Protein AF-0000000076593935 (afdb_homodimer)

Foldseek 3Di:
DFPPPFAWKKWWDKKKWFKDAAPPACLLQQAAGRVQKMWTKIKDQTQWMDGHPRTQHGWMKMKTWMWGHGLSVLPIDQIAMEIETELVDDPVNRVNVCCVQCQVFAWLSVVLCVSRVHHYLYYYYFHKDKDADPLRQWIKIDGPPFWIWIKGFDDDDPDDPSDFDWDDQRNNHSQDGPWGIKTKIWIQWTFGDDSPDGDTDGGHIMIMTIHMIIPPDDD/DFPPPFAWKKWWDKKKKFKDAAPPACLLQQAAGRVQKMWTKIKDQTQWMDGHPRTQHGWMKMKTWIWGHGLSVLPIDQIAMEIETELVDDPVSRVNVCCVQCQVFAWLSVVLCVSRVHHYLYYYYFHKDKDADPLRQWIKIDGPPFWIWIKGFDDDDPDDPSDFDWDDQRNNHSQDGPWGIKTKIWIQWTFGDDSPDGDTDGGHIMIMTIHMIIPPDDD

Radius of gyration: 24.13 Å; Cα contacts (8 Å, |Δi|>4): 1222; chains: 2; bounding box: 41×74×55 Å

Structure (mmCIF, N/CA/C/O backbone):
data_AF-0000000076593935-model_v1
#
loop_
_entity.id
_entity.type
_entity.pdbx_description
1 polymer 'DUF1326 domain-containing protein'
#
loop_
_atom_site.group_PDB
_atom_site.id
_atom_site.type_symbol
_atom_site.label_atom_id
_atom_site.label_alt_id
_atom_site.label_comp_id
_atom_site.label_asym_id
_atom_site.label_entity_id
_atom_site.label_seq_id
_atom_site.pdbx_PDB_ins_code
_atom_site.Cartn_x
_atom_site.Cartn_y
_atom_site.Cartn_z
_atom_site.occupancy
_atom_site.B_iso_or_equiv
_atom_site.auth_seq_id
_atom_site.auth_comp_id
_atom_site.auth_asym_id
_atom_site.auth_atom_id
_atom_site.pdbx_PDB_model_num
ATOM 1 N N . MET A 1 1 ? -21.703 19.891 18.438 1 38.75 1 MET A N 1
ATOM 2 C CA . MET A 1 1 ? -21.844 21.125 19.234 1 38.75 1 MET A CA 1
ATOM 3 C C . MET A 1 1 ? -20.594 21.984 19.109 1 38.75 1 MET A C 1
ATOM 5 O O . MET A 1 1 ? -19.484 21.469 18.969 1 38.75 1 MET A O 1
ATOM 9 N N . GLY A 1 2 ? -20.766 23.234 18.594 1 47.69 2 GLY A N 1
ATOM 10 C CA . GLY A 1 2 ? -19.703 24.219 18.422 1 47.69 2 GLY A CA 1
ATOM 11 C C . GLY A 1 2 ? -18.844 24.391 19.672 1 47.69 2 GLY A C 1
ATOM 12 O O . GLY A 1 2 ? -19.281 24.062 20.766 1 47.69 2 GLY A O 1
ATOM 13 N N . VAL A 1 3 ? -17.516 24.172 19.609 1 58.09 3 VAL A N 1
ATOM 14 C CA . VAL A 1 3 ? -16.594 24.547 20.672 1 58.09 3 VAL A CA 1
ATOM 15 C C . VAL A 1 3 ? -16.75 26.031 21.016 1 58.09 3 VAL A C 1
ATOM 17 O O . VAL A 1 3 ? -16.656 26.875 20.125 1 58.09 3 VAL A O 1
ATOM 20 N N . PRO A 1 4 ? -17.312 26.391 22.203 1 65.69 4 PRO A N 1
ATOM 21 C CA . PRO A 1 4 ? -17.5 27.812 22.484 1 65.69 4 PRO A CA 1
ATOM 22 C C . PRO A 1 4 ? -16.297 28.656 22.078 1 65.69 4 PRO A C 1
ATOM 24 O O . PRO A 1 4 ? -15.148 28.25 22.281 1 65.69 4 PRO A O 1
ATOM 27 N N . GLY A 1 5 ? -16.453 29.703 21.219 1 81.88 5 GLY A N 1
ATOM 28 C CA . GLY A 1 5 ? -15.438 30.656 20.797 1 81.88 5 GLY A CA 1
ATOM 29 C C . GLY A 1 5 ? -14.758 30.266 19.5 1 81.88 5 GLY A C 1
ATOM 30 O O . GLY A 1 5 ? -13.891 30.984 19.016 1 81.88 5 GLY A O 1
ATOM 31 N N . VAL A 1 6 ? -15.156 29.125 19.031 1 87.88 6 VAL A N 1
ATOM 32 C CA . VAL A 1 6 ? -14.578 28.703 17.75 1 87.88 6 VAL A CA 1
ATOM 33 C C . VAL A 1 6 ? -15.586 28.938 16.625 1 87.88 6 VAL A C 1
ATOM 35 O O . VAL A 1 6 ? -16.734 28.516 16.734 1 87.88 6 VAL A O 1
ATO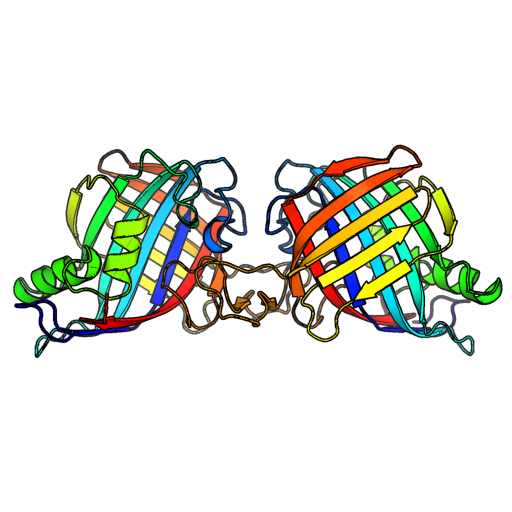M 38 N N . ALA A 1 7 ? -15.156 29.625 15.617 1 93.5 7 ALA A N 1
ATOM 39 C CA . ALA A 1 7 ? -16.016 29.859 14.453 1 93.5 7 ALA A CA 1
ATOM 40 C C . ALA A 1 7 ? -16.156 28.578 13.625 1 93.5 7 ALA A C 1
ATOM 42 O O . ALA A 1 7 ? -15.312 27.688 13.695 1 93.5 7 ALA A O 1
ATOM 43 N N . LYS A 1 8 ? -17.297 28.562 12.93 1 96.44 8 LYS A N 1
ATOM 44 C CA . LYS A 1 8 ? -17.391 27.516 11.914 1 96.44 8 LYS A CA 1
ATOM 45 C C . LYS A 1 8 ? -16.266 27.625 10.891 1 96.44 8 LYS A C 1
ATOM 47 O O . LYS A 1 8 ? -15.906 28.734 10.477 1 96.44 8 LYS A O 1
ATOM 52 N N . TRP A 1 9 ? -15.711 26.531 10.492 1 97.94 9 TRP A N 1
ATOM 53 C CA . TRP A 1 9 ? -14.602 26.594 9.547 1 97.94 9 TRP A CA 1
ATOM 54 C C . TRP A 1 9 ? -14.633 25.422 8.586 1 97.94 9 TRP A C 1
ATOM 56 O O . TRP A 1 9 ? -15.266 24.406 8.859 1 97.94 9 TRP A O 1
ATOM 66 N N . HIS A 1 10 ? -14.094 25.594 7.457 1 98.25 10 HIS A N 1
ATOM 67 C CA . HIS A 1 10 ? -13.938 24.609 6.391 1 98.25 10 HIS A CA 1
ATOM 68 C C . HIS A 1 10 ? -12.617 24.812 5.652 1 98.25 10 HIS A C 1
ATOM 70 O O . HIS A 1 10 ? -12.281 25.922 5.262 1 98.25 10 HIS A O 1
ATOM 76 N N . VAL A 1 11 ? -11.82 23.766 5.598 1 98.44 11 VAL A N 1
ATOM 77 C CA . VAL A 1 11 ? -10.602 23.812 4.797 1 98.44 11 VAL A CA 1
ATOM 78 C C . VAL A 1 11 ? -10.516 22.562 3.922 1 98.44 11 VAL A C 1
ATOM 80 O O . VAL A 1 11 ? -10.758 21.438 4.391 1 98.44 11 VAL A O 1
ATOM 83 N N . ALA A 1 12 ? -10.242 22.75 2.643 1 98.62 12 ALA A N 1
ATOM 84 C CA . ALA A 1 12 ? -10.102 21.656 1.682 1 98.62 12 ALA A CA 1
ATOM 85 C C . ALA A 1 12 ? -8.922 21.891 0.744 1 98.62 12 ALA A C 1
ATOM 87 O O . ALA A 1 12 ? -8.625 23.047 0.385 1 98.62 12 ALA A O 1
ATOM 88 N N . GLY A 1 13 ? -8.273 20.844 0.388 1 98.69 13 GLY A N 1
ATOM 89 C CA . GLY A 1 13 ? -7.137 20.906 -0.51 1 98.69 13 GLY A CA 1
ATOM 90 C C . GLY A 1 13 ? -6.383 19.594 -0.627 1 98.69 13 GLY A C 1
ATOM 91 O O . GLY A 1 13 ? -6.996 18.547 -0.801 1 98.69 13 GLY A O 1
ATOM 92 N N . TYR A 1 14 ? -5.055 19.703 -0.61 1 98.75 14 TYR A N 1
ATOM 93 C CA . TYR A 1 14 ? -4.227 18.531 -0.816 1 98.75 14 TYR A CA 1
ATOM 94 C C . TYR A 1 14 ? -3.234 18.344 0.329 1 98.75 14 TYR A C 1
ATOM 96 O O . TYR A 1 14 ? -2.623 19.312 0.786 1 98.75 14 TYR A O 1
ATOM 104 N N . TRP A 1 15 ? -3.242 17.172 0.79 1 98.88 15 TRP A N 1
ATOM 105 C CA . TRP A 1 15 ? -2.234 16.75 1.755 1 98.88 15 TRP A CA 1
ATOM 106 C C . TRP A 1 15 ? -1.189 15.852 1.093 1 98.88 15 TRP A C 1
ATOM 108 O O . TRP A 1 15 ? -1.521 15.023 0.239 1 98.88 15 TRP A O 1
ATOM 118 N N . PHE A 1 16 ? 0.078 15.961 1.397 1 98.94 16 PHE A N 1
ATOM 119 C CA . PHE A 1 16 ? 1.034 14.906 1.084 1 98.94 16 PHE A CA 1
ATOM 120 C C . PHE A 1 16 ? 2.123 14.828 2.146 1 98.94 16 PHE A C 1
ATOM 122 O O . PHE A 1 16 ? 2.291 15.758 2.939 1 98.94 16 PHE A O 1
ATOM 129 N N . ASP A 1 17 ? 2.775 13.75 2.189 1 98.88 17 ASP A N 1
ATOM 130 C CA . ASP A 1 17 ? 3.842 13.531 3.16 1 98.88 17 ASP A CA 1
ATOM 131 C C . ASP A 1 17 ? 5.102 13 2.48 1 98.88 17 ASP A C 1
ATOM 133 O O . ASP A 1 17 ? 5.066 12.617 1.309 1 98.88 17 ASP A O 1
ATOM 137 N N . THR A 1 18 ? 6.191 13.102 3.1 1 98.88 18 THR A N 1
ATOM 138 C CA . THR A 1 18 ? 7.391 12.289 2.922 1 98.88 18 THR A CA 1
ATOM 139 C C . THR A 1 18 ? 7.836 11.688 4.25 1 98.88 18 THR A C 1
ATOM 141 O O . THR A 1 18 ? 7.719 12.32 5.301 1 98.88 18 THR A O 1
ATOM 144 N N . CYS A 1 19 ? 8.344 10.5 4.164 1 98.44 19 CYS A N 1
ATOM 145 C CA . CYS A 1 19 ? 8.688 9.883 5.438 1 98.44 19 CYS A CA 1
ATOM 146 C C . CYS A 1 19 ? 9.875 8.938 5.277 1 98.44 19 CYS A C 1
ATOM 148 O O . CYS A 1 19 ? 10.359 8.727 4.16 1 98.44 19 CYS A O 1
ATOM 150 N N . LYS A 1 20 ? 10.242 8.406 6.426 1 97.5 20 LYS A N 1
ATOM 151 C CA . LYS A 1 20 ? 11.398 7.523 6.566 1 97.5 20 LYS A CA 1
ATOM 152 C C . LYS A 1 20 ? 11.07 6.109 6.094 1 97.5 20 LYS A C 1
ATOM 154 O O . LYS A 1 20 ? 11.969 5.34 5.75 1 97.5 20 LYS A O 1
ATOM 159 N N . CYS A 1 21 ? 9.938 5.715 6.016 1 98.12 21 CYS A N 1
ATOM 160 C CA . CYS A 1 21 ? 9.531 4.336 5.773 1 98.12 21 CYS A CA 1
ATOM 161 C C . CYS A 1 21 ? 9.789 3.938 4.324 1 98.12 21 CYS A C 1
ATOM 163 O O . CYS A 1 21 ? 9.836 4.793 3.439 1 98.12 21 CYS A O 1
ATOM 165 N N . GLU A 1 22 ? 9.891 2.658 4.113 1 97.31 22 GLU A N 1
ATOM 166 C CA . GLU A 1 22 ? 9.953 2.092 2.768 1 97.31 22 GLU A CA 1
ATOM 167 C C . GLU A 1 22 ? 8.609 2.213 2.055 1 97.31 22 GLU A C 1
ATOM 169 O O . GLU A 1 22 ? 7.586 2.469 2.689 1 97.31 22 GLU A O 1
ATOM 174 N N . ILE A 1 23 ? 8.672 2.109 0.747 1 98.56 23 ILE A N 1
ATOM 175 C CA . ILE A 1 23 ? 7.461 2.152 -0.066 1 98.56 23 ILE A CA 1
ATOM 176 C C . ILE A 1 23 ? 6.746 0.806 0.002 1 98.56 23 ILE A C 1
ATOM 178 O O . ILE A 1 23 ? 7.344 -0.236 -0.283 1 98.56 23 ILE A O 1
ATOM 182 N N . PRO A 1 24 ? 5.535 0.778 0.324 1 98.38 24 PRO A N 1
ATOM 183 C CA . PRO A 1 24 ? 4.762 1.924 0.808 1 98.38 24 PRO A CA 1
ATOM 184 C C . PRO A 1 24 ? 4.824 2.08 2.326 1 98.38 24 PRO A C 1
ATOM 186 O O . PRO A 1 24 ? 5.082 1.107 3.039 1 98.38 24 PRO A O 1
ATOM 189 N N . CYS A 1 25 ? 4.633 3.221 2.826 1 98.44 25 CYS A N 1
ATOM 190 C CA . CYS A 1 25 ? 4.652 3.461 4.266 1 98.44 25 CYS A CA 1
ATOM 191 C C . CYS A 1 25 ? 3.578 2.639 4.969 1 98.44 25 CYS A C 1
ATOM 193 O O . CYS A 1 25 ? 2.385 2.84 4.738 1 98.44 25 CYS A O 1
ATOM 195 N N . PRO A 1 26 ? 3.951 1.762 5.863 1 98.44 26 PRO A N 1
ATOM 196 C CA . PRO A 1 26 ? 2.953 0.962 6.574 1 98.44 26 PRO A CA 1
ATOM 197 C C . PRO A 1 26 ? 2.035 1.81 7.453 1 98.44 26 PRO A C 1
ATOM 199 O O . PRO A 1 26 ? 0.897 1.417 7.727 1 98.44 26 PRO A O 1
ATOM 202 N N . CYS A 1 27 ? 2.436 2.943 7.891 1 98.38 27 CYS A N 1
ATOM 203 C CA . CYS A 1 27 ? 1.649 3.807 8.766 1 98.38 27 CYS A CA 1
ATOM 204 C C . CYS A 1 27 ? 0.317 4.168 8.117 1 98.38 27 CYS A C 1
ATOM 206 O O . CYS A 1 27 ? -0.714 4.207 8.797 1 98.38 27 CYS A O 1
ATOM 208 N N . SER A 1 28 ? 0.391 4.402 6.836 1 98.12 28 SER A N 1
ATOM 209 C CA . SER A 1 28 ? -0.825 4.742 6.105 1 98.12 28 SER A CA 1
ATOM 210 C C . SER A 1 28 ? -1.788 3.559 6.055 1 98.12 28 SER A C 1
ATOM 212 O O . SER A 1 28 ? -2.963 3.723 5.723 1 98.12 28 SER A O 1
ATOM 214 N N . PHE A 1 29 ? -1.307 2.406 6.352 1 98.5 29 PHE A N 1
ATOM 215 C CA . PHE A 1 29 ? -2.135 1.206 6.398 1 98.5 29 PHE A CA 1
ATOM 216 C C . PHE A 1 29 ? -2.451 0.824 7.84 1 98.5 29 PHE A C 1
ATOM 218 O O . PHE A 1 29 ? -2.777 -0.33 8.125 1 98.5 29 PHE A O 1
ATOM 225 N N . ALA A 1 30 ? -2.195 1.749 8.711 1 98.06 30 ALA A N 1
ATOM 226 C CA . ALA A 1 30 ? -2.488 1.604 10.133 1 98.06 30 ALA A CA 1
ATOM 227 C C . ALA A 1 30 ? -1.598 0.541 10.766 1 98.06 30 ALA A C 1
ATOM 229 O O . ALA A 1 30 ? -2.014 -0.146 11.703 1 98.06 30 ALA A O 1
ATOM 230 N N . GLN A 1 31 ? -0.465 0.301 10.18 1 98.12 31 GLN A N 1
ATOM 231 C CA . GLN A 1 31 ? 0.545 -0.612 10.703 1 98.12 31 GLN A CA 1
ATOM 232 C C . GLN A 1 31 ? 1.72 0.155 11.305 1 98.12 31 GLN A C 1
ATOM 234 O O . GLN A 1 31 ? 1.848 1.364 11.102 1 98.12 31 GLN A O 1
ATOM 239 N N . PRO A 1 32 ? 2.592 -0.516 12.117 1 97.25 32 PRO A N 1
ATOM 240 C CA . PRO A 1 32 ? 3.803 0.151 12.602 1 97.25 32 PRO A CA 1
ATOM 241 C C . PRO A 1 32 ? 4.754 0.538 11.477 1 97.25 32 PRO A C 1
ATOM 243 O O . PRO A 1 32 ? 4.742 -0.087 10.414 1 97.25 32 PRO A O 1
ATOM 246 N N . PRO A 1 33 ? 5.609 1.551 11.742 1 98 33 PRO A N 1
ATOM 247 C CA . PRO A 1 33 ? 6.578 1.976 10.727 1 98 33 PRO A CA 1
ATOM 248 C C . PRO A 1 33 ? 7.555 0.867 10.344 1 98 33 PRO A C 1
ATOM 250 O O . PRO A 1 33 ? 7.816 -0.034 11.148 1 98 33 PRO A O 1
ATOM 253 N N . THR A 1 34 ? 8.109 0.995 9.133 1 96.94 34 THR A N 1
ATOM 254 C CA . THR A 1 34 ? 9 -0 8.555 1 96.94 34 THR A CA 1
ATOM 255 C C . THR A 1 34 ? 10.102 -0.38 9.547 1 96.94 34 THR A C 1
ATOM 257 O O . THR A 1 34 ? 10.398 -1.562 9.727 1 96.94 34 THR A O 1
ATOM 260 N N . TYR A 1 35 ? 10.664 0.598 10.195 1 96.5 35 TYR A N 1
ATOM 261 C CA . TYR A 1 35 ? 11.844 0.372 11.031 1 96.5 35 TYR A CA 1
ATOM 262 C C . TYR A 1 35 ? 11.508 0.566 12.508 1 96.5 35 TYR A C 1
ATOM 264 O O . TYR A 1 35 ? 12.406 0.749 13.336 1 96.5 35 TYR A O 1
ATOM 272 N N . GLY A 1 36 ? 10.211 0.668 12.734 1 97.56 36 GLY A N 1
ATOM 273 C CA . GLY A 1 36 ? 9.781 0.861 14.109 1 97.56 36 GLY A CA 1
ATOM 274 C C . GLY A 1 36 ? 9.547 2.318 14.461 1 97.56 36 GLY A C 1
ATOM 275 O O . GLY A 1 36 ? 8.898 2.621 15.461 1 97.56 36 GLY A O 1
ATOM 276 N N . ASP A 1 37 ? 10.094 3.193 13.734 1 98.38 37 ASP A N 1
ATOM 277 C CA . ASP A 1 37 ? 9.891 4.633 13.891 1 98.38 37 ASP A CA 1
ATOM 278 C C . ASP A 1 37 ? 9.695 5.301 12.531 1 98.38 37 ASP A C 1
ATOM 280 O O . ASP A 1 37 ? 10.125 4.773 11.5 1 98.38 37 ASP A O 1
ATOM 284 N N . CYS A 1 38 ? 9.039 6.441 12.57 1 98.19 38 CYS A N 1
ATOM 285 C CA . CYS A 1 38 ? 8.789 7.234 11.375 1 98.19 38 CYS A CA 1
ATOM 286 C C . CYS A 1 38 ? 9.031 8.711 11.633 1 98.19 38 CYS A C 1
ATOM 288 O O . CYS A 1 38 ? 8.773 9.203 12.734 1 98.19 38 CYS A O 1
ATOM 290 N N . ASP A 1 39 ? 9.578 9.391 10.625 1 98.75 39 ASP A N 1
ATOM 291 C CA . ASP A 1 39 ? 9.688 10.844 10.625 1 98.75 39 ASP A CA 1
ATOM 292 C C . ASP A 1 39 ? 9.57 11.406 9.211 1 98.75 39 ASP A C 1
ATOM 294 O O . ASP A 1 39 ? 9.664 10.656 8.234 1 98.75 39 ASP A O 1
ATOM 298 N N . GLY A 1 40 ? 9.172 12.586 9.18 1 98.75 40 GLY A N 1
ATOM 299 C CA . GLY A 1 40 ? 9.07 13.164 7.848 1 98.75 40 GLY A CA 1
ATOM 300 C C . GLY A 1 40 ? 8.336 14.492 7.828 1 98.75 40 GLY A C 1
ATOM 301 O O . GLY A 1 40 ? 8.219 15.156 8.859 1 98.75 40 GLY A O 1
ATOM 302 N N . ILE A 1 41 ? 8.039 14.93 6.617 1 98.94 41 ILE A N 1
ATOM 303 C CA . ILE A 1 41 ? 7.348 16.188 6.355 1 98.94 41 ILE A CA 1
ATOM 304 C C . ILE A 1 41 ? 5.883 15.906 6.023 1 98.94 41 ILE A C 1
ATOM 306 O O . ILE A 1 41 ? 5.574 14.969 5.289 1 98.94 41 ILE A O 1
ATOM 310 N N . ARG A 1 42 ? 4.98 16.672 6.648 1 98.75 42 ARG A N 1
ATOM 311 C CA . ARG A 1 42 ? 3.586 16.734 6.223 1 98.75 42 ARG A CA 1
ATOM 312 C C . ARG A 1 42 ? 3.252 18.125 5.664 1 98.75 42 ARG A C 1
ATOM 314 O O . ARG A 1 42 ? 3.699 19.141 6.199 1 98.75 42 ARG A O 1
ATOM 321 N N . LEU A 1 43 ? 2.484 18.125 4.586 1 98.94 43 LEU A N 1
ATOM 322 C CA . LEU A 1 43 ? 2.061 19.391 3.988 1 98.94 43 LEU A CA 1
ATOM 323 C C . LEU A 1 43 ? 0.556 19.391 3.738 1 98.94 43 LEU A C 1
ATOM 325 O O . LEU A 1 43 ? -0.005 18.391 3.283 1 98.94 43 LEU A O 1
ATOM 329 N N . TRP A 1 44 ? -0.078 20.469 4.145 1 98.88 44 TRP A N 1
ATOM 330 C CA . TRP A 1 44 ? -1.452 20.766 3.756 1 98.88 44 TRP A CA 1
ATOM 331 C C . TRP A 1 44 ? -1.508 22 2.863 1 98.88 44 TRP A C 1
ATOM 333 O O . TRP A 1 44 ? -1.256 23.125 3.324 1 98.88 44 TRP A O 1
ATOM 343 N N . HIS A 1 45 ? -1.8 21.828 1.623 1 98.88 45 HIS A N 1
ATOM 344 C CA . HIS A 1 45 ? -2.084 22.922 0.703 1 98.88 45 HIS A CA 1
ATOM 345 C C . HIS A 1 45 ? -3.576 23.234 0.653 1 98.88 45 HIS A C 1
ATOM 347 O O . HIS A 1 45 ? -4.348 22.484 0.046 1 98.88 45 HIS A O 1
ATOM 353 N N . ILE A 1 46 ? -3.955 24.359 1.234 1 98.88 46 ILE A N 1
ATOM 354 C CA . ILE A 1 46 ? -5.367 24.719 1.314 1 98.88 46 ILE A CA 1
ATOM 355 C C . ILE A 1 46 ? -5.801 25.391 0.013 1 98.88 46 ILE A C 1
ATOM 357 O O . ILE A 1 46 ? -5.398 26.516 -0.277 1 98.88 46 ILE A O 1
ATOM 361 N N . ARG A 1 47 ? -6.59 24.703 -0.728 1 98.75 47 ARG A N 1
ATOM 362 C CA . ARG A 1 47 ? -7.109 25.281 -1.96 1 98.75 47 ARG A CA 1
ATOM 363 C C . ARG A 1 47 ? -8.281 26.219 -1.672 1 98.75 47 ARG A C 1
ATOM 365 O O . ARG A 1 47 ? -8.367 27.312 -2.227 1 98.75 47 ARG A O 1
ATOM 372 N N . THR A 1 48 ? -9.211 25.734 -0.822 1 98.69 48 THR A N 1
ATOM 373 C CA . THR A 1 48 ? -10.344 26.516 -0.362 1 98.69 48 THR A CA 1
ATOM 374 C C . THR A 1 48 ? -10.484 26.438 1.154 1 98.69 48 THR A C 1
ATOM 376 O O . THR A 1 48 ? -10.344 25.359 1.735 1 98.69 48 THR A O 1
ATOM 379 N N . GLY A 1 49 ? -10.688 27.594 1.802 1 98.5 49 GLY A N 1
ATOM 380 C CA . GLY A 1 49 ? -10.836 27.531 3.248 1 98.5 49 GLY A CA 1
ATOM 381 C C . GLY A 1 49 ? -11.398 28.812 3.834 1 98.5 49 GLY A C 1
ATOM 382 O O . GLY A 1 49 ? -11.188 29.906 3.285 1 98.5 49 GLY A O 1
ATOM 383 N N . ASP A 1 50 ? -12.078 28.625 4.965 1 98.25 50 ASP A N 1
ATOM 384 C CA . ASP A 1 50 ? -12.609 29.75 5.723 1 98.25 50 ASP A CA 1
ATOM 385 C C . ASP A 1 50 ? -12.656 29.438 7.219 1 98.25 50 ASP A C 1
ATOM 387 O O . ASP A 1 50 ? -12.797 28.266 7.605 1 98.25 50 ASP A O 1
ATOM 391 N N . TYR A 1 51 ? -12.531 30.422 7.918 1 98.06 51 TYR A N 1
ATOM 392 C CA . TYR A 1 51 ? -12.773 30.469 9.359 1 98.06 51 TYR A CA 1
ATOM 393 C C . TYR A 1 51 ? -13.727 31.594 9.711 1 98.06 51 TYR A C 1
ATOM 395 O O . TYR A 1 51 ? -13.312 32.75 9.828 1 98.06 51 TYR A O 1
ATOM 403 N N . GLY A 1 52 ? -14.977 31.219 9.938 1 96.62 52 GLY A N 1
ATOM 404 C CA . GLY A 1 52 ? -15.977 32.281 9.922 1 96.62 52 GLY A CA 1
ATOM 405 C C . GLY A 1 52 ? -16 33.062 8.625 1 96.62 52 GLY A C 1
ATOM 406 O O . GLY A 1 52 ? -16.141 32.469 7.547 1 96.62 52 GLY A O 1
ATOM 407 N N . ASP A 1 53 ? -15.758 34.312 8.773 1 96.94 53 ASP A N 1
ATOM 408 C CA . ASP A 1 53 ? -15.766 35.156 7.602 1 96.94 53 ASP A CA 1
ATOM 409 C C . ASP A 1 53 ? -14.352 35.375 7.07 1 96.94 53 ASP A C 1
ATOM 411 O O . ASP A 1 53 ? -14.156 36.062 6.062 1 96.94 53 ASP A O 1
ATOM 415 N N . LEU A 1 54 ? -13.422 34.812 7.727 1 98 54 LEU A N 1
ATOM 416 C CA . LEU A 1 54 ? -12.016 34.969 7.359 1 98 54 LEU A CA 1
ATOM 417 C C . LEU A 1 54 ? -11.609 33.938 6.309 1 98 54 LEU A C 1
ATOM 419 O O . LEU A 1 54 ? -11.734 32.75 6.527 1 98 54 LEU A O 1
ATOM 423 N N . GLY A 1 55 ? -11.133 34.438 5.105 1 98.62 55 GLY A N 1
ATOM 424 C CA . GLY A 1 55 ? -10.664 33.531 4.062 1 98.62 55 GLY A CA 1
ATOM 425 C C . GLY A 1 55 ? -9.297 32.969 4.344 1 98.62 55 GLY A C 1
ATOM 426 O O . GLY A 1 55 ? -8.383 33.656 4.773 1 98.62 55 GLY A O 1
ATOM 427 N N . LEU A 1 56 ? -9.133 31.672 4.082 1 98.75 56 LEU A N 1
ATOM 428 C CA . LEU A 1 56 ? -7.867 30.984 4.332 1 98.75 56 LEU A CA 1
ATOM 429 C C . LEU A 1 56 ? -7.336 30.344 3.051 1 98.75 56 LEU A C 1
ATOM 431 O O . LEU A 1 56 ? -6.316 29.656 3.074 1 98.75 56 LEU A O 1
ATOM 435 N N . SER A 1 57 ? -8.047 30.562 1.864 1 98.75 57 SER A N 1
ATOM 436 C CA . SER A 1 57 ? -7.723 29.906 0.601 1 98.75 57 SER A CA 1
ATOM 437 C C . SER A 1 57 ? -6.316 30.266 0.135 1 98.75 57 SER A C 1
ATOM 439 O O . SER A 1 57 ? -5.898 31.422 0.241 1 98.75 57 SER A O 1
ATOM 441 N N . GLY A 1 58 ? -5.641 29.234 -0.317 1 98.62 58 GLY A N 1
ATOM 442 C CA . GLY A 1 58 ? -4.336 29.453 -0.924 1 98.62 58 GLY A CA 1
ATOM 443 C C . GLY A 1 58 ? -3.191 29.344 0.066 1 98.62 58 GLY A C 1
ATOM 444 O O . GLY A 1 58 ? -2.025 29.281 -0.328 1 98.62 58 GLY A O 1
ATOM 445 N N . LEU A 1 59 ? -3.461 29.281 1.37 1 98.88 59 LEU A N 1
ATOM 446 C CA . L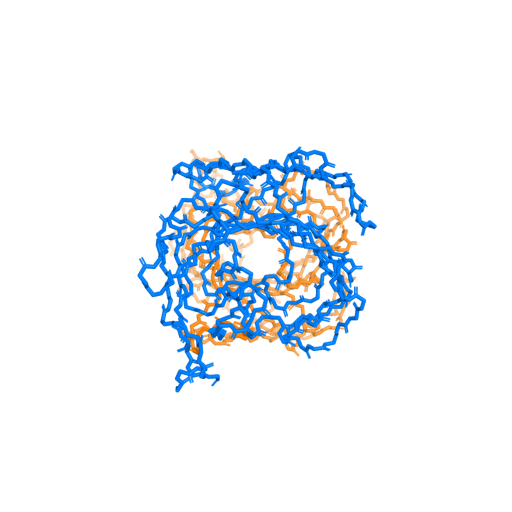EU A 1 59 ? -2.422 29.203 2.393 1 98.88 59 LEU A CA 1
ATOM 447 C C . LEU A 1 59 ? -1.984 27.766 2.625 1 98.88 59 LEU A C 1
ATOM 449 O O . LEU A 1 59 ? -2.711 26.828 2.287 1 98.88 59 LEU A O 1
ATOM 453 N N . ASN A 1 60 ? -0.768 27.609 3.127 1 98.88 60 ASN A N 1
ATOM 454 C CA . ASN A 1 60 ? -0.171 26.297 3.387 1 98.88 60 ASN A CA 1
ATOM 455 C C . ASN A 1 60 ? 0.156 26.125 4.867 1 98.88 60 ASN A C 1
ATOM 457 O O . ASN A 1 60 ? 0.423 27.094 5.574 1 98.88 60 ASN A O 1
ATOM 461 N N . VAL A 1 61 ? 0.071 24.938 5.32 1 98.88 61 VAL A N 1
ATOM 462 C CA . VAL A 1 61 ? 0.583 24.531 6.621 1 98.88 61 VAL A CA 1
ATOM 463 C C . VAL A 1 61 ? 1.512 23.328 6.449 1 98.88 61 VAL A C 1
ATOM 465 O O . VAL A 1 61 ? 1.222 22.422 5.668 1 98.88 61 VAL A O 1
ATOM 468 N N . ALA A 1 62 ? 2.662 23.297 7.082 1 98.88 62 ALA A N 1
ATOM 469 C CA . ALA A 1 62 ? 3.598 22.188 7.055 1 98.88 62 ALA A CA 1
ATOM 470 C C . ALA A 1 62 ? 3.953 21.734 8.469 1 98.88 62 ALA A C 1
ATOM 472 O O . ALA A 1 62 ? 3.756 22.469 9.43 1 98.88 62 ALA A O 1
ATOM 473 N N . MET A 1 63 ? 4.434 20.562 8.547 1 98.62 63 MET A N 1
ATOM 474 C CA . MET A 1 63 ? 4.785 19.953 9.828 1 98.62 63 MET A CA 1
ATOM 475 C C . MET A 1 63 ? 5.965 19.016 9.68 1 98.62 63 MET A C 1
ATOM 477 O O . MET A 1 63 ? 6.023 18.234 8.727 1 98.62 63 MET A O 1
ATOM 481 N N . LEU A 1 64 ? 6.988 19.203 10.477 1 98.81 64 LEU A N 1
ATOM 482 C CA . LEU A 1 64 ? 7.934 18.125 10.734 1 98.81 64 LEU A CA 1
ATOM 483 C C . LEU A 1 64 ? 7.457 17.25 11.891 1 98.81 64 LEU A C 1
ATOM 485 O O . LEU A 1 64 ? 7.027 17.75 12.922 1 98.81 64 LEU A O 1
ATOM 489 N N . VAL A 1 65 ? 7.504 15.969 11.719 1 98.75 65 VAL A N 1
ATOM 490 C CA . VAL A 1 65 ? 6.973 15.086 12.75 1 98.75 65 VAL A CA 1
ATOM 491 C C . VAL A 1 65 ? 7.84 13.836 12.867 1 98.75 65 VAL A C 1
ATOM 493 O O . VAL A 1 65 ? 8.461 13.414 11.891 1 98.75 65 VAL A O 1
ATOM 496 N N . SER A 1 66 ? 7.941 13.312 14.078 1 98.69 66 SER A N 1
ATOM 497 C CA . SER A 1 66 ? 8.602 12.039 14.352 1 98.69 66 SER A CA 1
ATOM 498 C C . SER A 1 66 ? 7.895 11.273 15.469 1 98.69 66 SER A C 1
ATOM 500 O O . SER A 1 66 ? 7.285 11.883 16.344 1 98.69 66 SER A O 1
ATOM 502 N N . TYR A 1 67 ? 7.926 10.016 15.453 1 98.69 67 TYR A N 1
ATOM 503 C CA . TYR A 1 67 ? 7.402 9.141 16.5 1 98.69 67 TYR A CA 1
ATOM 504 C C . TYR A 1 67 ? 7.953 7.73 16.359 1 98.69 67 TYR A C 1
ATOM 506 O O . TYR A 1 67 ? 8.469 7.359 15.297 1 98.69 67 TYR A O 1
ATOM 514 N N . ALA A 1 68 ? 7.867 6.977 17.406 1 98.69 68 ALA A N 1
ATOM 515 C CA . ALA A 1 68 ? 8.18 5.547 17.391 1 98.69 68 ALA A CA 1
ATOM 516 C C . ALA A 1 68 ? 6.961 4.719 17.781 1 98.69 68 ALA A C 1
ATOM 518 O O . ALA A 1 68 ? 6.211 5.094 18.688 1 98.69 68 ALA A O 1
ATOM 519 N N . GLY A 1 69 ? 6.789 3.592 17.031 1 98.38 69 GLY A N 1
ATOM 520 C CA . GLY A 1 69 ? 5.652 2.734 17.312 1 98.38 69 GLY A CA 1
ATOM 521 C C . GLY A 1 69 ? 4.445 3.035 16.438 1 98.38 69 GLY A C 1
ATOM 522 O O . GLY A 1 69 ? 4.559 3.732 15.438 1 98.38 69 GLY A O 1
ATOM 523 N N . ASN A 1 70 ? 3.271 2.461 16.797 1 98.25 70 ASN A N 1
ATOM 524 C CA . ASN A 1 70 ? 2.049 2.572 16 1 98.25 70 ASN A CA 1
ATOM 525 C C . ASN A 1 70 ? 1.095 3.605 16.594 1 98.25 70 ASN A C 1
ATOM 527 O O . ASN A 1 70 ? 0.476 3.367 17.641 1 98.25 70 ASN A O 1
ATOM 531 N N . VAL A 1 71 ? 0.899 4.664 15.945 1 97.5 71 VAL A N 1
ATOM 532 C CA . VAL A 1 71 ? 0.087 5.77 16.438 1 97.5 71 VAL A CA 1
ATOM 533 C C . VAL A 1 71 ? -1.389 5.379 16.422 1 97.5 71 VAL A C 1
ATOM 535 O O . VAL A 1 71 ? -2.174 5.852 17.25 1 97.5 71 VAL A O 1
ATOM 538 N N . TRP A 1 72 ? -1.8 4.531 15.523 1 97.31 72 TRP A N 1
ATOM 539 C CA . TRP A 1 72 ? -3.209 4.199 15.336 1 97.31 72 TRP A CA 1
ATOM 540 C C . TRP A 1 72 ? -3.713 3.309 16.469 1 97.31 72 TRP A C 1
ATOM 542 O O . TRP A 1 72 ? -4.91 3.283 16.766 1 97.31 72 TRP A O 1
ATOM 552 N N . THR A 1 73 ? -2.834 2.582 17.062 1 96.25 73 THR A N 1
ATOM 553 C CA . THR A 1 73 ? -3.225 1.692 18.156 1 96.25 73 THR A CA 1
ATOM 554 C C . THR A 1 73 ? -2.93 2.334 19.5 1 96.25 73 THR A C 1
ATOM 556 O O . THR A 1 73 ? -3.238 1.761 20.547 1 96.25 73 THR A O 1
ATOM 559 N N . GLY A 1 74 ? -2.273 3.439 19.484 1 96.44 74 GLY A N 1
ATOM 560 C CA . GLY A 1 74 ? -1.891 4.105 20.719 1 96.44 74 GLY A CA 1
ATOM 561 C C . GLY A 1 74 ? -0.592 3.584 21.312 1 96.44 74 GLY A C 1
ATOM 562 O O . GLY A 1 74 ? -0.135 4.062 22.344 1 96.44 74 GLY A O 1
ATOM 563 N N . GLU A 1 75 ? -0.027 2.609 20.656 1 97.06 75 GLU A N 1
ATOM 564 C CA . GLU A 1 75 ? 1.232 2.018 21.109 1 97.06 75 GLU A CA 1
ATOM 565 C C . GLU A 1 75 ? 2.428 2.756 20.5 1 97.06 75 GLU A C 1
ATOM 567 O O . GLU A 1 75 ? 3.232 2.162 19.781 1 97.06 75 GLU A O 1
ATOM 572 N N . HIS A 1 76 ? 2.504 4.055 20.734 1 98.38 76 HIS A N 1
ATOM 573 C CA . HIS A 1 76 ? 3.604 4.871 20.234 1 98.38 76 HIS A CA 1
ATOM 574 C C . HIS A 1 76 ? 4.234 5.691 21.344 1 98.38 76 HIS A C 1
ATOM 576 O O . HIS A 1 76 ? 3.682 5.789 22.438 1 98.38 76 HIS A O 1
ATOM 582 N N . HIS A 1 77 ? 5.418 6.188 21.078 1 98.44 77 HIS A N 1
ATOM 583 C CA . HIS A 1 77 ? 6.137 7.027 22.031 1 98.44 77 HIS A CA 1
ATOM 584 C C . HIS A 1 77 ? 7.086 7.984 21.312 1 98.44 77 HIS A C 1
ATOM 586 O O . HIS A 1 77 ? 7.262 7.891 20.094 1 98.44 77 HIS A O 1
ATOM 592 N N . ASP A 1 78 ? 7.566 8.961 22.016 1 98.5 78 ASP A N 1
ATOM 593 C CA . ASP A 1 78 ? 8.562 9.93 21.578 1 98.5 78 ASP A CA 1
ATOM 594 C C . ASP A 1 78 ? 8.055 10.734 20.375 1 98.5 78 ASP A C 1
ATOM 596 O O . ASP A 1 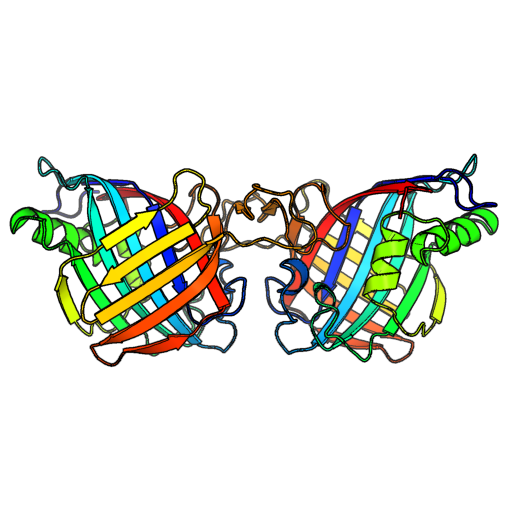78 ? 8.805 11.008 19.438 1 98.5 78 ASP A O 1
ATOM 600 N N . ALA A 1 79 ? 6.781 11.016 20.422 1 98.69 79 ALA A N 1
ATOM 601 C CA . ALA A 1 79 ? 6.207 11.812 19.344 1 98.69 79 ALA A CA 1
ATOM 602 C C . ALA A 1 79 ? 6.59 13.281 19.484 1 98.69 79 ALA A C 1
ATOM 604 O O . ALA A 1 79 ? 6.477 13.867 20.562 1 98.69 79 ALA A O 1
ATOM 605 N N . ARG A 1 80 ? 7.082 13.898 18.422 1 98.69 80 ARG A N 1
ATOM 606 C CA . ARG A 1 80 ? 7.457 15.305 18.344 1 98.69 80 ARG A CA 1
ATOM 607 C C . ARG A 1 80 ? 6.918 15.953 17.078 1 98.69 80 ARG A C 1
ATOM 609 O O . ARG A 1 80 ? 6.734 15.281 16.062 1 98.69 80 ARG A O 1
ATOM 616 N N . ALA A 1 81 ? 6.715 17.266 17.156 1 98.5 81 ALA A N 1
ATOM 617 C CA . ALA A 1 81 ? 6.242 17.984 15.984 1 98.5 81 ALA A CA 1
ATOM 618 C C . ALA A 1 81 ? 6.734 19.422 15.984 1 98.5 81 ALA A C 1
ATOM 620 O O . ALA A 1 81 ? 6.926 20.016 17.047 1 98.5 81 ALA A O 1
ATOM 621 N N . ALA A 1 82 ? 7.035 19.938 14.859 1 98.56 82 ALA A N 1
ATOM 622 C CA . ALA A 1 82 ? 7.223 21.375 14.602 1 98.56 82 ALA A CA 1
ATOM 623 C C . ALA A 1 82 ? 6.285 21.859 13.5 1 98.56 82 ALA A C 1
ATOM 625 O O . ALA A 1 82 ? 6.258 21.281 12.406 1 98.56 82 ALA A O 1
ATOM 626 N N . PHE A 1 83 ? 5.598 22.953 13.758 1 98.31 83 PHE A N 1
ATOM 627 C CA . PHE A 1 83 ? 4.617 23.453 12.805 1 98.31 83 PHE A CA 1
ATOM 628 C C . PHE A 1 83 ? 5.145 24.703 12.094 1 98.31 83 PHE A C 1
ATOM 630 O O . PHE A 1 83 ? 5.809 25.531 12.711 1 98.31 83 PHE A O 1
ATOM 637 N N . PHE A 1 84 ? 4.777 24.781 10.812 1 98.69 84 PHE A N 1
ATOM 638 C CA . PHE A 1 84 ? 5.059 25.953 9.992 1 98.69 84 PHE A CA 1
ATOM 639 C C . PHE A 1 84 ? 3.783 26.484 9.359 1 98.69 84 PHE A C 1
ATOM 641 O O . PHE A 1 84 ? 3.074 25.75 8.664 1 98.69 84 PHE A O 1
ATOM 648 N N . PHE A 1 85 ? 3.514 27.719 9.562 1 98.62 85 PHE A N 1
ATOM 649 C CA . PHE A 1 85 ? 2.346 28.359 8.984 1 98.62 85 PHE A CA 1
ATOM 650 C C . PHE A 1 85 ? 2.762 29.375 7.926 1 98.62 85 PHE A C 1
ATOM 652 O O . PHE A 1 85 ? 3.729 30.125 8.117 1 98.62 85 PHE A O 1
ATOM 659 N N . ASP A 1 86 ? 2.031 29.391 6.863 1 98.5 86 ASP A N 1
ATOM 660 C CA . ASP A 1 86 ? 2.326 30.203 5.684 1 98.5 86 ASP A CA 1
ATOM 661 C C . ASP A 1 86 ? 2.424 31.672 6.035 1 98.5 86 ASP A C 1
ATOM 663 O O . ASP A 1 86 ? 1.423 32.312 6.391 1 98.5 86 ASP A O 1
ATOM 667 N N . GLU A 1 87 ? 3.535 32.281 5.883 1 97.69 87 GLU A N 1
ATOM 668 C CA . GLU A 1 87 ? 3.779 33.656 6.289 1 97.69 87 GLU A CA 1
ATOM 669 C C . GLU A 1 87 ? 2.979 34.625 5.434 1 97.69 87 GLU A C 1
ATOM 671 O O . GLU A 1 87 ? 2.857 35.812 5.777 1 97.69 87 GLU A O 1
ATOM 676 N N . ARG A 1 88 ? 2.447 34.281 4.336 1 98.31 88 ARG A N 1
ATOM 677 C CA . ARG A 1 88 ? 1.646 35.125 3.477 1 98.31 88 ARG A CA 1
ATOM 678 C C . ARG A 1 88 ? 0.323 35.5 4.145 1 98.31 88 ARG A C 1
ATOM 680 O O . ARG A 1 88 ? -0.333 36.469 3.754 1 98.31 88 ARG A O 1
ATOM 687 N N . GLY A 1 89 ? -0.048 34.594 5.137 1 97.75 89 GLY A N 1
ATOM 688 C CA . GLY A 1 89 ? -1.263 34.906 5.875 1 97.75 89 GLY A CA 1
ATOM 689 C C . GLY A 1 89 ? -1.106 36.062 6.832 1 97.75 89 GLY A C 1
ATOM 690 O O . GLY A 1 89 ? -0.056 36.219 7.457 1 97.75 89 GLY A O 1
ATOM 691 N N . GLY A 1 90 ? -2.109 36.844 6.98 1 97.25 90 GLY A N 1
ATOM 692 C CA . GLY A 1 90 ? -2.135 37.875 8.016 1 97.25 90 GLY A CA 1
ATOM 693 C C . GLY A 1 90 ? -2.248 37.312 9.414 1 97.25 90 GLY A C 1
ATOM 694 O O . GLY A 1 90 ? -2.439 36.094 9.586 1 97.25 90 GLY A O 1
ATOM 695 N N . GLU A 1 91 ? -2.137 38.219 10.352 1 97.06 91 GLU A N 1
ATOM 696 C CA . GLU A 1 91 ? -2.131 37.812 11.758 1 97.06 91 GLU A CA 1
ATOM 697 C C . GLU A 1 91 ? -3.377 37 12.102 1 97.06 91 GLU A C 1
ATOM 699 O O . GLU A 1 91 ? -3.285 35.969 12.734 1 97.06 91 GLU A O 1
ATOM 704 N N . ALA A 1 92 ? -4.508 37.5 11.703 1 97.44 92 ALA A N 1
ATOM 705 C CA . ALA A 1 92 ? -5.762 36.812 11.992 1 97.44 92 ALA A CA 1
ATOM 706 C C . ALA A 1 92 ? -5.816 35.438 11.305 1 97.44 92 ALA A C 1
ATOM 708 O O . ALA A 1 92 ? -6.332 34.469 11.875 1 97.44 92 ALA A O 1
ATOM 709 N N . GLN A 1 93 ? -5.375 35.375 10.078 1 98.31 93 GLN A N 1
ATOM 710 C CA . GLN A 1 93 ? -5.348 34.125 9.344 1 98.31 93 GLN A CA 1
ATOM 711 C C . GLN A 1 93 ? -4.434 33.094 10.016 1 98.31 93 GLN A C 1
ATOM 713 O O . GLN A 1 93 ? -4.797 31.922 10.164 1 98.31 93 GLN A O 1
ATOM 718 N N . LEU A 1 94 ? -3.275 33.562 10.445 1 97.88 94 LEU A N 1
ATOM 719 C CA . LEU A 1 94 ? -2.318 32.688 11.109 1 97.88 94 LEU A CA 1
ATOM 720 C C . LEU A 1 94 ? -2.883 32.156 12.43 1 97.88 94 LEU A C 1
ATOM 722 O O . LEU A 1 94 ? -2.695 30.984 12.773 1 97.88 94 LEU A O 1
ATOM 726 N N . ALA A 1 95 ? -3.494 33.031 13.148 1 96.62 95 ALA A N 1
ATOM 727 C CA . ALA A 1 95 ? -4.129 32.625 14.398 1 96.62 95 ALA A CA 1
ATOM 728 C C . ALA A 1 95 ? -5.188 31.547 14.141 1 96.62 95 ALA A C 1
ATOM 730 O O . ALA A 1 95 ? -5.277 30.562 14.883 1 96.62 95 ALA A O 1
ATOM 731 N N . ALA A 1 96 ? -5.992 31.734 13.109 1 97.5 96 ALA A N 1
ATOM 732 C CA . ALA A 1 96 ? -7.035 30.781 12.75 1 97.5 96 ALA A CA 1
ATOM 733 C C . ALA A 1 96 ? -6.43 29.438 12.367 1 97.5 96 ALA A C 1
ATOM 735 O O . ALA A 1 96 ? -6.91 28.391 12.805 1 97.5 96 ALA A O 1
ATOM 736 N N . LEU A 1 97 ? -5.406 29.453 11.555 1 98.12 97 LEU A N 1
ATOM 737 C CA . LEU A 1 97 ? -4.734 28.219 11.141 1 98.12 97 LEU A CA 1
ATOM 738 C C . LEU A 1 97 ? -4.168 27.484 12.352 1 98.12 97 LEU A C 1
ATOM 740 O O . LEU A 1 97 ? -4.266 26.25 12.43 1 98.12 97 LEU A O 1
ATOM 744 N N . ARG A 1 98 ? -3.592 28.219 13.25 1 96.62 98 ARG A N 1
ATOM 745 C CA . ARG A 1 98 ? -3.035 27.609 14.453 1 96.62 98 ARG A CA 1
ATOM 746 C C . ARG A 1 98 ? -4.125 26.906 15.258 1 96.62 98 ARG A C 1
ATOM 748 O O . ARG A 1 98 ? -3.936 25.781 15.727 1 96.62 98 ARG A O 1
ATOM 755 N N . VAL A 1 99 ? -5.211 27.547 15.406 1 95.31 99 VAL A N 1
ATOM 756 C CA . VAL A 1 99 ? -6.316 26.984 16.172 1 95.31 99 VAL A CA 1
ATOM 757 C C . VAL A 1 99 ? -6.82 25.719 15.508 1 95.31 99 VAL A C 1
ATOM 759 O O . VAL A 1 99 ? -7.082 24.719 16.172 1 95.31 99 VAL A O 1
ATOM 762 N N . ILE A 1 100 ? -6.98 25.688 14.219 1 96.75 100 ILE A N 1
ATOM 763 C CA . ILE A 1 100 ? -7.473 24.531 13.469 1 96.75 100 ILE A CA 1
ATOM 764 C C . ILE A 1 100 ? -6.465 23.391 13.562 1 96.75 100 ILE A C 1
ATOM 766 O O . ILE A 1 100 ? -6.812 22.281 13.984 1 96.75 100 ILE A O 1
ATOM 770 N N . PHE A 1 101 ? -5.199 23.578 13.305 1 96.12 101 PHE A N 1
ATOM 771 C CA . PHE A 1 101 ? -4.23 22.5 13.062 1 96.12 101 PHE A CA 1
ATOM 772 C C . PHE A 1 101 ? -3.637 22 14.375 1 96.12 101 PHE A C 1
ATOM 774 O O . PHE A 1 101 ? -3.006 20.953 14.414 1 96.12 101 PHE A O 1
ATOM 781 N N . THR A 1 102 ? -3.838 22.703 15.438 1 91.88 102 THR A N 1
ATOM 782 C CA . THR A 1 102 ? -3.439 22.188 16.734 1 91.88 102 THR A CA 1
ATOM 783 C C . THR A 1 102 ? -4.605 21.484 17.422 1 91.88 102 THR A C 1
ATOM 785 O O . THR A 1 102 ? -4.488 21.047 18.562 1 91.88 102 THR A O 1
ATOM 788 N N . GLY A 1 103 ? -5.746 21.469 16.703 1 92.81 103 GLY A N 1
ATOM 789 C CA . GLY A 1 103 ? -6.855 20.625 17.141 1 92.81 103 GLY A CA 1
ATOM 790 C C . GLY A 1 103 ? -7.871 21.375 17.984 1 92.81 103 GLY A C 1
ATOM 791 O O . GLY A 1 103 ? -8.922 20.828 18.328 1 92.81 103 GLY A O 1
ATOM 792 N N . ARG A 1 104 ? -7.641 22.672 18.281 1 92.94 104 ARG A N 1
ATOM 793 C CA . ARG A 1 104 ? -8.484 23.438 19.203 1 92.94 104 ARG A CA 1
ATOM 794 C C . ARG A 1 104 ? -9.812 23.797 18.547 1 92.94 104 ARG A C 1
ATOM 796 O O . ARG A 1 104 ? -10.758 24.188 19.234 1 92.94 104 ARG A O 1
ATOM 803 N N . ALA A 1 105 ? -9.875 23.703 17.234 1 95.19 105 ALA A N 1
ATOM 804 C CA . ALA A 1 105 ? -11.094 24.094 16.547 1 95.19 105 ALA A CA 1
ATOM 805 C C . ALA A 1 105 ? -11.961 22.859 16.25 1 95.19 105 ALA A C 1
ATOM 807 O O . ALA A 1 105 ? -12.969 22.969 15.555 1 95.19 105 ALA A O 1
ATOM 808 N N . GLY A 1 106 ? -11.57 21.672 16.766 1 94.62 106 GLY A N 1
ATOM 809 C CA . GLY A 1 106 ? -12.336 20.453 16.531 1 94.62 106 GLY A CA 1
ATOM 810 C C . GLY A 1 106 ? -12.031 19.812 15.195 1 94.62 106 GLY A C 1
ATOM 811 O O . GLY A 1 106 ? -10.992 20.094 14.586 1 94.62 106 GLY A O 1
ATOM 812 N N . GLY A 1 107 ? -12.906 18.828 14.844 1 94.88 107 GLY A N 1
ATOM 813 C CA . GLY A 1 107 ? -12.727 18.156 13.57 1 94.88 107 GLY A CA 1
ATOM 814 C C . GLY A 1 107 ? -11.609 17.125 13.594 1 94.88 107 GLY A C 1
ATOM 815 O O . GLY A 1 107 ? -11.18 16.703 14.664 1 94.88 107 GLY A O 1
ATOM 816 N N . TRP A 1 108 ? -11.18 16.75 12.445 1 95.75 108 TRP A N 1
ATOM 817 C CA . TRP A 1 108 ? -10.164 15.703 12.312 1 95.75 108 TRP A CA 1
ATOM 818 C C . TRP A 1 108 ? -8.852 16.141 12.945 1 95.75 108 TRP A C 1
ATOM 820 O O . TRP A 1 108 ? -8.18 15.359 13.625 1 95.75 108 TRP A O 1
ATOM 830 N N . PRO A 1 109 ? -8.461 17.422 12.758 1 95.94 109 PRO A N 1
ATOM 831 C CA . PRO A 1 109 ? -7.199 17.828 13.383 1 95.94 109 PRO A CA 1
ATOM 832 C C . PRO A 1 109 ? -7.176 17.562 14.883 1 95.94 109 PRO A C 1
ATOM 834 O O . PRO A 1 109 ? -6.141 17.188 15.43 1 95.94 109 PRO A O 1
ATOM 837 N N . GLN A 1 110 ? -8.266 17.797 15.555 1 95.25 110 GLN A N 1
ATOM 838 C CA . GLN A 1 110 ? -8.328 17.484 16.984 1 95.25 110 GLN A CA 1
ATOM 839 C C . GLN A 1 110 ? -8.055 15.992 17.219 1 95.25 110 GLN A C 1
ATOM 841 O O . GLN A 1 110 ? -7.238 15.641 18.078 1 95.25 110 GLN A O 1
ATOM 846 N N . ARG A 1 111 ? -8.734 15.156 16.516 1 94.44 111 ARG A N 1
ATOM 847 C CA . ARG A 1 111 ? -8.562 13.711 16.656 1 94.44 111 ARG A CA 1
ATOM 848 C C . ARG A 1 111 ? -7.117 13.305 16.391 1 94.44 111 ARG A C 1
ATOM 850 O O . ARG A 1 111 ? -6.555 12.469 17.094 1 94.44 111 ARG A O 1
ATOM 857 N N . PHE A 1 112 ? -6.621 13.891 15.406 1 94.31 112 PHE A N 1
ATOM 858 C CA . PHE A 1 112 ? -5.262 13.547 15 1 94.31 112 PHE A CA 1
ATOM 859 C C . PHE A 1 112 ? -4.266 13.93 16.094 1 94.31 112 PHE A C 1
ATOM 861 O O . PHE A 1 112 ? -3.387 13.141 16.438 1 94.31 112 PHE A O 1
ATOM 868 N N . VAL A 1 113 ? -4.383 15.109 16.562 1 94.25 113 VAL A N 1
ATOM 869 C CA . VAL A 1 113 ? -3.475 15.586 17.594 1 94.25 113 VAL A CA 1
ATOM 870 C C . VAL A 1 113 ? -3.646 14.742 18.859 1 94.25 113 VAL A C 1
ATOM 872 O O . VAL A 1 113 ? -2.666 14.414 19.531 1 94.25 113 VAL A O 1
ATOM 875 N N . GLU A 1 114 ? -4.863 14.383 19.156 1 95 114 GLU A N 1
ATOM 876 C CA . GLU A 1 114 ? -5.125 13.555 20.328 1 95 114 GLU A CA 1
ATOM 877 C C . GLU A 1 114 ? -4.516 12.164 20.172 1 95 114 GLU A C 1
ATOM 879 O O . GLU A 1 114 ? -4.07 11.562 21.141 1 95 114 GLU A O 1
ATOM 884 N N . MET A 1 115 ? -4.488 11.68 19.016 1 95.94 115 MET A N 1
ATOM 885 C CA . MET A 1 115 ? -3.906 10.375 18.719 1 95.94 115 MET A CA 1
ATOM 886 C C . MET A 1 115 ? -2.385 10.43 18.797 1 95.94 115 MET A C 1
ATOM 888 O O . MET A 1 115 ? -1.759 9.562 19.406 1 95.94 115 MET A O 1
ATOM 892 N N . LEU A 1 116 ? -1.798 11.461 18.219 1 97.12 116 LEU A N 1
ATOM 893 C CA . LEU A 1 116 ? -0.349 11.57 18.109 1 97.12 116 LEU A CA 1
ATOM 894 C C . LEU A 1 116 ? 0.266 12.078 19.406 1 97.12 116 LEU A C 1
ATOM 896 O O . LEU A 1 116 ? 1.334 11.609 19.812 1 97.12 116 LEU A O 1
ATOM 900 N N . ARG A 1 117 ? -0.359 13.086 20.078 1 97.06 117 ARG A N 1
ATOM 901 C CA . ARG A 1 117 ? 0.078 13.711 21.328 1 97.06 117 ARG A CA 1
ATOM 902 C C . ARG A 1 117 ? 1.547 14.109 21.25 1 97.06 117 ARG A C 1
ATOM 904 O O . ARG A 1 117 ? 2.338 13.758 22.125 1 97.06 117 ARG A O 1
ATOM 911 N N . PRO A 1 118 ? 1.869 14.875 20.312 1 97.56 118 PRO A N 1
ATOM 912 C CA . PRO A 1 118 ? 3.283 15.211 20.125 1 97.56 118 PRO A CA 1
ATOM 913 C C . PRO A 1 118 ? 3.77 16.281 21.094 1 97.56 118 PRO A C 1
ATOM 915 O O . PRO A 1 118 ? 2.996 17.172 21.469 1 97.56 118 PRO A O 1
ATOM 918 N N . GLU A 1 119 ? 5.035 16.141 21.484 1 98 119 GLU A N 1
ATOM 919 C CA . GLU A 1 119 ? 5.73 17.312 22.016 1 98 119 GLU A CA 1
ATOM 920 C C . GLU A 1 119 ? 5.949 18.359 20.922 1 98 119 GLU A C 1
ATOM 922 O O . GLU A 1 119 ? 6.547 18.062 19.875 1 98 119 GLU A O 1
ATOM 927 N N . ILE A 1 120 ? 5.566 19.562 21.172 1 97.62 120 ILE A N 1
ATOM 928 C CA . ILE A 1 120 ? 5.691 20.609 20.172 1 97.62 120 ILE A CA 1
ATOM 929 C C . ILE A 1 120 ? 7.055 21.297 20.312 1 97.62 120 ILE A C 1
ATOM 931 O O . ILE A 1 120 ? 7.297 22.031 21.266 1 97.62 120 ILE A O 1
ATOM 935 N N . ALA A 1 121 ? 7.84 21.125 19.312 1 98.12 121 ALA A N 1
ATOM 936 C CA . ALA A 1 121 ? 9.195 21.656 19.344 1 98.12 121 ALA A CA 1
ATOM 937 C C . ALA A 1 121 ? 9.227 23.125 18.906 1 98.12 121 ALA A C 1
ATOM 939 O O . ALA A 1 121 ? 10.062 23.891 19.359 1 98.12 121 ALA A O 1
ATOM 940 N N . ALA A 1 122 ? 8.328 23.453 18 1 97.62 122 ALA A N 1
ATOM 941 C CA . ALA A 1 122 ? 8.312 24.828 17.484 1 97.62 122 ALA A CA 1
ATOM 942 C C . ALA A 1 122 ? 7.016 25.109 16.734 1 97.62 122 ALA A C 1
ATOM 944 O O . ALA A 1 122 ? 6.359 24.203 16.234 1 97.62 122 ALA A O 1
ATOM 945 N N . VAL A 1 123 ? 6.621 26.344 16.75 1 97 123 VAL A N 1
ATOM 946 C CA . VAL A 1 123 ? 5.578 26.906 15.891 1 97 123 VAL A CA 1
ATOM 947 C C . VAL A 1 123 ? 6.102 28.156 15.188 1 97 123 VAL A C 1
ATOM 949 O O . VAL A 1 123 ? 6.363 29.172 15.836 1 97 123 VAL A O 1
ATOM 952 N N . GLU A 1 124 ? 6.227 28.047 13.875 1 96.56 124 GLU A N 1
ATOM 953 C CA . GLU A 1 124 ? 6.895 29.094 13.125 1 96.56 124 GLU A CA 1
ATOM 954 C C . GLU A 1 124 ? 6.004 29.641 12.008 1 96.56 124 GLU A C 1
ATOM 956 O O . GLU A 1 124 ? 5.164 28.906 11.477 1 96.56 124 GLU A O 1
ATOM 961 N N . SER A 1 125 ? 6.141 30.922 11.742 1 96.94 125 SER A N 1
ATOM 962 C CA . SER A 1 125 ? 5.699 31.469 10.469 1 96.94 125 SER A CA 1
ATOM 963 C C . SER A 1 125 ? 6.824 31.453 9.438 1 96.94 125 SER A C 1
ATOM 965 O O . SER A 1 125 ? 7.949 31.859 9.734 1 96.94 125 SER A O 1
ATOM 967 N N . SER A 1 126 ? 6.566 30.891 8.312 1 97.31 126 SER A N 1
ATOM 968 C CA . SER A 1 126 ? 7.621 30.703 7.32 1 97.31 126 SER A CA 1
ATOM 969 C C . SER A 1 126 ? 7.051 30.703 5.906 1 97.31 126 SER A C 1
ATOM 971 O O . SER A 1 126 ? 5.875 30.406 5.699 1 97.31 126 SER A O 1
ATOM 973 N N . PRO A 1 127 ? 7.988 31.219 4.934 1 98.19 127 PRO A N 1
ATOM 974 C CA . PRO A 1 127 ? 7.578 30.891 3.564 1 98.19 127 PRO A CA 1
ATOM 975 C C . PRO A 1 127 ? 7.418 29.391 3.342 1 98.19 127 PRO A C 1
ATOM 977 O O . PRO A 1 127 ? 8.195 28.594 3.871 1 98.19 127 PRO A O 1
ATOM 980 N N . ILE A 1 128 ? 6.371 28.953 2.705 1 98.88 128 ILE A N 1
ATOM 981 C CA . ILE A 1 128 ? 6.125 27.578 2.314 1 98.88 128 ILE A CA 1
ATOM 982 C C . ILE A 1 128 ? 5.871 27.5 0.81 1 98.88 128 ILE A C 1
ATOM 984 O O . ILE A 1 128 ? 4.836 27.969 0.326 1 98.88 128 ILE A O 1
ATOM 988 N N . GLU A 1 129 ? 6.824 26.953 0.091 1 98.81 129 GLU A N 1
ATOM 989 C CA . GLU A 1 129 ? 6.715 26.812 -1.358 1 98.81 129 GLU A CA 1
ATOM 990 C C . GLU A 1 129 ? 6.242 25.422 -1.749 1 98.81 129 GLU A C 1
ATOM 992 O O . GLU A 1 129 ? 6.871 24.422 -1.383 1 98.81 129 GLU A O 1
ATOM 997 N N . VAL A 1 130 ? 5.148 25.438 -2.486 1 98.88 130 VAL A N 1
ATOM 998 C CA . VAL A 1 130 ? 4.527 24.156 -2.805 1 98.88 130 VAL A CA 1
ATOM 999 C C . VAL A 1 130 ? 4.309 24.047 -4.312 1 98.88 130 VAL A C 1
ATOM 1001 O O . VAL A 1 130 ? 3.906 25.016 -4.957 1 98.88 130 VAL A O 1
ATOM 1004 N N . ARG A 1 131 ? 4.633 22.922 -4.824 1 98.81 131 ARG A N 1
ATOM 1005 C CA . ARG A 1 131 ? 4.277 22.578 -6.195 1 98.81 131 ARG A CA 1
ATOM 1006 C C . ARG A 1 131 ? 3.611 21.203 -6.262 1 98.81 131 ARG A C 1
ATOM 1008 O O . ARG A 1 131 ? 4.113 20.234 -5.684 1 98.81 131 ARG A O 1
ATOM 1015 N N . ILE A 1 132 ? 2.484 21.109 -6.922 1 98.81 132 ILE A N 1
ATOM 1016 C CA . ILE A 1 132 ? 1.768 19.875 -7.188 1 98.81 132 ILE A CA 1
ATOM 1017 C C . ILE A 1 132 ? 1.33 19.828 -8.648 1 98.81 132 ILE A C 1
ATOM 1019 O O . ILE A 1 132 ? 0.58 20.688 -9.102 1 98.81 132 ILE A O 1
ATOM 1023 N N . ALA A 1 133 ? 1.805 18.844 -9.352 1 98.69 133 ALA A N 1
ATOM 1024 C CA . ALA A 1 133 ? 1.408 18.703 -10.75 1 98.69 133 ALA A CA 1
ATOM 1025 C C . ALA A 1 133 ? -0.074 18.359 -10.867 1 98.69 133 ALA A C 1
ATOM 1027 O O . ALA A 1 133 ? -0.6 17.562 -10.078 1 98.69 133 ALA A O 1
ATOM 1028 N N . ASP A 1 134 ? -0.726 18.828 -11.891 1 97.38 134 ASP A N 1
ATOM 1029 C CA . ASP A 1 134 ? -2.154 18.609 -12.094 1 97.38 134 ASP A CA 1
ATOM 1030 C C . ASP A 1 134 ? -2.459 17.125 -12.273 1 97.38 134 ASP A C 1
ATOM 1032 O O . ASP A 1 134 ? -3.498 16.641 -11.812 1 97.38 134 ASP A O 1
ATOM 1036 N N . ASP A 1 135 ? -1.582 16.438 -12.883 1 97.44 135 ASP A N 1
ATOM 1037 C CA . ASP A 1 135 ? -1.81 15.016 -13.148 1 97.44 135 ASP A CA 1
ATOM 1038 C C . ASP A 1 135 ? -1.152 14.141 -12.078 1 97.44 135 ASP A C 1
ATOM 1040 O O . ASP A 1 135 ? -1.023 12.93 -12.258 1 97.44 135 ASP A O 1
ATOM 1044 N N . LEU A 1 136 ? -0.563 14.758 -11.07 1 98.38 136 LEU A N 1
ATOM 1045 C CA . LEU A 1 136 ? 0.057 14.109 -9.914 1 98.38 136 LEU A CA 1
ATOM 1046 C C . LEU A 1 136 ? 1.31 13.352 -10.328 1 98.38 136 LEU A C 1
ATOM 1048 O O . LEU A 1 136 ? 1.647 12.328 -9.727 1 98.38 136 LEU A O 1
ATOM 1052 N N . ALA A 1 137 ? 1.951 13.836 -11.375 1 98.25 137 ALA A N 1
ATOM 1053 C CA . ALA A 1 137 ? 3.225 13.234 -11.758 1 98.25 137 ALA A CA 1
ATOM 1054 C C . ALA A 1 137 ? 4.305 13.523 -10.719 1 98.25 137 ALA A C 1
ATOM 1056 O O . ALA A 1 137 ? 5.312 12.82 -10.648 1 98.25 137 ALA A O 1
ATOM 1057 N N . GLY A 1 138 ? 4.086 14.531 -9.914 1 98.69 138 GLY A N 1
ATOM 1058 C CA . GLY A 1 138 ? 5.031 14.898 -8.867 1 98.69 138 GLY A CA 1
ATOM 1059 C C . GLY A 1 138 ? 4.52 16 -7.965 1 98.69 138 GLY A C 1
ATOM 1060 O O . GLY A 1 138 ? 3.574 16.719 -8.312 1 98.69 138 GLY A O 1
ATOM 1061 N N . TRP A 1 139 ? 5.102 16.156 -6.797 1 98.94 139 TRP A N 1
ATOM 1062 C CA . TRP A 1 139 ? 4.789 17.219 -5.836 1 98.94 139 TRP A CA 1
ATOM 1063 C C . TRP A 1 139 ? 6 17.531 -4.961 1 98.94 139 TRP A C 1
ATOM 1065 O O . TRP A 1 139 ? 6.902 16.703 -4.82 1 98.94 139 TRP A O 1
ATOM 1075 N N . SER A 1 140 ? 6.062 18.703 -4.457 1 98.94 140 SER A N 1
ATOM 1076 C CA . SER A 1 140 ? 7.227 19.125 -3.688 1 98.94 140 SER A CA 1
ATOM 1077 C C . SER A 1 140 ? 6.855 20.234 -2.697 1 98.94 140 SER A C 1
ATOM 1079 O O . SER A 1 140 ? 5.84 20.906 -2.863 1 98.94 140 SER A O 1
ATOM 1081 N N . VAL A 1 141 ? 7.703 20.359 -1.717 1 98.94 141 VAL A N 1
ATOM 1082 C CA . VAL A 1 141 ? 7.598 21.422 -0.726 1 98.94 141 VAL A CA 1
ATOM 1083 C C . VAL A 1 141 ? 8.992 21.922 -0.349 1 98.94 141 VAL A C 1
ATOM 1085 O O . VAL A 1 141 ? 9.945 21.125 -0.293 1 98.94 141 VAL A O 1
ATOM 1088 N N . ARG A 1 142 ? 9.109 23.156 -0.153 1 98.88 142 ARG A N 1
ATOM 1089 C CA . ARG A 1 142 ? 10.336 23.766 0.353 1 98.88 142 ARG A CA 1
ATOM 1090 C C . ARG A 1 142 ? 10.039 24.719 1.495 1 98.88 142 ARG A C 1
ATOM 1092 O O . ARG A 1 142 ? 9.172 25.594 1.372 1 98.88 142 ARG A O 1
ATOM 1099 N N . LEU A 1 143 ? 10.586 24.484 2.635 1 98.75 143 LEU A N 1
ATOM 1100 C CA . LEU A 1 143 ? 10.672 25.375 3.793 1 98.75 143 LEU A CA 1
ATOM 1101 C C . LEU A 1 143 ? 12.078 25.953 3.932 1 98.75 143 LEU A C 1
ATOM 1103 O O . LEU A 1 143 ? 12.922 25.375 4.621 1 98.75 143 LEU A O 1
ATOM 1107 N N . PRO A 1 144 ? 12.273 27.141 3.277 1 98.25 144 PRO A N 1
ATOM 1108 C CA . PRO A 1 144 ? 13.633 27.672 3.24 1 98.25 144 PRO A CA 1
ATOM 1109 C C . PRO A 1 144 ? 14.297 27.703 4.617 1 98.25 144 PRO A C 1
ATOM 1111 O O . PRO A 1 144 ? 13.727 28.266 5.562 1 98.25 144 PRO A O 1
ATOM 1114 N N . GLY A 1 145 ? 15.461 27.062 4.723 1 97.81 145 GLY A N 1
ATOM 1115 C CA . GLY A 1 145 ? 16.234 27.078 5.949 1 97.81 145 GLY A CA 1
ATOM 1116 C C . GLY A 1 145 ? 15.867 25.953 6.902 1 97.81 145 GLY A C 1
ATOM 1117 O O . GLY A 1 145 ? 16.5 25.781 7.941 1 97.81 145 GLY A O 1
ATOM 1118 N N . TYR A 1 146 ? 14.852 25.188 6.539 1 98.62 146 TYR A N 1
ATOM 1119 C CA . TYR A 1 146 ? 14.375 24.172 7.48 1 98.62 146 TYR A CA 1
ATOM 1120 C C . TYR A 1 146 ? 14.336 22.797 6.836 1 98.62 146 TYR A C 1
ATOM 1122 O O . TYR A 1 146 ? 14.922 21.844 7.352 1 98.62 146 TYR A O 1
ATOM 1130 N N . ALA A 1 147 ? 13.617 22.672 5.68 1 98.88 147 ALA A N 1
ATOM 1131 C CA . ALA A 1 147 ? 13.352 21.359 5.09 1 98.88 147 ALA A CA 1
ATOM 1132 C C . ALA A 1 147 ? 12.93 21.484 3.629 1 98.88 147 ALA A C 1
ATOM 1134 O O . ALA A 1 147 ? 12.516 22.562 3.191 1 98.88 147 ALA A O 1
ATOM 1135 N N . GLU A 1 148 ? 13.047 20.484 2.877 1 98.88 148 GLU A N 1
ATOM 1136 C CA . GLU A 1 148 ? 12.547 20.406 1.509 1 98.88 148 GLU A CA 1
ATOM 1137 C C . GLU A 1 148 ? 12.344 18.953 1.077 1 98.88 148 GLU A C 1
ATOM 1139 O O . GLU A 1 148 ? 13.016 18.062 1.583 1 98.88 148 GLU A O 1
ATOM 1144 N N . ALA A 1 149 ? 11.438 18.766 0.197 1 98.94 149 ALA A N 1
ATOM 1145 C CA . ALA A 1 149 ? 11.18 17.438 -0.354 1 98.94 149 ALA A CA 1
ATOM 1146 C C . ALA A 1 149 ? 10.641 17.531 -1.777 1 98.94 149 ALA A C 1
ATOM 1148 O O . ALA A 1 149 ? 9.883 18.453 -2.1 1 98.94 149 ALA A O 1
ATOM 1149 N N . THR A 1 150 ? 11.055 16.656 -2.617 1 98.94 150 THR A N 1
ATOM 1150 C CA . THR A 1 150 ? 10.57 16.469 -3.979 1 98.94 150 THR A CA 1
ATOM 1151 C C . THR A 1 150 ? 10.195 15 -4.219 1 98.94 150 THR A C 1
ATOM 1153 O O . THR A 1 150 ? 10.93 14.094 -3.824 1 98.94 150 THR A O 1
ATOM 1156 N N . VAL A 1 151 ? 9.062 14.844 -4.84 1 98.94 151 VAL A N 1
ATOM 1157 C CA . VAL A 1 151 ? 8.492 13.516 -4.992 1 98.94 151 VAL A CA 1
ATOM 1158 C C . VAL A 1 151 ? 8.094 13.281 -6.453 1 98.94 151 VAL A C 1
ATOM 1160 O O . VAL A 1 151 ? 7.605 14.195 -7.121 1 98.94 151 VAL A O 1
ATOM 1163 N N . GLU A 1 152 ? 8.297 12.109 -6.914 1 98.81 152 GLU A N 1
ATOM 1164 C CA . GLU A 1 152 ? 7.746 11.641 -8.18 1 98.81 152 GLU A CA 1
ATOM 1165 C C . GLU A 1 152 ? 6.715 10.539 -7.961 1 98.81 152 GLU A C 1
ATOM 1167 O O . GLU A 1 152 ? 6.867 9.711 -7.059 1 98.81 152 GLU A O 1
ATOM 1172 N N . ALA A 1 153 ? 5.715 10.562 -8.82 1 98.69 153 ALA A N 1
ATOM 1173 C CA . ALA A 1 153 ? 4.699 9.516 -8.719 1 98.69 153 ALA A CA 1
ATOM 1174 C C . ALA A 1 153 ? 5.328 8.125 -8.828 1 98.69 153 ALA A C 1
ATOM 1176 O O . ALA A 1 153 ? 6.227 7.91 -9.648 1 98.69 153 ALA A O 1
ATOM 1177 N N . LEU A 1 154 ? 4.84 7.242 -7.984 1 98.62 154 LEU A N 1
ATOM 1178 C CA . LEU A 1 154 ? 5.332 5.867 -8.016 1 98.62 154 LEU A CA 1
ATOM 1179 C C . LEU A 1 154 ? 4.895 5.168 -9.297 1 98.62 154 LEU A C 1
ATOM 1181 O O . LEU A 1 154 ? 3.756 5.332 -9.742 1 98.62 154 LEU A O 1
ATOM 1185 N N . THR A 1 155 ? 5.734 4.426 -9.859 1 97.44 155 THR A N 1
ATOM 1186 C CA . THR A 1 155 ? 5.453 3.541 -10.984 1 97.44 155 THR A CA 1
ATOM 1187 C C . THR A 1 155 ? 6.23 2.236 -10.852 1 97.44 155 THR A C 1
ATOM 1189 O O . THR A 1 155 ? 6.926 2.02 -9.859 1 97.44 155 THR A O 1
ATOM 1192 N N . GLY A 1 156 ? 6.023 1.359 -11.781 1 96.88 156 GLY A N 1
ATOM 1193 C CA . GLY A 1 156 ? 6.68 0.062 -11.758 1 96.88 156 GLY A CA 1
ATOM 1194 C C . GLY A 1 156 ? 6.359 -0.789 -12.977 1 96.88 156 GLY A C 1
ATOM 1195 O O . GLY A 1 156 ? 5.609 -0.365 -13.859 1 96.88 156 GLY A O 1
ATOM 1196 N N . PRO A 1 157 ? 6.902 -1.955 -13.008 1 96.62 157 PRO A N 1
ATOM 1197 C CA . PRO A 1 157 ? 6.875 -2.799 -14.203 1 96.62 157 PRO A CA 1
ATOM 1198 C C . PRO A 1 157 ? 5.453 -3.158 -14.633 1 96.62 157 PRO A C 1
ATOM 1200 O O . PRO A 1 157 ? 5.219 -3.445 -15.812 1 96.62 157 PRO A O 1
ATOM 1203 N N . THR A 1 158 ? 4.535 -3.145 -13.727 1 97.31 158 THR A N 1
ATOM 1204 C CA . THR A 1 158 ? 3.209 -3.617 -14.109 1 97.31 158 THR A CA 1
ATOM 1205 C C . THR A 1 158 ? 2.199 -2.473 -14.086 1 97.31 158 THR A C 1
ATOM 1207 O O . THR A 1 158 ? 0.997 -2.695 -14.25 1 97.31 158 THR A O 1
ATOM 1210 N N . SER A 1 159 ? 2.641 -1.332 -13.812 1 96.12 159 SER A N 1
ATOM 1211 C CA . SER A 1 159 ? 1.777 -0.159 -13.922 1 96.12 159 SER A CA 1
ATOM 1212 C C . SER A 1 159 ? 1.708 0.352 -15.352 1 96.12 159 SER A C 1
ATOM 1214 O O . SER A 1 159 ? 2.719 0.37 -16.062 1 96.12 159 SER A O 1
ATOM 1216 N N . ALA A 1 160 ? 0.493 0.737 -15.672 1 94.44 160 ALA A N 1
ATOM 1217 C CA . ALA A 1 160 ? 0.355 1.381 -16.969 1 94.44 160 ALA A CA 1
ATOM 1218 C C . ALA A 1 160 ? 1.019 2.756 -16.984 1 94.44 160 ALA A C 1
ATOM 1220 O O . ALA A 1 160 ? 1.015 3.457 -15.969 1 94.44 160 ALA A O 1
ATOM 1221 N N . GLU A 1 161 ? 1.514 3.082 -18.109 1 90.5 161 GLU A N 1
ATOM 1222 C CA . GLU A 1 161 ? 2.17 4.379 -18.234 1 90.5 161 GLU A CA 1
ATOM 1223 C C . GLU A 1 161 ? 1.19 5.52 -17.969 1 90.5 161 GLU A C 1
ATOM 1225 O O . GLU A 1 161 ? 0.073 5.516 -18.5 1 90.5 161 GLU A O 1
ATOM 1230 N N . GLY A 1 162 ? 1.671 6.438 -17.172 1 92.06 162 GLY A N 1
ATOM 1231 C CA . GLY A 1 162 ? 0.895 7.645 -16.938 1 92.06 162 GLY A CA 1
ATOM 1232 C C . GLY A 1 162 ? -0.22 7.453 -15.93 1 92.06 162 GLY A C 1
ATOM 1233 O O . GLY A 1 162 ? -0.908 8.414 -15.57 1 92.06 162 GLY A O 1
ATOM 1234 N N . VAL A 1 163 ? -0.46 6.238 -15.508 1 96.38 163 VAL A N 1
ATOM 1235 C CA . VAL A 1 163 ? -1.515 5.973 -14.539 1 96.38 163 VAL A CA 1
ATOM 1236 C C . VAL A 1 163 ? -0.925 5.938 -13.133 1 96.38 163 VAL A C 1
ATOM 1238 O O . VAL A 1 163 ? 0.208 5.492 -12.938 1 96.38 163 VAL A O 1
ATOM 1241 N N . ARG A 1 164 ? -1.705 6.418 -12.211 1 98.5 164 ARG A N 1
ATOM 1242 C CA . ARG A 1 164 ? -1.195 6.582 -10.859 1 98.5 164 ARG A CA 1
ATOM 1243 C C . ARG A 1 164 ? -1.477 5.344 -10.016 1 98.5 164 ARG A C 1
ATOM 1245 O O . ARG A 1 164 ? -2.541 4.73 -10.133 1 98.5 164 ARG A O 1
ATOM 1252 N N . VAL A 1 165 ? -0.477 4.988 -9.203 1 98.56 165 VAL A N 1
ATOM 1253 C CA . VAL A 1 165 ? -0.694 3.992 -8.164 1 98.56 165 VAL A CA 1
ATOM 1254 C C . VAL A 1 165 ? -1.534 4.594 -7.039 1 98.56 165 VAL A C 1
ATOM 1256 O O . VAL A 1 165 ? -1.088 5.508 -6.344 1 98.56 165 VAL A O 1
ATOM 1259 N N . GLN A 1 166 ? -2.74 4.02 -6.828 1 98.69 166 GLN A N 1
ATOM 1260 C CA . GLN A 1 166 ? -3.648 4.645 -5.871 1 98.69 166 GLN A CA 1
ATOM 1261 C C . GLN A 1 166 ? -4.246 3.611 -4.922 1 98.69 166 GLN A C 1
ATOM 1263 O O . GLN A 1 166 ? -4.566 2.496 -5.332 1 98.69 166 GLN A O 1
ATOM 1268 N N . VAL A 1 167 ? -4.355 3.986 -3.676 1 98.5 167 VAL A N 1
ATOM 1269 C CA . VAL A 1 167 ? -4.969 3.152 -2.646 1 98.5 167 VAL A CA 1
ATOM 1270 C C . VAL A 1 167 ? -6.34 3.713 -2.273 1 98.5 167 VAL A C 1
ATOM 1272 O O . VAL A 1 167 ? -6.461 4.891 -1.924 1 98.5 167 VAL A O 1
ATOM 1275 N N . HIS A 1 168 ? -7.293 2.877 -2.367 1 98.25 168 HIS A N 1
ATOM 1276 C CA . HIS A 1 168 ? -8.664 3.209 -2.008 1 98.25 168 HIS A CA 1
ATOM 1277 C C . HIS A 1 168 ? -9.023 2.66 -0.63 1 98.25 168 HIS A C 1
ATOM 1279 O O . HIS A 1 168 ? -8.664 1.528 -0.296 1 98.25 168 HIS A O 1
ATOM 1285 N N . ASN A 1 169 ? -9.711 3.484 0.158 1 98.06 169 ASN A N 1
ATOM 1286 C CA . ASN A 1 169 ? -10.156 3.1 1.492 1 98.06 169 ASN A CA 1
ATOM 1287 C C . ASN A 1 169 ? -8.984 2.799 2.414 1 98.06 169 ASN A C 1
ATOM 1289 O O . ASN A 1 169 ? -8.938 1.742 3.043 1 98.06 169 ASN A O 1
ATOM 1293 N N . LEU A 1 170 ? -8.094 3.719 2.355 1 97.94 170 LEU A N 1
ATOM 1294 C CA . LEU A 1 170 ? -6.883 3.609 3.16 1 97.94 170 LEU A CA 1
ATOM 1295 C C . LEU A 1 170 ? -7.227 3.422 4.633 1 97.94 170 LEU A C 1
ATOM 1297 O O . LEU A 1 170 ? -7.988 4.207 5.203 1 97.94 170 LEU A O 1
ATOM 1301 N N . PRO A 1 171 ? -6.621 2.396 5.289 1 98.06 171 PRO A N 1
ATOM 1302 C CA . PRO A 1 171 ? -7.051 2.07 6.648 1 98.06 171 PRO A CA 1
ATOM 1303 C C . PRO A 1 171 ? -6.422 2.98 7.703 1 98.06 171 PRO A C 1
ATOM 1305 O O . PRO A 1 171 ? -6.867 3.002 8.852 1 98.06 171 PRO A O 1
ATOM 1308 N N . GLY A 1 172 ? -5.395 3.611 7.418 1 97.88 172 GLY A N 1
ATOM 1309 C CA . GLY A 1 172 ? -4.738 4.602 8.258 1 97.88 172 GLY A CA 1
ATOM 1310 C C . GLY A 1 172 ? -4.457 5.906 7.535 1 97.88 172 GLY A C 1
ATOM 1311 O O . GLY A 1 172 ? -3.309 6.344 7.457 1 97.88 172 GLY A O 1
ATOM 1312 N N . ALA A 1 173 ? -5.516 6.539 7.031 1 98.06 173 ALA A N 1
ATOM 1313 C CA . ALA A 1 173 ? -5.383 7.801 6.309 1 98.06 173 ALA A CA 1
ATOM 1314 C C . ALA A 1 173 ? -5.109 8.953 7.266 1 98.06 173 ALA A C 1
ATOM 1316 O O . ALA A 1 173 ? -5.93 9.25 8.141 1 98.06 173 ALA A O 1
ATOM 1317 N N . GLU A 1 174 ? -4.082 9.633 7.055 1 96.19 174 GLU A N 1
ATOM 1318 C CA . GLU A 1 174 ? -3.689 10.727 7.941 1 96.19 174 GLU A CA 1
ATOM 1319 C C . GLU A 1 174 ? -4.676 11.891 7.859 1 96.19 174 GLU A C 1
ATOM 1321 O O . GLU A 1 174 ? -4.734 12.727 8.766 1 96.19 174 GLU A O 1
ATOM 1326 N N . VAL A 1 175 ? -5.453 11.969 6.828 1 97.75 175 VAL A N 1
ATOM 1327 C CA . VAL A 1 175 ? -6.402 13.07 6.66 1 97.75 175 VAL A CA 1
ATOM 1328 C C . VAL A 1 175 ? -7.789 12.633 7.129 1 97.75 175 VAL A C 1
ATOM 1330 O O . VAL A 1 175 ? -8.773 13.336 6.898 1 97.75 175 VAL A O 1
ATOM 1333 N N . GLY A 1 176 ? -7.883 11.453 7.703 1 96.81 176 GLY A N 1
ATOM 1334 C CA . GLY A 1 176 ? -9.141 10.992 8.266 1 96.81 176 GLY A CA 1
ATOM 1335 C C . GLY A 1 176 ? -9.922 10.102 7.32 1 96.81 176 GLY A C 1
ATOM 1336 O O . GLY A 1 176 ? -9.461 9.797 6.219 1 96.81 176 GLY A O 1
ATOM 1337 N N . PRO A 1 177 ? -11.102 9.617 7.75 1 95.19 177 PRO A N 1
ATOM 1338 C CA . PRO A 1 177 ? -11.938 8.719 6.953 1 95.19 177 PRO A CA 1
ATOM 1339 C C . PRO A 1 177 ? -12.641 9.43 5.801 1 95.19 177 PRO A C 1
ATOM 1341 O O . PRO A 1 177 ? -12.781 10.656 5.82 1 95.19 177 PRO A O 1
ATOM 1344 N N . GLY A 1 178 ? -13.055 8.633 4.875 1 93.5 178 GLY A N 1
ATOM 1345 C CA . GLY A 1 178 ? -13.914 9.141 3.814 1 93.5 178 GLY A CA 1
ATOM 1346 C C . GLY A 1 178 ? -13.156 9.938 2.768 1 93.5 178 GLY A C 1
ATOM 1347 O O . GLY A 1 178 ? -13.766 10.641 1.961 1 93.5 178 GLY A O 1
ATOM 1348 N N . GLN A 1 179 ? -11.891 9.891 2.801 1 93.25 179 GLN A N 1
ATOM 1349 C CA . GLN A 1 179 ? -11.07 10.641 1.856 1 93.25 179 GLN A CA 1
ATOM 1350 C C . GLN A 1 179 ? -11.062 9.977 0.483 1 93.25 179 GLN A C 1
ATOM 1352 O O . GLN A 1 179 ? -11.312 8.773 0.366 1 93.25 179 GLN A O 1
ATOM 1357 N N . PRO A 1 180 ? -10.859 10.766 -0.58 1 96.5 180 PRO A N 1
ATOM 1358 C CA . PRO A 1 180 ? -10.57 10.18 -1.891 1 96.5 180 PRO A CA 1
ATOM 1359 C C . PRO A 1 180 ? -9.297 9.336 -1.892 1 96.5 180 PRO A C 1
ATOM 1361 O O . PRO A 1 180 ? -8.57 9.312 -0.898 1 96.5 180 PRO A O 1
ATOM 1364 N N . PRO A 1 181 ? -9.031 8.641 -2.953 1 97.75 181 PRO A N 1
ATOM 1365 C CA . PRO A 1 181 ? -7.883 7.734 -3.014 1 97.75 181 PRO A CA 1
ATOM 1366 C C . PRO A 1 181 ? -6.555 8.445 -2.766 1 97.75 181 PRO A C 1
ATOM 1368 O O . PRO A 1 181 ? -6.383 9.594 -3.174 1 97.75 181 PRO A O 1
ATOM 1371 N N . ALA A 1 182 ? -5.695 7.734 -2.127 1 98.69 182 ALA A N 1
ATOM 1372 C CA . ALA A 1 182 ? -4.328 8.203 -1.905 1 98.69 182 ALA A CA 1
ATOM 1373 C C . ALA A 1 182 ? -3.422 7.809 -3.068 1 98.69 182 ALA A C 1
ATOM 1375 O O . ALA A 1 182 ? -3.426 6.656 -3.504 1 98.69 182 ALA A O 1
ATOM 1376 N N . THR A 1 183 ? -2.656 8.758 -3.566 1 98.88 183 THR A N 1
ATOM 1377 C CA . THR A 1 183 ? -1.686 8.5 -4.625 1 98.88 183 THR A CA 1
ATOM 1378 C C . THR A 1 183 ? -0.286 8.32 -4.043 1 98.88 183 THR A C 1
ATOM 1380 O O . THR A 1 183 ? 0.158 9.125 -3.221 1 98.88 183 THR A O 1
ATOM 1383 N N . TRP A 1 184 ? 0.41 7.27 -4.516 1 98.88 184 TRP A N 1
ATOM 1384 C CA . TRP A 1 184 ? 1.716 6.973 -3.936 1 98.88 184 TRP A CA 1
ATOM 1385 C C . TRP A 1 184 ? 2.836 7.566 -4.785 1 98.88 184 TRP A C 1
ATOM 1387 O O . TRP A 1 184 ? 2.699 7.691 -6.004 1 98.88 184 TRP A O 1
ATOM 1397 N N . GLY A 1 185 ? 3.855 7.945 -4.074 1 98.81 185 GLY A N 1
ATOM 1398 C CA . GLY A 1 185 ? 5.043 8.492 -4.711 1 98.81 185 GLY A CA 1
ATOM 1399 C C . GLY A 1 185 ? 6.336 8.039 -4.062 1 98.81 185 GLY A C 1
ATOM 1400 O O . GLY A 1 185 ? 6.312 7.344 -3.045 1 98.81 185 GLY A O 1
ATOM 1401 N N . ARG A 1 186 ? 7.414 8.398 -4.691 1 98.75 186 ARG A N 1
ATOM 1402 C CA . ARG A 1 186 ? 8.789 8.148 -4.262 1 98.75 186 ARG A CA 1
ATOM 1403 C C . ARG A 1 186 ? 9.57 9.453 -4.145 1 98.75 186 ARG A C 1
ATOM 1405 O O . ARG A 1 186 ? 9.555 10.273 -5.066 1 98.75 186 ARG A O 1
ATOM 1412 N N . THR A 1 187 ? 10.219 9.594 -2.996 1 98.81 187 THR A N 1
ATOM 1413 C CA . THR A 1 187 ? 10.977 10.828 -2.811 1 98.81 187 THR A CA 1
ATOM 1414 C C . THR A 1 187 ? 12.25 10.812 -3.648 1 98.81 187 THR A C 1
ATOM 1416 O O . THR A 1 187 ? 12.938 9.789 -3.721 1 98.81 187 THR A O 1
ATOM 1419 N N . THR A 1 188 ? 12.477 11.883 -4.344 1 98.81 188 THR A N 1
ATOM 1420 C CA . THR A 1 188 ? 13.758 12.07 -5.023 1 98.81 188 THR A CA 1
ATOM 1421 C C . THR A 1 188 ? 14.656 13.008 -4.223 1 98.81 188 THR A C 1
ATOM 1423 O O . THR A 1 188 ? 15.859 13.078 -4.473 1 98.81 188 THR A O 1
ATOM 1426 N N . LEU A 1 189 ? 14.125 13.695 -3.346 1 98.75 189 LEU A N 1
ATOM 1427 C CA . LEU A 1 189 ? 14.773 14.523 -2.34 1 98.75 189 LEU A CA 1
ATOM 1428 C C . LEU A 1 189 ? 13.922 14.617 -1.079 1 98.75 189 LEU A C 1
ATOM 1430 O O . LEU A 1 189 ? 12.703 14.789 -1.159 1 98.75 189 LEU A O 1
ATOM 1434 N N . ASP A 1 190 ? 14.547 14.477 0.085 1 98.88 190 ASP A N 1
ATOM 1435 C CA . ASP A 1 190 ? 13.891 14.625 1.38 1 98.88 190 ASP A CA 1
ATOM 1436 C C . ASP A 1 190 ? 14.898 14.969 2.471 1 98.88 190 ASP A C 1
ATOM 1438 O O . ASP A 1 190 ? 15.695 14.125 2.883 1 98.88 190 ASP A O 1
ATOM 1442 N N . ARG A 1 191 ? 14.812 16.172 2.904 1 98.75 191 ARG A N 1
ATOM 1443 C CA . ARG A 1 191 ? 15.789 16.562 3.912 1 98.75 191 ARG A CA 1
ATOM 1444 C C . ARG A 1 191 ? 15.188 17.578 4.879 1 98.75 191 ARG A C 1
ATOM 1446 O O . ARG A 1 191 ? 14.305 18.359 4.508 1 98.75 191 ARG A O 1
ATOM 1453 N N . ALA A 1 192 ? 15.633 17.609 6.039 1 98.88 192 ALA A N 1
ATOM 1454 C CA . ALA A 1 192 ? 15.25 18.531 7.098 1 98.88 192 ALA A CA 1
ATOM 1455 C C . ALA A 1 192 ? 16.391 18.734 8.086 1 98.88 192 ALA A C 1
ATOM 1457 O O . ALA A 1 192 ? 17.188 17.828 8.32 1 98.88 192 ALA A O 1
ATOM 1458 N N . ASP A 1 193 ? 16.609 19.844 8.555 1 98.62 193 ASP A N 1
ATOM 1459 C CA . ASP A 1 193 ? 17.516 20.203 9.641 1 98.62 193 ASP A CA 1
ATOM 1460 C C . ASP A 1 193 ? 16.969 21.391 10.438 1 98.62 193 ASP A C 1
ATOM 1462 O O . ASP A 1 193 ? 17.297 22.547 10.148 1 98.62 193 ASP A O 1
ATOM 1466 N N . ALA A 1 194 ? 16.203 21.078 11.445 1 98.31 194 ALA A N 1
ATOM 1467 C CA . ALA A 1 194 ? 15.547 22.125 12.242 1 98.31 194 ALA A CA 1
ATOM 1468 C C . ALA A 1 194 ? 14.938 21.547 13.516 1 98.31 194 ALA A C 1
ATOM 1470 O O . ALA A 1 194 ? 14.359 20.453 13.492 1 98.31 194 ALA A O 1
ATOM 1471 N N . PHE A 1 195 ? 15.18 22.219 14.656 1 98.31 195 PHE A N 1
ATOM 1472 C CA . PHE A 1 195 ? 14.492 21.969 15.914 1 98.31 195 PHE A CA 1
ATOM 1473 C C . PHE A 1 195 ? 14.703 20.531 16.375 1 98.31 195 PHE A C 1
ATOM 1475 O O . PHE A 1 195 ? 13.789 19.906 16.922 1 98.31 195 PHE A O 1
ATOM 1482 N N . GLY A 1 196 ? 15.812 19.953 16.047 1 97.88 196 GLY A N 1
ATOM 1483 C CA . GLY A 1 196 ? 16.141 18.594 16.484 1 97.88 196 GLY A CA 1
ATOM 1484 C C . GLY A 1 196 ? 15.797 17.531 15.453 1 97.88 196 GLY A C 1
ATOM 1485 O O . GLY A 1 196 ? 16.109 16.359 15.641 1 97.88 196 GLY A O 1
ATOM 1486 N N . PHE A 1 197 ? 15.117 17.969 14.461 1 98.62 197 PHE A N 1
ATOM 1487 C CA . PHE A 1 197 ? 14.906 17.078 13.32 1 98.62 197 PHE A CA 1
ATOM 1488 C C . PHE A 1 197 ? 16.094 17.141 12.367 1 98.62 197 PHE A C 1
ATOM 1490 O O . PHE A 1 197 ? 16.594 18.219 12.047 1 98.62 197 PHE A O 1
ATOM 1497 N N . SER A 1 198 ? 16.531 15.977 11.977 1 98.69 198 SER A N 1
ATOM 1498 C CA . SER A 1 198 ? 17.672 15.938 11.062 1 98.69 198 SER A CA 1
ATOM 1499 C C . SER A 1 198 ? 17.688 14.648 10.242 1 98.69 198 SER A C 1
ATOM 1501 O O . SER A 1 198 ? 17.844 13.562 10.797 1 98.69 198 SER A O 1
ATOM 1503 N N . TRP A 1 199 ? 17.484 14.82 8.922 1 98.69 199 TRP A N 1
ATOM 1504 C CA . TRP A 1 199 ? 17.625 13.695 8 1 98.69 199 TRP A CA 1
ATOM 1505 C C . TRP A 1 199 ? 17.922 14.188 6.586 1 98.69 199 TRP A C 1
ATOM 1507 O O . TRP A 1 199 ? 17.734 15.367 6.281 1 98.69 199 TRP A O 1
ATOM 1517 N N . GLU A 1 200 ? 18.469 13.461 5.781 1 98.5 200 GLU A N 1
ATOM 1518 C CA . GLU A 1 200 ? 18.641 13.578 4.34 1 98.5 200 GLU A CA 1
ATOM 1519 C C . GLU A 1 200 ? 18.562 12.219 3.66 1 98.5 200 GLU A C 1
ATOM 1521 O O . GLU A 1 200 ? 19.438 11.367 3.873 1 98.5 200 GLU A O 1
ATOM 1526 N N . ARG A 1 201 ? 17.531 12.039 2.834 1 98.12 201 ARG A N 1
ATOM 1527 C CA . ARG A 1 201 ? 17.297 10.711 2.271 1 98.12 201 ARG A CA 1
ATOM 1528 C C . ARG A 1 201 ? 16.594 10.805 0.92 1 98.12 201 ARG A C 1
ATOM 1530 O O . ARG A 1 201 ? 16.078 11.859 0.554 1 98.12 201 ARG A O 1
ATOM 1537 N N . VAL A 1 202 ? 16.609 9.758 0.177 1 98 202 VAL A N 1
ATOM 1538 C CA . VAL A 1 202 ? 15.961 9.594 -1.119 1 98 202 VAL A CA 1
ATOM 1539 C C . VAL A 1 202 ? 15.352 8.195 -1.224 1 98 202 VAL A C 1
ATOM 1541 O O . VAL A 1 202 ? 15.789 7.273 -0.53 1 98 202 VAL A O 1
ATOM 1544 N N . GLY A 1 203 ? 14.328 8.094 -2.037 1 97.81 203 GLY A N 1
ATOM 1545 C CA . GLY A 1 203 ? 13.836 6.773 -2.406 1 97.81 203 GLY A CA 1
ATOM 1546 C C . GLY A 1 203 ? 12.719 6.281 -1.504 1 97.81 203 GLY A C 1
ATOM 1547 O O . GLY A 1 203 ? 12.141 5.223 -1.75 1 97.81 203 GLY A O 1
ATOM 1548 N N . ASN A 1 204 ? 12.352 7.09 -0.498 1 98 204 ASN A N 1
ATOM 1549 C CA . ASN A 1 204 ? 11.391 6.656 0.513 1 98 204 ASN A CA 1
ATOM 1550 C C . ASN A 1 204 ? 9.961 7.02 0.12 1 98 204 ASN A C 1
ATOM 1552 O O . ASN A 1 204 ? 9.734 7.641 -0.921 1 98 204 ASN A O 1
ATOM 1556 N N . SER A 1 205 ? 9.117 6.66 0.964 1 98.75 205 SER A N 1
ATOM 1557 C CA . SER A 1 205 ? 7.691 6.672 0.657 1 98.75 205 SER A CA 1
ATOM 1558 C C . SER A 1 205 ? 7.121 8.086 0.722 1 98.75 205 SER A C 1
ATOM 1560 O O . SER A 1 205 ? 7.535 8.891 1.561 1 98.75 205 SER A O 1
ATOM 1562 N N . SER A 1 206 ? 6.16 8.32 -0.127 1 98.88 206 SER A N 1
ATOM 1563 C CA . SER A 1 206 ? 5.293 9.492 -0.066 1 98.88 206 SER A CA 1
ATOM 1564 C C . SER A 1 206 ? 3.873 9.148 -0.502 1 98.88 206 SER A C 1
ATOM 1566 O O . SER A 1 206 ? 3.67 8.289 -1.359 1 98.88 206 SER A O 1
ATOM 1568 N N . ALA A 1 207 ? 2.951 9.812 0.094 1 98.88 207 ALA A N 1
ATOM 1569 C CA . ALA A 1 207 ? 1.552 9.703 -0.311 1 98.88 207 ALA A CA 1
ATOM 1570 C C . ALA A 1 207 ? 0.925 11.086 -0.475 1 98.88 207 ALA A C 1
ATOM 1572 O O . ALA A 1 207 ? 1.309 12.039 0.214 1 98.88 207 ALA A O 1
ATOM 1573 N N . HIS A 1 208 ? 0.031 11.219 -1.403 1 98.88 208 HIS A N 1
ATOM 1574 C CA . HIS A 1 208 ? -0.763 12.406 -1.686 1 98.88 208 HIS A CA 1
ATOM 1575 C C . HIS A 1 208 ? -2.254 12.125 -1.54 1 98.88 208 HIS A C 1
ATOM 1577 O O . HIS A 1 208 ? -2.789 11.234 -2.207 1 98.88 208 HIS A O 1
ATOM 1583 N N . ILE A 1 209 ? -2.963 12.891 -0.675 1 98.81 209 ILE A N 1
ATOM 1584 C CA . ILE A 1 209 ? -4.371 12.633 -0.383 1 98.81 209 ILE A CA 1
ATOM 1585 C C . ILE A 1 209 ? -5.145 13.953 -0.4 1 98.81 209 ILE A C 1
ATOM 1587 O O . ILE A 1 209 ? -4.809 14.883 0.331 1 98.81 209 ILE A O 1
ATOM 1591 N N . PRO A 1 210 ? -6.199 14.039 -1.212 1 98.56 210 PRO A N 1
ATOM 1592 C CA . PRO A 1 210 ? -7.102 15.172 -1 1 98.56 210 PRO A CA 1
ATOM 1593 C C . PRO A 1 210 ? -7.766 15.148 0.376 1 98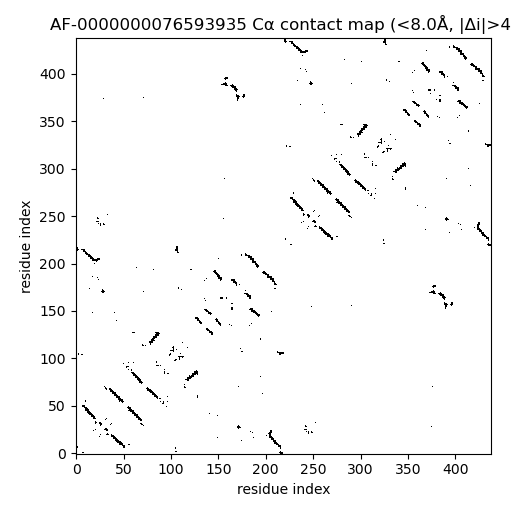.56 210 PRO A C 1
ATOM 1595 O O . PRO A 1 210 ? -8.094 14.078 0.889 1 98.56 210 PRO A O 1
ATOM 1598 N N . PHE A 1 211 ? -7.918 16.281 1.008 1 98.44 211 PHE A N 1
ATOM 1599 C CA . PHE A 1 211 ? -8.609 16.344 2.289 1 98.44 211 PHE A CA 1
ATOM 1600 C C . PHE A 1 211 ? -9.727 17.375 2.244 1 98.44 211 PHE A C 1
ATOM 1602 O O . PHE A 1 211 ? -9.727 18.281 1.395 1 98.44 211 PHE A O 1
ATOM 1609 N N . ASP A 1 212 ? -10.672 17.266 3.035 1 98 212 ASP A N 1
ATOM 1610 C CA . ASP A 1 212 ? -11.852 18.109 3.201 1 98 212 ASP A CA 1
ATOM 1611 C C . ASP A 1 212 ? -12.367 18.062 4.637 1 98 212 ASP A C 1
ATOM 1613 O O . ASP A 1 212 ? -13.055 17.109 5.02 1 98 212 ASP A O 1
ATOM 1617 N N . TRP A 1 213 ? -12.023 19.109 5.395 1 97.75 213 TRP A N 1
ATOM 1618 C CA . TRP A 1 213 ? -12.336 19.094 6.82 1 97.75 213 TRP A CA 1
ATOM 1619 C C . TRP A 1 213 ? -13.312 20.203 7.168 1 97.75 213 TRP A C 1
ATOM 1621 O O . TRP A 1 213 ? -13.289 21.281 6.562 1 97.75 213 TRP A O 1
ATOM 1631 N N . THR A 1 214 ? -14.133 19.953 8.047 1 96.12 214 THR A N 1
ATOM 1632 C CA . THR A 1 214 ? -15.047 20.938 8.625 1 96.12 214 THR A CA 1
ATOM 1633 C C . THR A 1 214 ? -15.047 20.844 10.148 1 96.12 214 THR A C 1
ATOM 1635 O O . THR A 1 214 ? -14.742 19.797 10.719 1 96.12 214 THR A O 1
ATOM 1638 N N . GLY A 1 215 ? -15.305 22 10.727 1 93.25 215 GLY A N 1
ATOM 1639 C CA . GLY A 1 215 ? -15.492 22.047 12.164 1 93.25 215 GLY A CA 1
ATOM 1640 C C . GLY A 1 215 ? -16.297 23.266 12.625 1 93.25 215 GLY A C 1
ATOM 1641 O O . GLY A 1 215 ? -16.75 24.047 11.797 1 93.25 215 GLY A O 1
ATOM 1642 N N . PRO A 1 216 ? -16.641 23.531 13.773 1 86.31 216 PRO A N 1
ATOM 1643 C CA . PRO A 1 216 ? -16.297 22.562 14.812 1 86.31 216 PRO A CA 1
ATOM 1644 C C . PRO A 1 216 ? -17.188 21.328 14.766 1 86.31 216 PRO A C 1
ATOM 1646 O O . PRO A 1 216 ? -18.375 21.406 14.414 1 86.31 216 PRO A O 1
ATOM 1649 N N . GLY A 1 217 ? -16.719 20.156 14.297 1 70.44 217 GLY A N 1
ATOM 1650 C CA . GLY A 1 217 ? -17.5 18.922 14.234 1 70.44 217 GLY A CA 1
ATOM 1651 C C . GLY A 1 217 ? -17.719 18.297 15.594 1 70.44 217 GLY A C 1
ATOM 1652 O O . GLY A 1 217 ? -17.219 18.781 16.609 1 70.44 217 GLY A O 1
ATOM 1653 N N . ALA A 1 218 ? -18.875 17.5 15.781 1 54.69 218 ALA A N 1
ATOM 1654 C CA . ALA A 1 218 ? -19.062 16.719 17 1 54.69 218 ALA A CA 1
ATOM 1655 C C . ALA A 1 218 ? -17.781 15.969 17.375 1 54.69 218 ALA A C 1
ATOM 1657 O O . ALA A 1 218 ? -17.031 15.523 16.5 1 54.69 218 ALA A O 1
ATOM 1658 N N . ALA A 1 219 ? -17.203 16.328 18.609 1 42.38 219 ALA A N 1
ATOM 1659 C CA . ALA A 1 219 ? -16.109 15.461 19.047 1 42.38 219 ALA A CA 1
ATOM 1660 C C . ALA A 1 219 ? -16.469 13.992 18.828 1 42.38 219 ALA A C 1
ATOM 1662 O O . ALA A 1 219 ? -17.641 13.602 18.938 1 42.38 219 ALA A O 1
ATOM 1663 N N . MET B 1 1 ? 3.277 -15.023 -31.75 1 38.75 1 MET B N 1
ATOM 1664 C CA . MET B 1 1 ? 3.48 -16.266 -32.5 1 38.75 1 MET B CA 1
ATOM 1665 C C . MET B 1 1 ? 3.414 -17.469 -31.547 1 38.75 1 MET B C 1
ATOM 1667 O O . MET B 1 1 ? 3.777 -17.375 -30.375 1 38.75 1 MET B O 1
ATOM 1671 N N . GLY B 1 2 ? 2.457 -18.406 -31.844 1 47.81 2 GLY B N 1
ATOM 1672 C CA . GLY B 1 2 ? 2.248 -19.625 -31.078 1 47.81 2 GLY B CA 1
ATOM 1673 C C . GLY B 1 2 ? 3.527 -20.406 -30.844 1 47.81 2 GLY B C 1
ATOM 1674 O O . GLY B 1 2 ? 4.516 -20.219 -31.547 1 47.81 2 GLY B O 1
ATOM 1675 N N . VAL B 1 3 ? 3.918 -20.672 -29.562 1 57.72 3 VAL B N 1
ATOM 1676 C CA . VAL B 1 3 ? 4.996 -21.609 -29.234 1 57.72 3 VAL B CA 1
ATOM 1677 C C . VAL B 1 3 ? 4.715 -22.969 -29.875 1 57.72 3 VAL B C 1
ATOM 1679 O O . VAL B 1 3 ? 3.646 -23.547 -29.672 1 57.72 3 VAL B O 1
ATOM 1682 N N . PRO B 1 4 ? 5.473 -23.391 -30.938 1 65.81 4 PRO B N 1
ATOM 1683 C CA . PRO B 1 4 ? 5.168 -24.672 -31.562 1 65.81 4 PRO B CA 1
ATOM 1684 C C . PRO B 1 4 ? 4.832 -25.766 -30.547 1 65.81 4 PRO B C 1
ATOM 1686 O O . PRO B 1 4 ? 5.48 -25.859 -29.5 1 65.81 4 PRO B O 1
ATOM 1689 N N . GLY B 1 5 ? 3.654 -26.438 -30.625 1 81.56 5 GLY B N 1
ATOM 1690 C CA . GLY B 1 5 ? 3.223 -27.547 -29.797 1 81.56 5 GLY B CA 1
ATOM 1691 C C . GLY B 1 5 ? 2.404 -27.109 -28.594 1 81.56 5 GLY B C 1
ATOM 1692 O O . GLY B 1 5 ? 1.942 -27.953 -27.812 1 81.56 5 GLY B O 1
ATOM 1693 N N . VAL B 1 6 ? 2.266 -25.828 -28.5 1 87.94 6 VAL B N 1
ATOM 1694 C CA . VAL B 1 6 ? 1.447 -25.344 -27.406 1 87.94 6 VAL B CA 1
ATOM 1695 C C . VAL B 1 6 ? 0.082 -24.906 -27.922 1 87.94 6 VAL B C 1
ATOM 1697 O O . VAL B 1 6 ? -0.001 -24.125 -28.891 1 87.94 6 VAL B O 1
ATOM 1700 N N . ALA B 1 7 ? -0.937 -25.422 -27.328 1 93.44 7 ALA B N 1
ATOM 1701 C CA . ALA B 1 7 ? -2.291 -25.016 -27.703 1 93.44 7 ALA B CA 1
ATOM 1702 C C . ALA B 1 7 ? -2.613 -23.625 -27.188 1 93.44 7 ALA B C 1
ATOM 1704 O O . ALA B 1 7 ? -1.988 -23.141 -26.25 1 93.44 7 ALA B O 1
ATOM 1705 N N . LYS B 1 8 ? -3.531 -23.016 -27.922 1 96.44 8 LYS B N 1
ATOM 1706 C CA . LYS B 1 8 ? -4.082 -21.797 -27.375 1 96.44 8 LYS B CA 1
ATOM 1707 C C . LYS B 1 8 ? -4.715 -22.047 -26 1 96.44 8 LYS B C 1
ATOM 1709 O O . LYS B 1 8 ? -5.387 -23.062 -25.797 1 96.44 8 LYS B O 1
ATOM 1714 N N . TRP B 1 9 ? -4.52 -21.156 -25.078 1 97.88 9 TRP B N 1
ATOM 1715 C CA . TRP B 1 9 ? -5.066 -21.391 -23.75 1 97.88 9 TRP B CA 1
ATOM 1716 C C . TRP B 1 9 ? -5.508 -20.078 -23.109 1 97.88 9 TRP B C 1
ATOM 1718 O O . TRP B 1 9 ? -5.074 -19 -23.531 1 97.88 9 TRP B O 1
ATOM 1728 N N . HIS B 1 10 ? -6.422 -20.141 -22.25 1 98.19 10 HIS B N 1
ATOM 1729 C CA . HIS B 1 10 ? -6.969 -19.047 -21.438 1 98.19 10 HIS B CA 1
ATOM 1730 C C . HIS B 1 10 ? -7.324 -19.516 -20.031 1 98.19 10 HIS B C 1
ATOM 1732 O O . HIS B 1 10 ? -7.988 -20.547 -19.875 1 98.19 10 HIS B O 1
ATOM 1738 N N . VAL B 1 11 ? -6.777 -18.859 -19.047 1 98.38 11 VAL B N 1
ATOM 1739 C CA . VAL B 1 11 ? -7.164 -19.125 -17.672 1 98.38 11 VAL B CA 1
ATOM 1740 C C . VAL B 1 11 ? -7.465 -17.812 -16.938 1 98.38 11 VAL B C 1
ATOM 1742 O O . VAL B 1 11 ? -6.715 -16.844 -17.062 1 98.38 11 VAL B O 1
ATOM 1745 N N . ALA B 1 12 ? -8.594 -17.766 -16.25 1 98.62 12 ALA B N 1
ATOM 1746 C CA . ALA B 1 12 ? -9.016 -16.594 -15.492 1 98.62 12 ALA B CA 1
ATOM 1747 C C . ALA B 1 12 ? -9.609 -17 -14.141 1 98.62 12 ALA B C 1
ATOM 1749 O O . ALA B 1 12 ? -10.266 -18.047 -14.031 1 98.62 12 ALA B O 1
ATOM 1750 N N . GLY B 1 13 ? -9.359 -16.203 -13.164 1 98.69 13 GLY B N 1
ATOM 1751 C CA . GLY B 1 13 ? -9.867 -16.453 -11.828 1 98.69 13 GLY B CA 1
ATOM 1752 C C . GLY B 1 13 ? -9.289 -15.516 -10.781 1 98.69 13 GLY B C 1
ATOM 1753 O O . GLY B 1 13 ? -9.234 -14.297 -10.992 1 98.69 13 GLY B O 1
ATOM 1754 N N . TYR B 1 14 ? -8.938 -16.094 -9.633 1 98.75 14 TYR B N 1
ATOM 1755 C CA . TYR B 1 14 ? -8.461 -15.289 -8.523 1 98.75 14 TYR B CA 1
ATOM 1756 C C . TYR B 1 14 ? -7.098 -15.773 -8.039 1 98.75 14 TYR B C 1
ATOM 1758 O O . TYR B 1 14 ? -6.875 -16.984 -7.906 1 98.75 14 TYR B O 1
ATOM 1766 N N . TRP B 1 15 ? -6.262 -14.836 -7.926 1 98.88 15 TRP B N 1
ATOM 1767 C CA . TRP B 1 15 ? -4.965 -15.062 -7.293 1 98.88 15 TRP B CA 1
ATOM 1768 C C . TRP B 1 15 ? -4.938 -14.469 -5.887 1 98.88 15 TRP B C 1
ATOM 1770 O O . TRP B 1 15 ? -5.492 -13.398 -5.645 1 98.88 15 TRP B O 1
ATOM 1780 N N . PHE B 1 16 ? -4.359 -15.109 -4.91 1 98.94 16 PHE B N 1
ATOM 1781 C CA . PHE B 1 16 ? -3.988 -14.43 -3.674 1 98.94 16 PHE B CA 1
ATOM 1782 C C . PHE B 1 16 ? -2.709 -15.023 -3.094 1 98.94 16 PHE B C 1
ATOM 1784 O O . PHE B 1 16 ? -2.289 -16.109 -3.488 1 98.94 16 PHE B O 1
ATOM 1791 N N . ASP B 1 17 ? -2.094 -14.297 -2.266 1 98.88 17 ASP B N 1
ATOM 1792 C CA . ASP B 1 17 ? -0.849 -14.727 -1.633 1 98.88 17 ASP B CA 1
ATOM 1793 C C . ASP B 1 17 ? -0.909 -14.539 -0.119 1 98.88 17 ASP B C 1
ATOM 1795 O O . ASP B 1 17 ? -1.825 -13.891 0.396 1 98.88 17 ASP B O 1
ATOM 1799 N N . THR B 1 18 ? -0.087 -15.188 0.588 1 98.88 18 THR B N 1
ATOM 1800 C CA . THR B 1 18 ? 0.383 -14.844 1.928 1 98.88 18 THR B CA 1
ATOM 1801 C C . THR B 1 18 ? 1.907 -14.789 1.969 1 98.88 18 THR B C 1
ATOM 1803 O O . THR B 1 18 ? 2.582 -15.578 1.301 1 98.88 18 THR B O 1
ATOM 1806 N N . CYS B 1 19 ? 2.402 -13.891 2.74 1 98.44 19 CYS B N 1
ATOM 1807 C CA . CYS B 1 19 ? 3.857 -13.773 2.727 1 98.44 19 CYS B CA 1
ATOM 1808 C C . CYS B 1 19 ? 4.383 -13.328 4.086 1 98.44 19 CYS B C 1
ATOM 1810 O O . CYS B 1 19 ? 3.6 -13.055 5 1 98.44 19 CYS B O 1
ATOM 1812 N N . LYS B 1 20 ? 5.695 -13.266 4.105 1 97.44 20 LYS B N 1
ATOM 1813 C CA . LYS B 1 20 ? 6.453 -12.93 5.309 1 97.44 20 LYS B CA 1
ATOM 1814 C C . LYS B 1 20 ? 6.465 -11.422 5.551 1 97.44 20 LYS B C 1
ATOM 1816 O O . LYS B 1 20 ? 6.703 -10.977 6.676 1 97.44 20 LYS B O 1
ATOM 1821 N N . CYS B 1 21 ? 6.223 -10.648 4.672 1 98.06 21 CYS B N 1
ATOM 1822 C CA . CYS B 1 21 ? 6.395 -9.203 4.75 1 98.06 21 CYS B CA 1
ATOM 1823 C C . CYS B 1 21 ? 5.332 -8.57 5.641 1 98.06 21 CYS B C 1
ATOM 1825 O O . CYS B 1 21 ? 4.246 -9.133 5.812 1 98.06 21 CYS B O 1
ATOM 1827 N N . GLU B 1 22 ? 5.633 -7.406 6.133 1 97.19 22 GLU B N 1
ATOM 1828 C CA . GLU B 1 22 ? 4.664 -6.582 6.844 1 97.19 22 GLU B CA 1
ATOM 1829 C C . GLU B 1 22 ? 3.607 -6.023 5.895 1 97.19 22 GLU B C 1
ATOM 1831 O O . GLU B 1 22 ? 3.787 -6.047 4.676 1 97.19 22 GLU B O 1
ATOM 1836 N N . ILE B 1 23 ? 2.504 -5.613 6.488 1 98.5 23 ILE B N 1
ATOM 1837 C CA . ILE B 1 23 ? 1.423 -5.016 5.711 1 98.5 23 ILE B CA 1
ATOM 1838 C C . ILE B 1 23 ? 1.763 -3.562 5.387 1 98.5 23 ILE B C 1
ATOM 1840 O O . ILE B 1 23 ? 2.059 -2.773 6.285 1 98.5 23 ILE B O 1
ATOM 1844 N N . PRO B 1 24 ? 1.699 -3.184 4.191 1 98.38 24 PRO B N 1
ATOM 1845 C CA . PRO B 1 24 ? 1.5 -4.055 3.031 1 98.38 24 PRO B CA 1
ATOM 1846 C C . PRO B 1 24 ? 2.812 -4.594 2.467 1 98.38 24 PRO B C 1
ATOM 1848 O O . PRO B 1 24 ? 3.871 -3.996 2.678 1 98.38 24 PRO B O 1
ATOM 1851 N N . CYS B 1 25 ? 2.791 -5.664 1.807 1 98.44 25 CYS B N 1
ATOM 1852 C CA . CYS B 1 25 ? 3.988 -6.25 1.214 1 98.44 25 CYS B CA 1
ATOM 1853 C C . CYS B 1 25 ? 4.617 -5.301 0.201 1 98.44 25 CYS B C 1
ATOM 1855 O O . CYS B 1 25 ? 4.008 -4.984 -0.823 1 98.44 25 CYS B O 1
ATOM 1857 N N . PRO B 1 26 ? 5.832 -4.879 0.413 1 98.44 26 PRO B N 1
ATOM 1858 C CA . PRO B 1 26 ? 6.48 -3.982 -0.546 1 98.44 26 PRO B CA 1
ATOM 1859 C C . PRO B 1 26 ? 6.699 -4.633 -1.91 1 98.44 26 PRO B C 1
ATOM 1861 O O . PRO B 1 26 ? 6.762 -3.938 -2.928 1 98.44 26 PRO B O 1
ATOM 1864 N N . CYS B 1 27 ? 6.793 -5.906 -2.004 1 98.31 27 CYS B N 1
ATOM 1865 C CA . CYS B 1 27 ? 7.035 -6.621 -3.254 1 98.31 27 CYS B CA 1
ATOM 1866 C C . CYS B 1 27 ? 5.957 -6.301 -4.281 1 98.31 27 CYS B C 1
ATOM 1868 O O . CYS B 1 27 ? 6.254 -6.129 -5.465 1 98.31 27 CYS B O 1
ATOM 1870 N N . SER B 1 28 ? 4.742 -6.203 -3.781 1 98.12 28 SER B N 1
ATOM 1871 C CA . SER B 1 28 ? 3.631 -5.883 -4.668 1 98.12 28 SER B CA 1
ATOM 1872 C C . SER B 1 28 ? 3.744 -4.461 -5.203 1 98.12 28 SER B C 1
ATOM 1874 O O . SER B 1 28 ? 3.061 -4.098 -6.164 1 98.12 28 SER B O 1
ATOM 1876 N N . PHE B 1 29 ? 4.559 -3.674 -4.605 1 98.5 29 PHE B N 1
ATOM 1877 C CA . PHE B 1 29 ? 4.805 -2.309 -5.055 1 98.5 29 PHE B CA 1
ATOM 1878 C C . PHE B 1 29 ? 6.133 -2.211 -5.793 1 98.5 29 PHE B C 1
ATOM 1880 O O . PHE B 1 29 ? 6.715 -1.129 -5.902 1 98.5 29 PHE B O 1
ATOM 1887 N N . ALA B 1 30 ? 6.645 -3.355 -6.129 1 98.06 30 ALA B N 1
ATOM 1888 C CA . ALA B 1 30 ? 7.875 -3.477 -6.902 1 98.06 30 ALA B CA 1
ATOM 1889 C C . ALA B 1 30 ? 9.078 -3.006 -6.094 1 98.06 30 ALA B C 1
ATOM 1891 O O . ALA B 1 30 ? 10.047 -2.477 -6.652 1 98.06 30 ALA B O 1
ATOM 1892 N N . GLN B 1 31 ? 8.969 -3.053 -4.797 1 98.12 31 GLN B N 1
ATOM 1893 C CA . GLN B 1 31 ? 10.047 -2.736 -3.873 1 98.12 31 GLN B CA 1
ATOM 1894 C C . GLN B 1 31 ? 10.641 -4.004 -3.256 1 98.12 31 GLN B C 1
ATOM 1896 O O . GLN B 1 31 ? 10.055 -5.082 -3.369 1 98.12 31 GLN B O 1
ATOM 1901 N N . PRO B 1 32 ? 11.852 -3.924 -2.629 1 97.31 32 PRO B N 1
ATOM 1902 C CA . PRO B 1 32 ? 12.383 -5.082 -1.907 1 97.31 32 PRO B CA 1
ATOM 1903 C C . PRO B 1 32 ? 11.5 -5.496 -0.729 1 97.31 32 PRO B C 1
ATOM 1905 O O . PRO B 1 32 ? 10.781 -4.664 -0.173 1 97.31 32 PRO B O 1
ATOM 1908 N N . PRO B 1 33 ? 11.617 -6.781 -0.321 1 98 33 PRO B N 1
ATOM 1909 C CA . PRO B 1 33 ? 10.836 -7.258 0.824 1 98 33 PRO B CA 1
ATOM 1910 C C . PRO B 1 33 ? 11.18 -6.52 2.117 1 98 33 PRO B C 1
ATOM 1912 O O . PRO B 1 33 ? 12.297 -6.016 2.27 1 98 33 PRO B O 1
ATOM 1915 N N . THR B 1 34 ? 10.211 -6.531 3.037 1 97 34 THR B N 1
ATOM 1916 C CA . THR B 1 34 ? 10.312 -5.812 4.3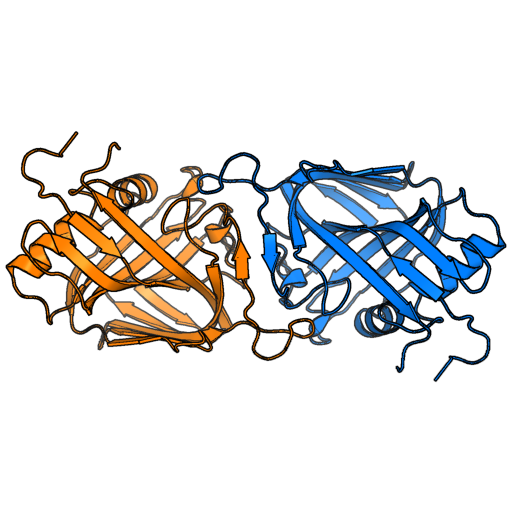05 1 97 34 THR B CA 1
ATOM 1917 C C . THR B 1 34 ? 11.641 -6.121 4.996 1 97 34 THR B C 1
ATOM 1919 O O . THR B 1 34 ? 12.312 -5.215 5.492 1 97 34 THR B O 1
ATOM 1922 N N . TYR B 1 35 ? 12.023 -7.359 4.996 1 96.56 35 TYR B N 1
ATOM 1923 C CA . TYR B 1 35 ? 13.172 -7.797 5.777 1 96.56 35 TYR B CA 1
ATOM 1924 C C . TYR B 1 35 ? 14.32 -8.211 4.867 1 96.56 35 TYR B C 1
ATOM 1926 O O . TYR B 1 35 ? 15.25 -8.898 5.301 1 96.56 35 TYR B O 1
ATOM 1934 N N . GLY B 1 36 ? 14.125 -7.906 3.604 1 97.5 36 GLY B N 1
ATOM 1935 C CA . GLY B 1 36 ? 15.156 -8.266 2.646 1 97.5 36 GLY B CA 1
ATOM 1936 C C . GLY B 1 36 ? 14.883 -9.578 1.935 1 97.5 36 GLY B C 1
ATOM 1937 O O . GLY B 1 36 ? 15.484 -9.867 0.9 1 97.5 36 GLY B O 1
ATOM 1938 N N . ASP B 1 37 ? 14.07 -10.383 2.477 1 98.38 37 ASP B N 1
ATOM 1939 C CA . ASP B 1 37 ? 13.625 -11.641 1.88 1 98.38 37 ASP B CA 1
ATOM 1940 C C . ASP B 1 37 ? 12.125 -11.836 2.068 1 98.38 37 ASP B C 1
ATOM 1942 O O . ASP B 1 37 ? 11.523 -11.258 2.979 1 98.38 37 ASP B O 1
ATOM 1946 N N . CYS B 1 38 ? 11.57 -12.641 1.19 1 98.06 38 CYS B N 1
ATOM 1947 C CA . CYS B 1 38 ? 10.148 -12.961 1.243 1 98.06 38 CYS B CA 1
ATOM 1948 C C . CYS B 1 38 ? 9.914 -14.445 0.989 1 98.06 38 CYS B C 1
ATOM 1950 O O . CYS B 1 38 ? 10.656 -15.07 0.235 1 98.06 38 CYS B O 1
ATOM 1952 N N . ASP B 1 39 ? 8.914 -14.984 1.678 1 98.69 39 ASP B N 1
ATOM 1953 C CA . ASP B 1 39 ? 8.414 -16.328 1.404 1 98.69 39 ASP B CA 1
ATOM 1954 C C . ASP B 1 39 ? 6.918 -16.422 1.696 1 98.69 39 ASP B C 1
ATOM 1956 O O . ASP B 1 39 ? 6.344 -15.539 2.34 1 98.69 39 ASP B O 1
ATOM 1960 N N . GLY B 1 40 ? 6.336 -17.328 1.055 1 98.75 40 GLY B N 1
ATOM 1961 C CA . GLY B 1 40 ? 4.914 -17.469 1.321 1 98.75 40 GLY B CA 1
ATOM 1962 C C . GLY B 1 40 ? 4.211 -18.391 0.34 1 98.75 40 GLY B C 1
ATOM 1963 O O . GLY B 1 40 ? 4.855 -19.203 -0.325 1 98.75 40 GLY B O 1
ATOM 1964 N N . ILE B 1 41 ? 2.898 -18.375 0.434 1 98.94 41 ILE B N 1
ATOM 1965 C CA . ILE B 1 41 ? 2.016 -19.188 -0.396 1 98.94 41 ILE B CA 1
ATOM 1966 C C . ILE B 1 41 ? 1.408 -18.328 -1.501 1 98.94 41 ILE B C 1
ATOM 1968 O O . ILE B 1 41 ? 1.012 -17.188 -1.259 1 98.94 41 ILE B O 1
ATOM 1972 N N . ARG B 1 42 ? 1.433 -18.844 -2.734 1 98.75 42 ARG B N 1
ATOM 1973 C CA . ARG B 1 42 ? 0.635 -18.297 -3.826 1 98.75 42 ARG B CA 1
ATOM 1974 C C . ARG B 1 42 ? -0.453 -19.266 -4.254 1 98.75 42 ARG B C 1
ATOM 1976 O O . ARG B 1 42 ? -0.219 -20.484 -4.316 1 98.75 42 ARG B O 1
ATOM 1983 N N . LEU B 1 43 ? -1.623 -18.719 -4.539 1 98.94 43 LEU B N 1
ATOM 1984 C CA . LEU B 1 43 ? -2.732 -19.547 -5.004 1 98.94 43 LEU B CA 1
ATOM 1985 C C . LEU B 1 43 ? -3.377 -18.938 -6.246 1 98.94 43 LEU B C 1
ATOM 1987 O O . LEU B 1 43 ? -3.58 -17.734 -6.316 1 98.94 43 LEU B O 1
ATOM 1991 N N . TRP B 1 44 ? -3.592 -19.781 -7.234 1 98.88 44 TRP B N 1
ATOM 1992 C CA . TRP B 1 44 ? -4.43 -19.453 -8.383 1 98.88 44 TRP B CA 1
ATOM 1993 C C . TRP B 1 44 ? -5.688 -20.312 -8.406 1 98.88 44 TRP B C 1
ATOM 1995 O O . TRP B 1 44 ? -5.613 -21.531 -8.641 1 98.88 44 TRP B O 1
ATOM 2005 N N . HIS B 1 45 ? -6.809 -19.75 -8.141 1 98.88 45 HIS B N 1
ATOM 2006 C CA . HIS B 1 45 ? -8.102 -20.391 -8.32 1 98.88 45 HIS B CA 1
ATOM 2007 C C . HIS B 1 45 ? -8.672 -20.109 -9.703 1 98.88 45 HIS B C 1
ATOM 2009 O O . HIS B 1 45 ? -9.156 -19.016 -9.969 1 98.88 45 HIS B O 1
ATOM 2015 N N . ILE B 1 46 ? -8.68 -21.141 -10.539 1 98.88 46 ILE B N 1
ATOM 2016 C CA . ILE B 1 46 ? -9.133 -20.969 -11.914 1 98.88 46 ILE B CA 1
ATOM 2017 C C . ILE B 1 46 ? -10.656 -21.078 -11.969 1 98.88 46 ILE B C 1
ATOM 2019 O O . ILE B 1 46 ? -11.211 -22.172 -11.789 1 98.88 46 ILE B O 1
ATOM 2023 N N . ARG B 1 47 ? -11.281 -19.984 -12.219 1 98.75 47 ARG B N 1
ATOM 2024 C CA . ARG B 1 47 ? -12.734 -20.016 -12.359 1 98.75 47 ARG B CA 1
ATOM 2025 C C . ARG B 1 47 ? -13.141 -20.5 -13.75 1 98.75 47 ARG B C 1
ATOM 2027 O O . ARG B 1 47 ? -14.055 -21.312 -13.891 1 98.75 47 ARG B O 1
ATOM 2034 N N . THR B 1 48 ? -12.477 -19.938 -14.773 1 98.69 48 THR B N 1
ATOM 2035 C CA . THR B 1 48 ? -12.672 -20.359 -16.156 1 98.69 48 THR B CA 1
ATOM 2036 C C . THR B 1 48 ? -11.328 -20.609 -16.844 1 98.69 48 THR B C 1
ATOM 2038 O O . THR B 1 48 ? -10.383 -19.844 -16.672 1 98.69 48 THR B O 1
ATOM 2041 N N . GLY B 1 49 ? -11.227 -21.734 -17.547 1 98.5 49 GLY B N 1
ATOM 2042 C CA . GLY B 1 49 ? -9.969 -22 -18.219 1 98.5 49 GLY B CA 1
ATOM 2043 C C . GLY B 1 49 ? -10.07 -23.094 -19.266 1 98.5 49 GLY B C 1
ATOM 2044 O O . GLY B 1 49 ? -10.883 -24.016 -19.141 1 98.5 49 GLY B O 1
ATOM 2045 N N . ASP B 1 50 ? -9.18 -22.938 -20.266 1 98.25 50 ASP B N 1
ATOM 2046 C CA . ASP B 1 50 ? -9.062 -23.953 -21.312 1 98.25 50 ASP B CA 1
ATOM 2047 C C . ASP B 1 50 ? -7.637 -24.031 -21.844 1 98.25 50 ASP B C 1
ATOM 2049 O O . ASP B 1 50 ? -6.906 -23.031 -21.828 1 98.25 50 ASP B O 1
ATOM 2053 N N . TYR B 1 51 ? -7.332 -25.141 -22.25 1 98.06 51 TYR B N 1
ATOM 2054 C CA . TYR B 1 51 ? -6.137 -25.469 -23.031 1 98.06 51 TYR B CA 1
ATOM 2055 C C . TYR B 1 51 ? -6.5 -26.234 -24.297 1 98.06 51 TYR B C 1
ATOM 2057 O O . TYR B 1 51 ? -6.703 -27.438 -24.266 1 98.06 51 TYR B O 1
ATOM 2065 N N . GLY B 1 52 ? -6.508 -25.484 -25.391 1 96.62 52 GLY B N 1
ATOM 2066 C CA . GLY B 1 52 ? -7.18 -26.062 -26.547 1 96.62 52 GLY B CA 1
ATOM 2067 C C . GLY B 1 52 ? -8.625 -26.422 -26.266 1 96.62 52 GLY B C 1
ATOM 2068 O O . GLY B 1 52 ? -9.414 -25.578 -25.844 1 96.62 52 GLY B O 1
ATOM 2069 N N . ASP B 1 53 ? -8.875 -27.672 -26.422 1 96.94 53 ASP B N 1
ATOM 2070 C CA . ASP B 1 53 ? -10.242 -28.141 -26.203 1 96.94 53 ASP B CA 1
ATOM 2071 C C . ASP B 1 53 ? -10.391 -28.719 -24.797 1 96.94 53 ASP B C 1
ATOM 2073 O O . ASP B 1 53 ? -11.484 -29.156 -24.406 1 96.94 53 ASP B O 1
ATOM 2077 N N . LEU B 1 54 ? -9.352 -28.703 -24.078 1 97.94 54 LEU B N 1
ATOM 2078 C CA . LEU B 1 54 ? -9.336 -29.266 -2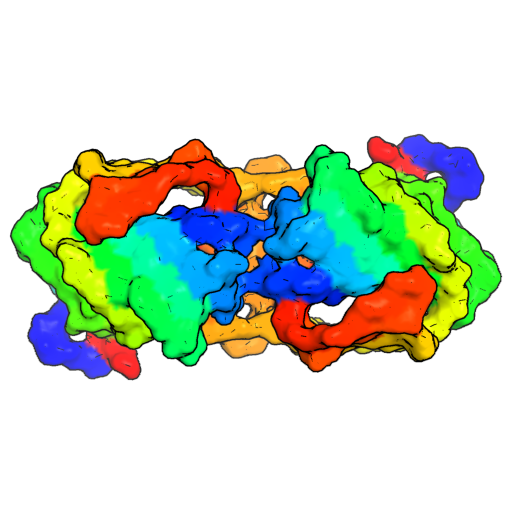2.734 1 97.94 54 LEU B CA 1
ATOM 2079 C C . LEU B 1 54 ? -9.789 -28.234 -21.703 1 97.94 54 LEU B C 1
ATOM 2081 O O . LEU B 1 54 ? -9.188 -27.156 -21.594 1 97.94 54 LEU B O 1
ATOM 2085 N N . GLY B 1 55 ? -10.898 -28.547 -20.953 1 98.62 55 GLY B N 1
ATOM 2086 C CA . GLY B 1 55 ? -11.375 -27.641 -19.906 1 98.62 55 GLY B CA 1
ATOM 2087 C C . GLY B 1 55 ? -10.523 -27.688 -18.641 1 98.62 55 GLY B C 1
ATOM 2088 O O . GLY B 1 55 ? -10.148 -28.766 -18.188 1 98.62 55 GLY B O 1
ATOM 2089 N N . LEU B 1 56 ? -10.242 -26.531 -18.078 1 98.75 56 LEU B N 1
ATOM 2090 C CA . LEU B 1 56 ? -9.422 -26.438 -16.875 1 98.75 56 LEU B CA 1
ATOM 2091 C C . LEU B 1 56 ? -10.18 -25.734 -15.75 1 98.75 56 LEU B C 1
ATOM 2093 O O . LEU B 1 56 ? -9.625 -25.484 -14.68 1 98.75 56 LEU B O 1
ATOM 2097 N N . SER B 1 57 ? -11.508 -25.375 -15.984 1 98.75 57 SER B N 1
ATOM 2098 C CA . SER B 1 57 ? -12.297 -24.578 -15.047 1 98.75 57 SER B CA 1
ATOM 2099 C C . SER B 1 57 ? -12.453 -25.297 -13.711 1 98.75 57 SER B C 1
ATOM 2101 O O . SER B 1 57 ? -12.664 -26.516 -13.68 1 98.75 57 SER B O 1
ATOM 2103 N N . GLY B 1 58 ? -12.281 -24.5 -12.672 1 98.56 58 GLY B N 1
ATOM 2104 C CA . GLY B 1 58 ? -12.539 -25.016 -11.336 1 98.56 58 GLY B CA 1
ATOM 2105 C C . GLY B 1 58 ? -11.297 -25.578 -10.672 1 98.56 58 GLY B C 1
ATOM 2106 O O . GLY B 1 58 ? -11.305 -25.859 -9.469 1 98.56 58 GLY B O 1
ATOM 2107 N N . LEU B 1 59 ? -10.203 -25.766 -11.398 1 98.88 59 LEU B N 1
ATOM 2108 C CA . LEU B 1 59 ? -8.977 -26.328 -10.852 1 98.88 59 LEU B CA 1
ATOM 2109 C C . LEU B 1 59 ? -8.125 -25.266 -10.188 1 98.88 59 LEU B C 1
ATOM 2111 O O . LEU B 1 59 ? -8.289 -24.062 -10.469 1 98.88 59 LEU B O 1
ATOM 2115 N N . ASN B 1 60 ? -7.277 -25.688 -9.266 1 98.88 60 ASN B N 1
ATOM 2116 C CA . ASN B 1 60 ? -6.406 -24.797 -8.508 1 98.88 60 ASN B CA 1
ATOM 2117 C C . ASN B 1 60 ? -4.934 -25.125 -8.734 1 98.88 60 ASN B C 1
ATOM 2119 O O . ASN B 1 60 ? -4.586 -26.266 -9.016 1 98.88 60 ASN B O 1
ATOM 2123 N N . VAL B 1 61 ? -4.125 -24.156 -8.68 1 98.88 61 VAL B N 1
ATOM 2124 C CA . VAL B 1 61 ? -2.672 -24.281 -8.617 1 98.88 61 VAL B CA 1
ATOM 2125 C C . VAL B 1 61 ? -2.131 -23.5 -7.422 1 98.88 61 VAL B C 1
ATOM 2127 O O . VAL B 1 61 ? -2.576 -22.391 -7.152 1 98.88 61 VAL B O 1
ATOM 2130 N N . ALA B 1 62 ? -1.233 -24.062 -6.641 1 98.88 62 ALA B N 1
ATOM 2131 C CA . ALA B 1 62 ? -0.591 -23.391 -5.516 1 98.88 62 ALA B CA 1
ATOM 2132 C C . ALA B 1 62 ? 0.929 -23.469 -5.625 1 98.88 62 ALA B C 1
ATOM 2134 O O . ALA B 1 62 ? 1.463 -24.297 -6.359 1 98.88 62 ALA B O 1
ATOM 2135 N N . MET B 1 63 ? 1.561 -22.609 -4.938 1 98.62 63 MET B N 1
ATOM 2136 C CA . MET B 1 63 ? 3.018 -22.531 -4.965 1 98.62 63 MET B CA 1
ATOM 2137 C C . MET B 1 63 ? 3.559 -22.062 -3.615 1 98.62 63 MET B C 1
ATOM 2139 O O . MET B 1 63 ? 3.012 -21.141 -3.002 1 98.62 63 MET B O 1
ATOM 2143 N N . LEU B 1 64 ? 4.484 -22.812 -3.059 1 98.81 64 LEU B N 1
ATOM 2144 C CA . LEU B 1 64 ? 5.367 -22.234 -2.043 1 98.81 64 LEU B CA 1
ATOM 2145 C C . LEU B 1 64 ? 6.582 -21.578 -2.686 1 98.81 64 LEU B C 1
ATOM 2147 O O . LEU B 1 64 ? 7.191 -22.141 -3.596 1 98.81 64 LEU B O 1
ATOM 2151 N N . VAL B 1 65 ? 6.906 -20.406 -2.258 1 98.75 65 VAL B N 1
ATOM 2152 C CA . VAL B 1 65 ? 7.992 -19.688 -2.91 1 98.75 65 VAL B CA 1
ATOM 2153 C C . VAL B 1 65 ? 8.797 -18.906 -1.868 1 98.75 65 VAL B C 1
ATOM 2155 O O . VAL B 1 65 ? 8.25 -18.5 -0.837 1 98.75 65 VAL B O 1
ATOM 2158 N N . SER B 1 66 ? 10.086 -18.766 -2.1 1 98.62 66 SER B N 1
ATOM 2159 C CA . SER B 1 66 ? 10.977 -17.938 -1.299 1 98.62 66 SER B CA 1
ATOM 2160 C C . SER B 1 66 ? 12.047 -17.266 -2.164 1 98.62 66 SER B C 1
ATOM 2162 O O . SER B 1 66 ? 12.438 -17.812 -3.197 1 98.62 66 SER B O 1
ATOM 2164 N N . TYR B 1 67 ? 12.5 -16.156 -1.819 1 98.69 67 TYR B N 1
ATOM 2165 C CA . TYR B 1 67 ? 13.602 -15.445 -2.467 1 98.69 67 TYR B CA 1
ATOM 2166 C C . TYR B 1 67 ? 14.148 -14.344 -1.566 1 98.69 67 TYR B C 1
ATOM 2168 O O . TYR B 1 67 ? 13.484 -13.93 -0.611 1 98.69 67 TYR B O 1
ATOM 2176 N N . ALA B 1 68 ? 15.32 -13.898 -1.851 1 98.69 68 ALA B N 1
ATOM 2177 C CA . ALA B 1 68 ? 15.914 -12.727 -1.209 1 98.69 68 ALA B CA 1
ATOM 2178 C C . ALA B 1 68 ? 16.219 -11.633 -2.232 1 98.69 68 ALA B C 1
ATOM 2180 O O . ALA B 1 68 ? 16.672 -11.922 -3.342 1 98.69 68 ALA B O 1
ATOM 2181 N N . GLY B 1 69 ? 15.906 -10.367 -1.81 1 98.38 69 GLY B N 1
ATOM 2182 C CA . GLY B 1 69 ? 16.141 -9.258 -2.715 1 98.38 69 GLY B CA 1
ATOM 2183 C C . GLY B 1 69 ? 14.922 -8.875 -3.527 1 98.38 69 GLY B C 1
ATOM 2184 O O . GLY B 1 69 ? 13.805 -9.289 -3.213 1 98.38 69 GLY B O 1
ATOM 2185 N N . ASN B 1 70 ? 15.117 -8.023 -4.551 1 98.25 70 ASN B N 1
ATOM 2186 C CA . ASN B 1 70 ? 14.031 -7.48 -5.359 1 98.25 70 ASN B CA 1
ATOM 2187 C C . ASN B 1 70 ? 13.906 -8.211 -6.695 1 98.25 70 ASN B C 1
ATOM 2189 O O . ASN B 1 70 ? 14.742 -8.031 -7.586 1 98.25 70 ASN B O 1
ATOM 2193 N N . VAL B 1 71 ? 12.898 -8.914 -6.887 1 97.5 71 VAL B N 1
ATOM 2194 C CA . VAL B 1 71 ? 12.703 -9.742 -8.078 1 97.5 71 VAL B CA 1
ATOM 2195 C C . VAL B 1 71 ? 12.414 -8.852 -9.281 1 97.5 71 VAL B C 1
ATOM 2197 O O . VAL B 1 71 ? 12.766 -9.203 -10.414 1 97.5 71 VAL B O 1
ATOM 2200 N N . TRP B 1 72 ? 11.812 -7.723 -9.094 1 97.31 72 TRP B N 1
ATOM 2201 C CA . TRP B 1 72 ? 11.375 -6.867 -10.195 1 97.31 72 TRP B CA 1
ATOM 2202 C C . TRP B 1 72 ? 12.562 -6.172 -10.844 1 97.31 72 TRP B C 1
ATOM 2204 O O . TRP B 1 72 ? 12.492 -5.793 -12.016 1 97.31 72 TRP B O 1
ATOM 2214 N N . THR B 1 73 ? 13.594 -5.984 -10.109 1 96.31 73 THR B N 1
ATOM 2215 C CA . THR B 1 73 ? 14.773 -5.324 -10.648 1 96.31 73 THR B CA 1
ATOM 2216 C C . THR B 1 73 ? 15.828 -6.348 -11.07 1 96.31 73 THR B C 1
ATOM 2218 O O . THR B 1 73 ? 16.875 -5.984 -11.609 1 96.31 73 THR B O 1
ATOM 2221 N N . GLY B 1 74 ? 15.594 -7.566 -10.766 1 96.44 74 GLY B N 1
ATOM 2222 C CA . GLY B 1 74 ? 16.562 -8.617 -11.07 1 96.44 74 GLY B CA 1
ATOM 2223 C C . GLY B 1 74 ? 17.625 -8.766 -10.008 1 96.44 74 GLY B C 1
ATOM 2224 O O . GLY B 1 74 ? 18.5 -9.625 -10.117 1 96.44 74 GLY B O 1
ATOM 2225 N N . GLU B 1 75 ? 17.578 -7.922 -9.016 1 97 75 GLU B N 1
ATOM 2226 C CA . GLU B 1 75 ? 18.531 -7.965 -7.914 1 97 75 GLU B CA 1
ATOM 2227 C C . GLU B 1 75 ? 18.062 -8.906 -6.809 1 97 75 GLU B C 1
ATOM 2229 O O . GLU B 1 75 ? 17.844 -8.477 -5.676 1 97 75 GLU B O 1
ATOM 2234 N N . HIS B 1 76 ? 17.844 -10.156 -7.148 1 98.38 76 HIS B N 1
ATOM 2235 C CA . HIS B 1 76 ? 17.406 -11.156 -6.184 1 98.38 76 HIS B CA 1
ATOM 2236 C C . HIS B 1 76 ? 18.281 -12.414 -6.258 1 98.38 76 HIS B C 1
ATOM 2238 O O . HIS B 1 76 ? 19.062 -12.578 -7.199 1 98.38 76 HIS B O 1
ATOM 2244 N N . HIS B 1 77 ? 18.188 -13.219 -5.227 1 98.38 77 HIS B N 1
ATOM 2245 C CA . HIS B 1 77 ? 18.938 -14.477 -5.164 1 98.38 77 HIS B CA 1
ATOM 2246 C C . HIS B 1 77 ? 18.219 -15.5 -4.293 1 98.38 77 HIS B C 1
ATOM 2248 O O . HIS B 1 77 ? 17.203 -15.172 -3.648 1 98.38 77 HIS B O 1
ATOM 2254 N N . ASP B 1 78 ? 18.625 -16.719 -4.391 1 98.44 78 ASP B N 1
ATOM 2255 C CA . ASP B 1 78 ? 18.156 -17.844 -3.58 1 98.44 78 ASP B CA 1
ATOM 2256 C C . ASP B 1 78 ? 16.656 -18.078 -3.775 1 98.44 78 ASP B C 1
ATOM 2258 O O . ASP B 1 78 ? 15.945 -18.359 -2.818 1 98.44 78 ASP B O 1
ATOM 2262 N N . ALA B 1 79 ? 16.234 -17.875 -4.988 1 98.69 79 ALA B N 1
ATOM 2263 C CA . ALA B 1 79 ? 14.82 -18.125 -5.285 1 98.69 79 ALA B CA 1
ATOM 2264 C C . ALA B 1 79 ? 14.523 -19.609 -5.367 1 98.69 79 ALA B C 1
ATOM 2266 O O . ALA B 1 79 ? 15.242 -20.359 -6.031 1 98.69 79 ALA B O 1
ATOM 2267 N N . ARG B 1 80 ? 13.492 -20.062 -4.688 1 98.69 80 ARG B N 1
ATOM 2268 C CA . ARG B 1 80 ? 13.023 -21.438 -4.68 1 98.69 80 ARG B CA 1
ATOM 2269 C C . ARG B 1 80 ? 11.508 -21.516 -4.836 1 98.69 80 ARG B C 1
ATOM 2271 O O . ARG B 1 80 ? 10.797 -20.578 -4.441 1 98.69 80 ARG B O 1
ATOM 2278 N N . ALA B 1 81 ? 11.047 -22.641 -5.367 1 98.5 81 ALA B N 1
ATOM 2279 C CA . ALA B 1 81 ? 9.602 -22.812 -5.516 1 98.5 81 ALA B CA 1
ATOM 2280 C C . ALA B 1 81 ? 9.219 -24.297 -5.445 1 98.5 81 ALA B C 1
ATOM 2282 O O . ALA B 1 81 ? 10 -25.156 -5.836 1 98.5 81 ALA B O 1
ATOM 2283 N N . ALA B 1 82 ? 8.117 -24.578 -4.891 1 98.56 82 ALA B N 1
ATOM 2284 C CA . ALA B 1 82 ? 7.426 -25.859 -4.98 1 98.56 82 ALA B CA 1
ATOM 2285 C C . ALA B 1 82 ? 6.008 -25.688 -5.512 1 98.56 82 ALA B C 1
ATOM 2287 O O . ALA B 1 82 ? 5.23 -24.891 -4.973 1 98.56 82 ALA B O 1
ATOM 2288 N N . PHE B 1 83 ? 5.652 -26.484 -6.496 1 98.31 83 PHE B N 1
ATOM 2289 C CA . PHE B 1 83 ? 4.348 -26.344 -7.129 1 98.31 83 PHE B CA 1
ATOM 2290 C C . PHE B 1 83 ? 3.414 -27.469 -6.703 1 98.31 83 PHE B C 1
ATOM 2292 O O . PHE B 1 83 ? 3.842 -28.609 -6.566 1 98.31 83 PHE B O 1
ATOM 2299 N N . PHE B 1 84 ? 2.145 -27.078 -6.57 1 98.69 84 PHE B N 1
ATOM 2300 C CA . PHE B 1 84 ? 1.069 -28.031 -6.301 1 98.69 84 PHE B CA 1
ATOM 2301 C C . PHE B 1 84 ? -0.048 -27.891 -7.328 1 98.69 84 PHE B C 1
ATOM 2303 O O . PHE B 1 84 ? -0.599 -26.797 -7.508 1 98.69 84 PHE B O 1
ATOM 2310 N N . PHE B 1 85 ? -0.386 -28.953 -7.949 1 98.69 85 PHE B N 1
ATOM 2311 C CA . PHE B 1 85 ? -1.465 -28.953 -8.93 1 98.69 85 PHE B CA 1
ATOM 2312 C C . PHE B 1 85 ? -2.658 -29.75 -8.414 1 98.69 85 PHE B C 1
ATOM 2314 O O . PHE B 1 85 ? -2.488 -30.828 -7.82 1 98.69 85 PHE B O 1
ATOM 2321 N N . ASP B 1 86 ? -3.803 -29.234 -8.672 1 98.5 86 ASP B N 1
ATOM 2322 C CA . ASP B 1 86 ? -5.066 -29.766 -8.164 1 98.5 86 ASP B CA 1
ATOM 2323 C C . ASP B 1 86 ? -5.262 -31.219 -8.586 1 98.5 86 ASP B C 1
ATOM 2325 O O . ASP B 1 86 ? -5.453 -31.5 -9.773 1 98.5 86 ASP B O 1
ATOM 2329 N N . GLU B 1 87 ? -5.309 -32.125 -7.695 1 97.69 87 GLU B N 1
ATOM 2330 C CA . GLU B 1 87 ? -5.375 -33.531 -7.984 1 97.69 87 GLU B CA 1
ATOM 2331 C C . GLU B 1 87 ? -6.715 -33.906 -8.609 1 97.69 87 GLU B C 1
ATOM 2333 O O . GLU B 1 87 ? -6.871 -35.031 -9.148 1 97.69 87 GLU B O 1
ATOM 2338 N N . ARG B 1 88 ? -7.711 -33.125 -8.555 1 98.31 88 ARG B N 1
ATOM 2339 C CA . ARG B 1 88 ? -9.016 -33.406 -9.156 1 98.31 88 ARG B CA 1
ATOM 2340 C C . ARG B 1 88 ? -8.922 -33.406 -10.68 1 98.31 88 ARG B C 1
ATOM 2342 O O . ARG B 1 88 ? -9.805 -33.938 -11.352 1 98.31 88 ARG B O 1
ATOM 2349 N N . GLY B 1 89 ? -7.832 -32.719 -11.172 1 97.75 89 GLY B N 1
ATOM 2350 C CA . GLY B 1 89 ? -7.621 -32.75 -12.617 1 97.75 89 GLY B CA 1
ATOM 2351 C C . GLY B 1 89 ? -7.148 -34.094 -13.133 1 97.75 89 GLY B C 1
ATOM 2352 O O . GLY B 1 89 ? -6.355 -34.781 -12.477 1 97.75 89 GLY B O 1
ATOM 2353 N N . GLY B 1 90 ? -7.574 -34.469 -14.273 1 97.25 90 GLY B N 1
ATOM 2354 C CA . GLY B 1 90 ? -7.035 -35.625 -14.945 1 97.25 90 GLY B CA 1
ATOM 2355 C C . GLY B 1 90 ? -5.613 -35.438 -15.438 1 97.25 90 GLY B C 1
ATOM 2356 O O . GLY B 1 90 ? -5.078 -34.312 -15.375 1 97.25 90 GLY B O 1
ATOM 2357 N N . GLU B 1 91 ? -5.086 -36.531 -15.938 1 97.06 91 GLU B N 1
ATOM 2358 C CA . GLU B 1 91 ? -3.689 -36.531 -16.359 1 97.06 91 GLU B CA 1
ATOM 2359 C C . GLU B 1 91 ? -3.441 -35.438 -17.391 1 97.06 91 GLU B C 1
ATOM 2361 O O . GLU B 1 91 ? -2.467 -34.688 -17.297 1 97.06 91 GLU B O 1
ATOM 2366 N N . ALA B 1 92 ? -4.281 -35.344 -18.359 1 97.38 92 ALA B N 1
ATOM 2367 C CA . ALA B 1 92 ? -4.125 -34.344 -19.422 1 97.38 92 ALA B CA 1
ATOM 2368 C C . ALA B 1 92 ? -4.254 -32.938 -18.859 1 97.38 92 ALA B C 1
ATOM 2370 O O . ALA B 1 92 ? -3.545 -32.031 -19.281 1 97.38 92 ALA B O 1
ATOM 2371 N N . GLN B 1 93 ? -5.195 -32.719 -17.984 1 98.31 93 GLN B N 1
ATOM 2372 C CA . GLN B 1 93 ? -5.395 -31.422 -17.359 1 98.31 93 GLN B CA 1
ATOM 2373 C C . GLN B 1 93 ? -4.168 -31.016 -16.547 1 98.31 93 GLN B C 1
ATOM 2375 O O . GLN B 1 93 ? -3.713 -29.875 -16.625 1 98.31 93 GLN B O 1
ATOM 2380 N N . LEU B 1 94 ? -3.627 -31.953 -15.789 1 97.88 94 LEU B N 1
ATOM 2381 C CA . LEU B 1 94 ? -2.451 -31.688 -14.977 1 97.88 94 LEU B CA 1
ATOM 2382 C C . LEU B 1 94 ? -1.248 -31.344 -15.852 1 97.88 94 LEU B C 1
ATOM 2384 O O . LEU B 1 94 ? -0.468 -30.453 -15.516 1 97.88 94 LEU B O 1
ATOM 2388 N N . ALA B 1 95 ? -1.098 -32.094 -16.891 1 96.62 95 ALA B N 1
ATOM 2389 C CA . ALA B 1 95 ? -0.014 -31.781 -17.828 1 96.62 95 ALA B CA 1
ATOM 2390 C C . ALA B 1 95 ? -0.15 -30.375 -18.391 1 96.62 95 ALA B C 1
ATOM 2392 O O . ALA B 1 95 ? 0.837 -29.641 -18.5 1 96.62 95 ALA B O 1
ATOM 2393 N N . ALA B 1 96 ? -1.365 -30.016 -18.766 1 97.5 96 ALA B N 1
ATOM 2394 C CA . ALA B 1 96 ? -1.628 -28.672 -19.312 1 97.5 96 ALA B CA 1
ATOM 2395 C C . ALA B 1 96 ? -1.312 -27.594 -18.281 1 97.5 96 ALA B C 1
ATOM 2397 O O . ALA B 1 96 ? -0.68 -26.594 -18.609 1 97.5 96 ALA B O 1
ATOM 2398 N N . LEU B 1 97 ? -1.752 -27.781 -17.062 1 98.12 97 LEU B N 1
ATOM 2399 C CA . LEU B 1 97 ? -1.483 -26.812 -16 1 98.12 97 LEU B CA 1
ATOM 2400 C C . LEU B 1 97 ? 0.017 -26.656 -15.773 1 98.12 97 LEU B C 1
ATOM 2402 O O . LEU B 1 97 ? 0.509 -25.547 -15.586 1 98.12 97 LEU B O 1
ATOM 2406 N N . ARG B 1 98 ? 0.716 -27.766 -15.797 1 96.62 98 ARG B N 1
ATOM 2407 C CA . ARG B 1 98 ? 2.162 -27.703 -15.609 1 96.62 98 AR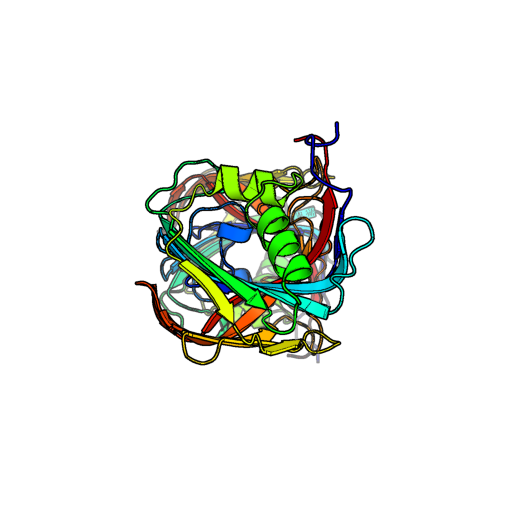G B CA 1
ATOM 2408 C C . ARG B 1 98 ? 2.832 -26.891 -16.703 1 96.62 98 ARG B C 1
ATOM 2410 O O . ARG B 1 98 ? 3.701 -26.062 -16.422 1 96.62 98 ARG B O 1
ATOM 2417 N N . VAL B 1 99 ? 2.42 -27.109 -17.891 1 95.31 99 VAL B N 1
ATOM 2418 C CA . VAL B 1 99 ? 3 -26.406 -19.016 1 95.31 99 VAL B CA 1
ATOM 2419 C C . VAL B 1 99 ? 2.723 -24.906 -18.891 1 95.31 99 VAL B C 1
ATOM 2421 O O . VAL B 1 99 ? 3.609 -24.078 -19.125 1 95.31 99 VAL B O 1
ATOM 2424 N N . ILE B 1 100 ? 1.54 -24.484 -18.516 1 96.75 100 ILE B N 1
ATOM 2425 C CA . ILE B 1 100 ? 1.151 -23.094 -18.375 1 96.75 100 ILE B CA 1
ATOM 2426 C C . ILE B 1 100 ? 1.929 -22.453 -17.234 1 96.75 100 ILE B C 1
ATOM 2428 O O . ILE B 1 100 ? 2.605 -21.438 -17.422 1 96.75 100 ILE B O 1
ATOM 2432 N N . PHE B 1 101 ? 1.993 -23.016 -16.062 1 96.19 101 PHE B N 1
ATOM 2433 C CA . PHE B 1 101 ? 2.432 -22.344 -14.844 1 96.19 101 PHE B CA 1
ATOM 2434 C C . PHE B 1 101 ? 3.943 -22.438 -14.688 1 96.19 101 PHE B C 1
ATOM 2436 O O . PHE B 1 101 ? 4.535 -21.734 -13.875 1 96.19 101 PHE B O 1
ATOM 2443 N N . THR B 1 102 ? 4.57 -23.266 -15.453 1 92.06 102 THR B N 1
ATOM 2444 C CA . THR B 1 102 ? 6.031 -23.281 -15.461 1 92.06 102 THR B CA 1
ATOM 2445 C C . THR B 1 102 ? 6.566 -22.391 -16.578 1 92.06 102 THR B C 1
ATOM 2447 O O . THR B 1 102 ? 7.777 -22.344 -16.812 1 92.06 102 THR B O 1
ATOM 2450 N N . GLY B 1 103 ? 5.613 -21.781 -17.312 1 92.81 103 GLY B N 1
ATOM 2451 C CA . GLY B 1 103 ? 5.992 -20.734 -18.266 1 92.81 103 GLY B CA 1
ATOM 2452 C C . GLY B 1 103 ? 6.191 -21.25 -19.672 1 92.81 103 GLY B C 1
ATOM 2453 O O . GLY B 1 103 ? 6.406 -20.469 -20.594 1 92.81 103 GLY B O 1
ATOM 2454 N N . ARG B 1 104 ? 6.059 -22.578 -19.922 1 92.94 104 ARG B N 1
ATOM 2455 C CA . ARG B 1 104 ? 6.371 -23.188 -21.203 1 92.94 104 ARG B CA 1
ATOM 2456 C C . ARG B 1 104 ? 5.289 -22.875 -22.234 1 92.94 104 ARG B C 1
ATOM 2458 O O . ARG B 1 104 ? 5.492 -23.047 -23.438 1 92.94 104 ARG B O 1
ATOM 2465 N N . ALA B 1 105 ? 4.137 -22.438 -21.766 1 95.19 105 ALA B N 1
ATOM 2466 C CA . ALA B 1 105 ? 3.035 -22.156 -22.672 1 95.19 105 ALA B CA 1
ATOM 2467 C C . ALA B 1 105 ? 2.98 -20.672 -23.031 1 95.19 105 ALA B C 1
ATOM 2469 O O . ALA B 1 105 ? 2.041 -20.219 -23.703 1 95.19 105 ALA B O 1
ATOM 2470 N N . GLY B 1 106 ? 3.994 -19.891 -22.578 1 94.56 106 GLY B N 1
ATOM 2471 C CA . GLY B 1 106 ? 4.008 -18.453 -22.859 1 94.56 106 GLY B CA 1
ATOM 2472 C C . GLY B 1 106 ? 3.135 -17.656 -21.922 1 94.56 106 GLY B C 1
ATOM 2473 O O . GLY B 1 106 ? 2.787 -18.109 -20.844 1 94.56 106 GLY B O 1
ATOM 2474 N N . GLY B 1 107 ? 2.922 -16.359 -22.328 1 94.88 107 GLY B N 1
ATOM 2475 C CA . GLY B 1 107 ? 2.086 -15.5 -21.516 1 94.88 107 GLY B CA 1
ATOM 2476 C C . GLY B 1 107 ? 2.791 -14.984 -20.266 1 94.88 107 GLY B C 1
ATOM 2477 O O . GLY B 1 107 ? 4.02 -15.031 -20.188 1 94.88 107 GLY B O 1
ATOM 2478 N N . TRP B 1 108 ? 2.021 -14.508 -19.344 1 95.75 108 TRP B N 1
ATOM 2479 C CA . TRP B 1 108 ? 2.564 -13.906 -18.125 1 95.75 108 TRP B CA 1
ATOM 2480 C C . TRP B 1 108 ? 3.336 -14.938 -17.312 1 95.75 108 TRP B C 1
ATOM 2482 O O . TRP B 1 108 ? 4.406 -14.641 -16.781 1 95.75 108 TRP B O 1
ATOM 2492 N N . PRO B 1 109 ? 2.82 -16.172 -17.219 1 96 109 PRO B N 1
ATOM 2493 C CA . PRO B 1 109 ? 3.582 -17.156 -16.438 1 96 109 PRO B CA 1
ATOM 2494 C C . PRO B 1 109 ? 5.023 -17.297 -16.922 1 96 109 PRO B C 1
ATOM 2496 O O . PRO B 1 109 ? 5.938 -17.469 -16.109 1 96 109 PRO B O 1
ATOM 2499 N N . GLN B 1 110 ? 5.227 -17.281 -18.203 1 95.19 110 GLN B N 1
ATOM 2500 C CA . GLN B 1 110 ? 6.59 -17.344 -18.719 1 95.19 110 GLN B CA 1
ATOM 2501 C C . GLN B 1 110 ? 7.422 -16.172 -18.203 1 95.19 110 GLN B C 1
ATOM 2503 O O . GLN B 1 110 ? 8.539 -16.359 -17.719 1 95.19 110 GLN B O 1
ATOM 2508 N N . ARG B 1 111 ? 6.906 -14.992 -18.312 1 94.38 111 ARG B N 1
ATOM 2509 C CA . ARG B 1 111 ? 7.605 -13.797 -17.844 1 94.38 111 ARG B CA 1
ATOM 2510 C C . ARG B 1 111 ? 7.91 -13.883 -16.359 1 94.38 111 ARG B C 1
ATOM 2512 O O . ARG B 1 111 ? 9 -13.516 -15.914 1 94.38 111 ARG B O 1
ATOM 2519 N N . PHE B 1 112 ? 6.965 -14.344 -15.688 1 94.19 112 PHE B N 1
ATOM 2520 C CA . PHE B 1 112 ? 7.109 -14.422 -14.242 1 94.19 112 PHE B CA 1
ATOM 2521 C C . PHE B 1 112 ? 8.211 -15.398 -13.859 1 94.19 112 PHE B C 1
ATOM 2523 O O . PHE B 1 112 ? 9.055 -15.094 -13.016 1 94.19 112 PHE B O 1
ATOM 2530 N N . VAL B 1 113 ? 8.188 -16.531 -14.453 1 94.25 113 VAL B N 1
ATOM 2531 C CA . VAL B 1 113 ? 9.188 -17.547 -14.164 1 94.25 113 VAL B CA 1
ATOM 2532 C C . VAL B 1 113 ? 10.57 -17.047 -14.586 1 94.25 113 VAL B C 1
ATOM 2534 O O . VAL B 1 113 ? 11.562 -17.281 -13.883 1 94.25 113 VAL B O 1
ATOM 2537 N N . GLU B 1 114 ? 10.617 -16.375 -15.695 1 94.88 114 GLU B N 1
ATOM 2538 C CA . GLU B 1 114 ? 11.891 -15.82 -16.156 1 94.88 114 GLU B CA 1
ATOM 2539 C C . GLU B 1 114 ? 12.414 -14.75 -15.203 1 94.88 114 GLU B C 1
ATOM 2541 O O . GLU B 1 114 ? 13.625 -14.617 -15.031 1 94.88 114 GLU B O 1
ATOM 2546 N N . MET B 1 115 ? 11.562 -14.039 -14.625 1 95.88 115 MET B N 1
ATOM 2547 C CA . MET B 1 115 ? 11.93 -13 -13.664 1 95.88 115 MET B CA 1
ATOM 2548 C C . MET B 1 115 ? 12.414 -13.617 -12.352 1 95.88 115 MET B C 1
ATOM 2550 O O . MET B 1 115 ? 13.445 -13.211 -11.812 1 95.88 115 MET B O 1
ATOM 2554 N N . LEU B 1 116 ? 11.703 -14.617 -11.875 1 97.12 116 LEU B N 1
ATOM 2555 C CA . LEU B 1 116 ? 11.969 -15.211 -10.57 1 97.12 116 LEU B CA 1
ATOM 2556 C C . LEU B 1 116 ? 13.117 -16.203 -10.648 1 97.12 116 LEU B C 1
ATOM 2558 O O . LEU B 1 116 ? 13.953 -16.281 -9.742 1 97.12 116 LEU B O 1
ATOM 2562 N N . ARG B 1 117 ? 13.18 -17.062 -11.719 1 97 117 ARG B N 1
ATOM 2563 C CA . ARG B 1 117 ? 14.188 -18.078 -11.961 1 97 117 ARG B CA 1
ATOM 2564 C C . ARG B 1 117 ? 14.391 -18.953 -10.734 1 97 117 ARG B C 1
ATOM 2566 O O . ARG B 1 117 ? 15.516 -19.141 -10.273 1 97 117 ARG B O 1
ATOM 2573 N N . PRO B 1 118 ? 13.352 -19.531 -10.281 1 97.62 118 PRO B N 1
ATOM 2574 C CA . PRO B 1 118 ? 13.461 -20.297 -9.031 1 97.62 118 PRO B CA 1
ATOM 2575 C C . PRO B 1 118 ? 14.07 -21.672 -9.242 1 97.62 118 PRO B C 1
ATOM 2577 O O . PRO B 1 118 ? 13.875 -22.281 -10.305 1 97.62 118 PRO B O 1
ATOM 2580 N N . GLU B 1 119 ? 14.828 -22.109 -8.234 1 98 119 GLU B N 1
ATOM 2581 C CA . GLU B 1 119 ? 15.062 -23.547 -8.117 1 98 119 GLU B CA 1
ATOM 2582 C C . GLU B 1 119 ? 13.773 -24.281 -7.766 1 98 119 GLU B C 1
ATOM 2584 O O . GLU B 1 119 ? 13.125 -23.969 -6.766 1 98 119 GLU B O 1
ATOM 2589 N N . ILE B 1 120 ? 13.469 -25.297 -8.508 1 97.62 120 ILE B N 1
ATOM 2590 C CA . ILE B 1 120 ? 12.227 -26.031 -8.281 1 97.62 120 ILE B CA 1
ATOM 2591 C C . ILE B 1 120 ? 12.484 -27.172 -7.297 1 97.62 120 ILE B C 1
ATOM 2593 O O . ILE B 1 120 ? 13.133 -28.172 -7.637 1 9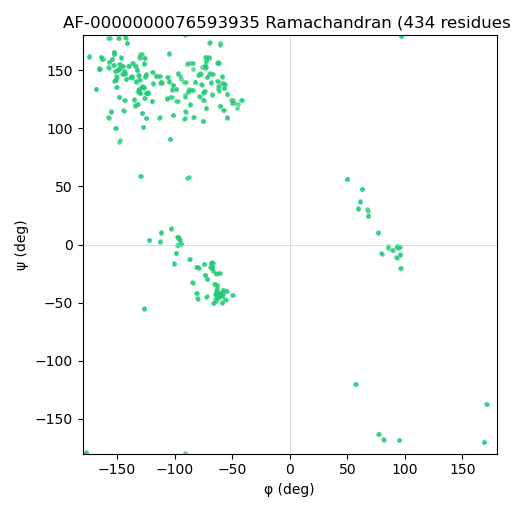7.62 120 ILE B O 1
ATOM 2597 N N . ALA B 1 121 ? 11.883 -27.062 -6.184 1 98.12 121 ALA B N 1
ATOM 2598 C CA . ALA B 1 121 ? 12.086 -28.031 -5.117 1 98.12 121 ALA B CA 1
ATOM 2599 C C . ALA B 1 121 ? 11.18 -29.25 -5.297 1 98.12 121 ALA B C 1
ATOM 2601 O O . ALA B 1 121 ? 11.539 -30.359 -4.922 1 98.12 121 ALA B O 1
ATOM 2602 N N . ALA B 1 122 ? 10.008 -29 -5.84 1 97.69 122 ALA B N 1
ATOM 2603 C CA . ALA B 1 122 ? 9.039 -30.094 -5.992 1 97.69 122 ALA B CA 1
ATOM 2604 C C . ALA B 1 122 ? 7.91 -29.688 -6.934 1 97.69 122 ALA B C 1
ATOM 2606 O O . ALA B 1 122 ? 7.613 -28.5 -7.09 1 97.69 122 ALA B O 1
ATOM 2607 N N . VAL B 1 123 ? 7.363 -30.656 -7.598 1 97.06 123 VAL B N 1
ATOM 2608 C CA . VAL B 1 123 ? 6.109 -30.562 -8.344 1 97.06 123 VAL B CA 1
ATOM 2609 C C . VAL B 1 123 ? 5.18 -31.703 -7.926 1 97.06 123 VAL B C 1
ATOM 2611 O O . VAL B 1 123 ? 5.453 -32.875 -8.203 1 97.06 123 VAL B O 1
ATOM 2614 N N . GLU B 1 124 ? 4.094 -31.312 -7.285 1 96.56 124 GLU B N 1
ATOM 2615 C CA . GLU B 1 124 ? 3.232 -32.312 -6.668 1 96.56 124 GLU B CA 1
ATOM 2616 C C . GLU B 1 124 ? 1.795 -32.188 -7.168 1 96.56 124 GLU B C 1
ATOM 2618 O O . GLU B 1 124 ? 1.349 -31.094 -7.523 1 96.56 124 GLU B O 1
ATOM 2623 N N . SER B 1 125 ? 1.132 -33.344 -7.266 1 96.94 125 SER B N 1
ATOM 2624 C CA . SER B 1 125 ? -0.327 -33.344 -7.305 1 96.94 125 SER B CA 1
ATOM 2625 C C . SER B 1 125 ? -0.916 -33.469 -5.902 1 96.94 125 SER B C 1
ATOM 2627 O O . SER B 1 125 ? -0.479 -34.312 -5.117 1 96.94 125 SER B O 1
ATOM 2629 N N . SER B 1 126 ? -1.802 -32.594 -5.566 1 97.38 126 SER B N 1
ATOM 2630 C CA . SER B 1 126 ? -2.318 -32.562 -4.203 1 97.38 126 SER B CA 1
ATOM 2631 C C . SER B 1 126 ? -3.742 -32 -4.172 1 97.38 126 SER B C 1
ATOM 2633 O O . SER B 1 126 ? -4.145 -31.25 -5.066 1 97.38 126 SER B O 1
ATOM 2635 N N . PRO B 1 127 ? -4.527 -32.562 -3.094 1 98.19 127 PRO B N 1
ATOM 2636 C CA . PRO B 1 127 ? -5.738 -31.766 -2.85 1 98.19 127 PRO B CA 1
ATOM 2637 C C . PRO B 1 127 ? -5.438 -30.297 -2.527 1 98.19 127 PRO B C 1
ATOM 2639 O O . PRO B 1 127 ? -4.461 -30 -1.838 1 98.19 127 PRO B O 1
ATOM 2642 N N . ILE B 1 128 ? -6.141 -29.375 -3.104 1 98.88 128 ILE B N 1
ATOM 2643 C CA . ILE B 1 128 ? -6.055 -27.953 -2.82 1 98.88 128 ILE B CA 1
ATOM 2644 C C . ILE B 1 128 ? -7.438 -27.406 -2.451 1 98.88 128 ILE B C 1
ATOM 2646 O O . ILE B 1 128 ? -8.328 -27.328 -3.305 1 98.88 128 ILE B O 1
ATOM 2650 N N . GLU B 1 129 ? -7.605 -27.078 -1.2 1 98.81 129 GLU B N 1
ATOM 2651 C CA . GLU B 1 129 ? -8.875 -26.562 -0.705 1 98.81 129 GLU B CA 1
ATOM 2652 C C . GLU B 1 129 ? -8.852 -25.047 -0.616 1 98.81 129 GLU B C 1
ATOM 2654 O O . GLU B 1 129 ? -8 -24.469 0.062 1 98.81 129 GLU B O 1
ATOM 2659 N N . VAL B 1 130 ? -9.82 -24.469 -1.31 1 98.88 130 VAL B N 1
ATOM 2660 C CA . VAL B 1 130 ? -9.812 -23.016 -1.413 1 98.88 130 VAL B CA 1
ATOM 2661 C C . VAL B 1 130 ? -11.172 -22.453 -1.005 1 98.88 130 VAL B C 1
ATOM 2663 O O . VAL B 1 130 ? -12.211 -23.016 -1.363 1 98.88 130 VAL B O 1
ATOM 2666 N N . ARG B 1 131 ? -11.133 -21.438 -0.239 1 98.81 131 ARG B N 1
ATOM 2667 C CA . ARG B 1 131 ? -12.328 -20.656 0.059 1 98.81 131 ARG B CA 1
ATOM 2668 C C . ARG B 1 131 ? -12.07 -19.172 -0.16 1 98.81 131 ARG B C 1
ATOM 2670 O O . ARG B 1 131 ? -11.07 -18.625 0.312 1 98.81 131 ARG B O 1
ATOM 2677 N N . ILE B 1 132 ? -12.945 -18.5 -0.885 1 98.81 132 ILE B N 1
ATOM 2678 C CA . ILE B 1 132 ? -12.922 -17.062 -1.109 1 98.81 132 ILE B CA 1
ATOM 2679 C C . ILE B 1 132 ? -14.328 -16.5 -0.928 1 98.81 132 ILE B C 1
ATOM 2681 O O . ILE B 1 132 ? -15.258 -16.875 -1.641 1 98.81 132 ILE B O 1
ATOM 2685 N N . ALA B 1 133 ? -14.461 -15.609 0.002 1 98.69 133 ALA B N 1
ATOM 2686 C CA . ALA B 1 133 ? -15.766 -14.984 0.223 1 98.69 133 ALA B CA 1
ATOM 2687 C C . ALA B 1 133 ? -16.156 -14.109 -0.964 1 98.69 133 ALA B C 1
ATOM 2689 O O . ALA B 1 133 ? -15.32 -13.406 -1.535 1 98.69 133 ALA B O 1
ATOM 2690 N N . ASP B 1 134 ? -17.422 -14.031 -1.269 1 97.44 134 ASP B N 1
ATOM 2691 C CA . ASP B 1 134 ? -17.922 -13.258 -2.402 1 97.44 134 ASP B CA 1
ATOM 2692 C C . ASP B 1 134 ? -17.625 -11.773 -2.229 1 97.44 134 ASP B C 1
ATOM 2694 O O . ASP B 1 134 ? -17.344 -11.078 -3.203 1 97.44 134 ASP B O 1
ATOM 2698 N N . ASP B 1 135 ? -17.688 -11.328 -1.036 1 97.5 135 ASP B N 1
ATOM 2699 C CA . ASP B 1 135 ? -17.469 -9.906 -0.777 1 97.5 135 ASP B CA 1
ATOM 2700 C C . ASP B 1 135 ? -16.016 -9.633 -0.38 1 97.5 135 ASP B C 1
ATOM 2702 O O . ASP B 1 135 ? -15.695 -8.547 0.109 1 97.5 135 ASP B O 1
ATOM 2706 N N . LEU B 1 136 ? -15.172 -10.648 -0.404 1 98.38 136 LEU B N 1
ATOM 2707 C CA . LEU B 1 136 ? -13.742 -10.594 -0.129 1 98.38 136 LEU B CA 1
ATOM 2708 C C . LEU B 1 136 ? -13.484 -10.25 1.336 1 98.38 136 LEU B C 1
ATOM 2710 O O . LEU B 1 136 ? -12.484 -9.609 1.662 1 98.38 136 LEU B O 1
ATOM 2714 N N . ALA B 1 137 ? -14.398 -10.656 2.18 1 98.31 137 ALA B N 1
ATOM 2715 C CA . ALA B 1 137 ? -14.164 -10.484 3.611 1 98.31 137 ALA B CA 1
ATOM 2716 C C . ALA B 1 137 ? -13.047 -11.398 4.102 1 98.31 137 ALA B C 1
ATOM 2718 O O . ALA B 1 137 ? -12.453 -11.148 5.156 1 98.31 137 ALA B O 1
ATOM 2719 N N . GLY B 1 138 ? -12.758 -12.422 3.348 1 98.75 138 GLY B N 1
ATOM 2720 C CA . GLY B 1 138 ? -11.703 -13.359 3.693 1 98.75 138 GLY B CA 1
ATOM 2721 C C . GLY B 1 138 ? -11.445 -14.391 2.613 1 98.75 138 GLY B C 1
ATOM 2722 O O . GLY B 1 138 ? -12.281 -14.602 1.732 1 98.75 138 GLY B O 1
ATOM 2723 N N . TRP B 1 139 ? -10.305 -15.047 2.646 1 98.94 139 TRP B N 1
ATOM 2724 C CA . TRP B 1 139 ? -9.922 -16.125 1.733 1 98.94 139 TRP B CA 1
ATOM 2725 C C . TRP B 1 139 ? -8.922 -17.062 2.393 1 98.94 139 TRP B C 1
ATOM 2727 O O . TRP B 1 139 ? -8.234 -16.688 3.348 1 98.94 139 TRP B O 1
ATOM 2737 N N . SER B 1 140 ? -8.875 -18.25 1.965 1 98.94 140 SER B N 1
ATOM 2738 C CA . SER B 1 140 ? -8.023 -19.25 2.594 1 98.94 140 SER B CA 1
ATOM 2739 C C . SER B 1 140 ? -7.645 -20.359 1.61 1 98.94 140 SER B C 1
ATOM 2741 O O . SER B 1 140 ? -8.32 -20.547 0.599 1 98.94 140 SER B O 1
ATOM 2743 N N . VAL B 1 141 ? -6.59 -21.031 1.95 1 98.94 141 VAL B N 1
ATOM 2744 C CA . VAL B 1 141 ? -6.125 -22.203 1.211 1 98.94 141 VAL B CA 1
ATOM 2745 C C . VAL B 1 141 ? -5.578 -23.25 2.184 1 98.94 141 VAL B C 1
ATOM 2747 O O . VAL B 1 141 ? -4.977 -22.891 3.203 1 98.94 141 VAL B O 1
ATOM 2750 N N . ARG B 1 142 ? -5.812 -24.438 1.901 1 98.88 142 ARG B N 1
ATOM 2751 C CA . ARG B 1 142 ? -5.238 -25.562 2.643 1 98.88 142 ARG B CA 1
ATOM 2752 C C . ARG B 1 142 ? -4.656 -26.609 1.696 1 98.88 142 ARG B C 1
ATOM 2754 O O . ARG B 1 142 ? -5.324 -27.047 0.756 1 98.88 142 ARG B O 1
ATOM 2761 N N . LEU B 1 143 ? -3.412 -26.891 1.796 1 98.75 143 LEU B N 1
ATOM 2762 C CA . LEU B 1 143 ? -2.68 -28 1.208 1 98.75 143 LEU B CA 1
ATOM 2763 C C . LEU B 1 143 ? -2.375 -29.062 2.258 1 98.75 143 LEU B C 1
ATOM 2765 O O . LEU B 1 143 ? -1.322 -29.031 2.9 1 98.75 143 LEU B O 1
ATOM 2769 N N . PRO B 1 144 ? -3.318 -30.047 2.379 1 98.25 144 PRO B N 1
ATOM 2770 C CA . PRO B 1 144 ? -3.162 -31 3.473 1 98.25 144 PRO B CA 1
ATOM 2771 C C . PRO B 1 144 ? -1.765 -31.625 3.523 1 98.25 144 PRO B C 1
ATOM 2773 O O . PRO B 1 144 ? -1.282 -32.156 2.518 1 98.25 144 PRO B O 1
ATOM 2776 N N . GLY B 1 145 ? -1.119 -31.484 4.68 1 97.81 145 GLY B N 1
ATOM 2777 C CA . GLY B 1 145 ? 0.187 -32.094 4.898 1 97.81 145 GLY B CA 1
ATOM 2778 C C . GLY B 1 145 ? 1.335 -31.188 4.484 1 97.81 145 GLY B C 1
ATOM 2779 O O . GLY B 1 145 ? 2.502 -31.516 4.703 1 97.81 145 GLY B O 1
ATOM 2780 N N . TYR B 1 146 ? 1.018 -30.047 3.914 1 98.62 146 TYR B N 1
ATOM 2781 C CA . TYR B 1 146 ? 2.086 -29.203 3.383 1 98.62 146 TYR B CA 1
ATOM 2782 C C . TYR B 1 146 ? 1.999 -27.781 3.943 1 98.62 146 TYR B C 1
ATOM 2784 O O . TYR B 1 146 ? 2.969 -27.281 4.508 1 98.62 146 TYR B O 1
ATOM 2792 N N . ALA B 1 147 ? 0.81 -27.109 3.789 1 98.88 147 ALA B N 1
ATOM 2793 C CA . ALA B 1 147 ? 0.69 -25.703 4.117 1 98.88 147 ALA B CA 1
ATOM 2794 C C . ALA B 1 147 ? -0.773 -25.281 4.262 1 98.88 147 ALA B C 1
ATOM 2796 O O . ALA B 1 147 ? -1.67 -26 3.791 1 98.88 147 ALA B O 1
ATOM 2797 N N . GLU B 1 148 ? -1.043 -24.234 4.91 1 98.88 148 GLU B N 1
ATOM 2798 C CA . GLU B 1 148 ? -2.371 -23.641 5 1 98.88 148 GLU B CA 1
ATOM 2799 C C . GLU B 1 148 ? -2.285 -22.156 5.355 1 98.88 148 GLU B C 1
ATOM 2801 O O . GLU B 1 148 ? -1.322 -21.719 5.988 1 98.88 148 GLU B O 1
ATOM 2806 N N . ALA B 1 149 ? -3.252 -21.438 4.941 1 98.94 149 ALA B N 1
ATOM 2807 C CA . ALA B 1 149 ? -3.332 -20.016 5.262 1 98.94 149 ALA B CA 1
ATOM 2808 C C . ALA B 1 149 ? -4.781 -19.547 5.301 1 98.94 149 ALA B C 1
ATOM 2810 O O . ALA B 1 149 ? -5.613 -20.016 4.52 1 98.94 149 ALA B O 1
ATOM 2811 N N . THR B 1 150 ? -5.098 -18.703 6.211 1 98.94 150 THR B N 1
ATOM 2812 C CA . THR B 1 150 ? -6.375 -18.016 6.344 1 98.94 150 THR B CA 1
ATOM 2813 C C . THR B 1 150 ? -6.16 -16.516 6.473 1 98.94 150 THR B C 1
ATOM 2815 O O . THR B 1 150 ? -5.277 -16.062 7.203 1 98.94 150 THR B O 1
ATOM 2818 N N . VAL B 1 151 ? -6.977 -15.797 5.754 1 98.94 151 VAL B N 1
ATOM 2819 C CA . VAL B 1 151 ? -6.789 -14.359 5.637 1 98.94 151 VAL B CA 1
ATOM 2820 C C . VAL B 1 151 ? -8.109 -13.641 5.906 1 98.94 151 VAL B C 1
ATOM 2822 O O . VAL B 1 151 ? -9.172 -14.109 5.492 1 98.94 151 VAL B O 1
ATOM 2825 N N . GLU B 1 152 ? -8.039 -12.539 6.555 1 98.81 152 GLU B N 1
ATOM 2826 C CA . GLU B 1 152 ? -9.156 -11.602 6.672 1 98.81 152 GLU B CA 1
ATOM 2827 C C . GLU B 1 152 ? -8.844 -10.289 5.953 1 98.81 152 GLU B C 1
ATOM 2829 O O . GLU B 1 152 ? -7.703 -9.828 5.957 1 98.81 152 GLU B O 1
ATOM 2834 N N . ALA B 1 153 ? -9.898 -9.734 5.391 1 98.69 153 ALA B N 1
ATOM 2835 C CA . ALA B 1 153 ? -9.719 -8.453 4.719 1 98.69 153 ALA B CA 1
ATOM 2836 C C . ALA B 1 153 ? -9.133 -7.414 5.668 1 98.69 153 ALA B C 1
ATOM 2838 O O . ALA B 1 153 ? -9.523 -7.34 6.836 1 98.69 153 ALA B O 1
ATOM 2839 N N . LEU B 1 154 ? -8.195 -6.656 5.137 1 98.62 154 LEU B N 1
ATOM 2840 C CA . LEU B 1 154 ? -7.586 -5.598 5.93 1 98.62 154 LEU B CA 1
ATOM 2841 C C . LEU B 1 154 ? -8.594 -4.484 6.211 1 98.62 154 LEU B C 1
ATOM 2843 O O . LEU B 1 154 ? -9.375 -4.109 5.328 1 98.62 154 LEU B O 1
ATOM 2847 N N . THR B 1 155 ? -8.586 -3.969 7.352 1 97.5 155 THR B N 1
ATOM 2848 C CA . THR B 1 155 ? -9.344 -2.791 7.754 1 97.5 155 THR B CA 1
ATOM 2849 C C . THR B 1 155 ? -8.539 -1.938 8.734 1 97.5 155 THR B C 1
ATOM 2851 O O . THR B 1 155 ? -7.383 -2.25 9.031 1 97.5 155 THR B O 1
ATOM 2854 N N . GLY B 1 156 ? -9.109 -0.839 9.133 1 96.94 156 GLY B N 1
ATOM 2855 C CA . GLY B 1 156 ? -8.438 0.077 10.039 1 96.94 156 GLY B CA 1
ATOM 2856 C C . GLY B 1 156 ? -9.297 1.264 10.438 1 96.94 156 GLY B C 1
ATOM 2857 O O . GLY B 1 156 ? -10.445 1.377 10 1 96.94 156 GLY B O 1
ATOM 2858 N N . PRO B 1 157 ? -8.734 2.119 11.227 1 96.75 157 PRO B N 1
ATOM 2859 C CA . PRO B 1 157 ? -9.5 3.189 11.867 1 96.75 157 PRO B CA 1
ATOM 2860 C C . PRO B 1 157 ? -10.156 4.133 10.859 1 96.75 157 PRO B C 1
ATOM 2862 O O . PRO B 1 157 ? -11.164 4.77 11.172 1 96.75 157 PRO B O 1
ATOM 2865 N N . THR B 1 158 ? -9.617 4.227 9.688 1 97.38 158 THR B N 1
ATOM 2866 C CA . THR B 1 158 ? -10.156 5.223 8.773 1 97.38 158 THR B CA 1
ATOM 2867 C C . THR B 1 158 ? -10.844 4.551 7.582 1 97.38 158 THR B C 1
ATOM 2869 O O . THR B 1 158 ? -11.242 5.219 6.629 1 97.38 158 THR B O 1
ATOM 2872 N N . SER B 1 159 ? -10.883 3.293 7.586 1 96.44 159 SER B N 1
ATOM 2873 C CA . SER B 1 159 ? -11.641 2.572 6.562 1 96.44 159 SER B CA 1
ATOM 2874 C C . SER B 1 159 ? -13.117 2.498 6.922 1 96.44 159 SER B C 1
ATOM 2876 O O . SER B 1 159 ? -13.477 2.295 8.086 1 96.44 159 SER B O 1
ATOM 2878 N N . ALA B 1 160 ? -13.883 2.672 5.871 1 95.06 160 ALA B N 1
ATOM 2879 C CA . ALA B 1 160 ? -15.312 2.469 6.082 1 95.06 160 ALA B CA 1
ATOM 2880 C C . ALA B 1 160 ? -15.633 0.993 6.312 1 95.06 160 ALA B C 1
ATOM 2882 O O . ALA B 1 160 ? -14.992 0.116 5.723 1 95.06 160 ALA B O 1
ATOM 2883 N N . GLU B 1 161 ? -16.609 0.789 7.113 1 91.19 161 GLU B N 1
ATOM 2884 C CA . GLU B 1 161 ? -17.016 -0.584 7.406 1 91.19 161 GLU B CA 1
ATOM 2885 C C . GLU B 1 161 ? -17.484 -1.305 6.145 1 91.19 161 GLU B C 1
ATOM 2887 O O . GLU B 1 161 ? -18.266 -0.758 5.363 1 91.19 161 GLU B O 1
ATOM 2892 N N . GLY B 1 162 ? -16.953 -2.498 6.012 1 92.5 162 GLY B N 1
ATOM 2893 C CA . GLY B 1 162 ? -17.406 -3.348 4.918 1 92.5 162 GLY B CA 1
ATOM 2894 C C . GLY B 1 162 ? -16.766 -3.008 3.59 1 92.5 162 GLY B C 1
ATOM 2895 O O . GLY B 1 162 ? -16.984 -3.697 2.592 1 92.5 162 GLY B O 1
ATOM 2896 N N . VAL B 1 163 ? -16.031 -1.929 3.531 1 96.56 163 VAL B N 1
ATOM 2897 C CA . VAL B 1 163 ? -15.367 -1.535 2.293 1 96.56 163 VAL B CA 1
ATOM 2898 C C . VAL B 1 163 ? -13.938 -2.059 2.285 1 96.56 163 VAL B C 1
ATOM 2900 O O . VAL B 1 163 ? -13.266 -2.062 3.32 1 96.56 163 VAL B O 1
ATOM 2903 N N . ARG B 1 164 ? -13.508 -2.467 1.128 1 98.5 164 ARG B N 1
ATOM 2904 C CA . ARG B 1 164 ? -12.211 -3.137 1.024 1 98.5 164 ARG B CA 1
ATOM 2905 C C . ARG B 1 164 ? -11.094 -2.131 0.772 1 98.5 164 ARG B C 1
ATOM 2907 O O . ARG B 1 164 ? -11.281 -1.16 0.035 1 98.5 164 ARG B O 1
ATOM 2914 N N . VAL B 1 165 ? -9.969 -2.381 1.437 1 98.62 165 VAL B N 1
ATOM 2915 C CA . VAL B 1 165 ? -8.742 -1.67 1.101 1 98.62 165 VAL B CA 1
ATOM 2916 C C . VAL B 1 165 ? -8.195 -2.188 -0.227 1 98.62 165 VAL B C 1
ATOM 2918 O O . VAL B 1 165 ? -7.781 -3.346 -0.326 1 98.62 165 VAL B O 1
ATOM 2921 N N . GLN B 1 166 ? -8.133 -1.298 -1.232 1 98.69 166 GLN B N 1
ATOM 2922 C CA . GLN B 1 166 ? -7.758 -1.77 -2.562 1 98.69 166 GLN B CA 1
ATOM 2923 C C . GLN B 1 166 ? -6.707 -0.861 -3.195 1 98.69 166 GLN B C 1
ATOM 2925 O O . GLN B 1 166 ? -6.766 0.361 -3.041 1 98.69 166 GLN B O 1
ATOM 2930 N N . VAL B 1 167 ? -5.762 -1.463 -3.867 1 98.44 167 VAL B N 1
ATOM 2931 C CA . VAL B 1 167 ? -4.723 -0.746 -4.598 1 98.44 167 VAL B CA 1
ATOM 2932 C C . VAL B 1 167 ? -4.988 -0.846 -6.102 1 98.44 167 VAL B C 1
ATOM 2934 O O . VAL B 1 167 ? -5.145 -1.944 -6.637 1 98.44 167 VAL B O 1
ATOM 2937 N N . HIS B 1 168 ? -5.035 0.275 -6.703 1 98.19 168 HIS B N 1
ATOM 2938 C CA . HIS B 1 168 ? -5.223 0.385 -8.148 1 98.19 168 HIS B CA 1
ATOM 2939 C C . HIS B 1 168 ? -3.9 0.661 -8.852 1 98.19 168 HIS B C 1
ATOM 2941 O O . HIS B 1 168 ? -3.094 1.465 -8.375 1 98.19 168 HIS B O 1
ATOM 2947 N N . ASN B 1 169 ? -3.695 -0.032 -9.969 1 98 169 ASN B N 1
ATOM 2948 C CA . ASN B 1 169 ? -2.494 0.136 -10.781 1 98 169 ASN B CA 1
ATOM 2949 C C . ASN B 1 169 ? -1.238 -0.259 -10.016 1 98 169 ASN B C 1
ATOM 2951 O O . ASN B 1 169 ? -0.283 0.516 -9.938 1 98 169 ASN B O 1
ATOM 2955 N N . LEU B 1 170 ? -1.381 -1.398 -9.43 1 97.94 170 LEU B N 1
ATOM 2956 C CA . LEU B 1 170 ? -0.281 -1.942 -8.641 1 97.94 170 LEU B CA 1
ATOM 2957 C C . LEU B 1 170 ? 0.999 -2.012 -9.461 1 97.94 170 LEU B C 1
ATOM 2959 O O . LEU B 1 170 ? 1.004 -2.57 -10.562 1 97.94 170 LEU B O 1
ATOM 2963 N N . PRO B 1 171 ? 2.127 -1.468 -8.914 1 98.06 171 PRO B N 1
ATOM 2964 C CA . PRO B 1 171 ? 3.336 -1.357 -9.734 1 98.06 171 PRO B CA 1
ATOM 2965 C C . PRO B 1 171 ? 4.117 -2.666 -9.812 1 98.06 171 PRO B C 1
ATOM 2967 O O . PRO B 1 171 ? 5.008 -2.809 -10.648 1 98.06 171 PRO B O 1
ATOM 2970 N N . GLY B 1 172 ? 3.916 -3.549 -8.953 1 97.88 172 GLY B N 1
ATOM 2971 C CA . GLY B 1 172 ? 4.496 -4.883 -8.945 1 97.88 172 GLY B CA 1
ATOM 2972 C C . GLY B 1 172 ? 3.465 -5.98 -8.742 1 97.88 172 GLY B C 1
ATOM 2973 O O . GLY B 1 172 ? 3.568 -6.773 -7.809 1 97.88 172 GLY B O 1
ATOM 2974 N N . ALA B 1 173 ? 2.49 -6.039 -9.648 1 98.06 173 ALA B N 1
ATOM 2975 C CA . ALA B 1 173 ? 1.43 -7.039 -9.562 1 98.06 173 ALA B CA 1
ATOM 2976 C C . ALA B 1 173 ? 1.941 -8.414 -9.984 1 98.06 173 ALA B C 1
ATOM 2978 O O . ALA B 1 173 ? 2.387 -8.602 -11.117 1 98.06 173 ALA B O 1
ATOM 2979 N N . GLU B 1 174 ? 1.792 -9.336 -9.164 1 96.25 174 GLU B N 1
ATOM 2980 C CA . GLU B 1 174 ? 2.295 -10.68 -9.43 1 96.25 174 GLU B CA 1
ATOM 2981 C C . GLU B 1 174 ? 1.526 -11.344 -10.57 1 96.25 174 GLU B C 1
ATOM 2983 O O . GLU B 1 174 ? 2.012 -12.297 -11.188 1 96.25 174 GLU B O 1
ATOM 2988 N N . VAL B 1 175 ? 0.368 -10.883 -10.891 1 97.81 175 VAL B N 1
ATOM 2989 C CA . VAL B 1 175 ? -0.444 -11.484 -11.945 1 97.81 175 VAL B CA 1
ATOM 2990 C C . VAL B 1 175 ? -0.256 -10.711 -13.25 1 97.81 175 VAL B C 1
ATOM 2992 O O . VAL B 1 175 ? -0.988 -10.93 -14.219 1 97.81 175 VAL B O 1
ATOM 2995 N N . GLY B 1 176 ? 0.654 -9.766 -13.258 1 96.81 176 GLY B N 1
ATOM 2996 C CA . GLY B 1 176 ? 0.97 -9.039 -14.477 1 96.81 176 GLY B CA 1
ATOM 2997 C C . GLY B 1 176 ? 0.237 -7.715 -14.586 1 96.81 176 GLY B C 1
ATOM 2998 O O . GLY B 1 176 ? -0.514 -7.34 -13.688 1 96.81 176 GLY B O 1
ATOM 2999 N N . PRO B 1 177 ? 0.468 -6.969 -15.672 1 95.19 177 PRO B N 1
ATOM 3000 C CA . PRO B 1 177 ? -0.15 -5.66 -15.898 1 95.19 177 PRO B CA 1
ATOM 3001 C C . PRO B 1 177 ? -1.631 -5.762 -16.25 1 95.19 177 PRO B C 1
ATOM 3003 O O . PRO B 1 177 ? -2.096 -6.816 -16.688 1 95.19 177 PRO B O 1
ATOM 3006 N N . GLY B 1 178 ? -2.289 -4.66 -16.078 1 93.38 178 GLY B N 1
ATOM 3007 C CA . GLY B 1 178 ? -3.658 -4.547 -16.547 1 93.38 178 GLY B CA 1
ATOM 3008 C C . GLY B 1 178 ? -4.66 -5.262 -15.664 1 93.38 178 GLY B C 1
ATOM 3009 O O . GLY B 1 178 ? -5.812 -5.461 -16.062 1 93.38 178 GLY B O 1
ATOM 3010 N N . GLN B 1 179 ? -4.23 -5.691 -14.547 1 93.31 179 GLN B N 1
ATOM 3011 C CA . GLN B 1 179 ? -5.105 -6.414 -13.625 1 93.31 179 GLN B CA 1
ATOM 3012 C C . GLN B 1 179 ? -6.094 -5.473 -12.945 1 93.31 179 GLN B C 1
ATOM 3014 O O . GLN B 1 179 ? -5.836 -4.27 -12.836 1 93.31 179 GLN B O 1
ATOM 3019 N N . PRO B 1 180 ? -7.254 -5.977 -12.555 1 96.5 180 PRO B N 1
ATOM 3020 C CA . PRO B 1 180 ? -8.133 -5.219 -11.656 1 96.5 180 PRO B CA 1
ATOM 3021 C C . PRO B 1 180 ? -7.48 -4.918 -10.312 1 96.5 180 PRO B C 1
ATOM 3023 O O . PRO B 1 180 ? -6.379 -5.402 -10.031 1 96.5 180 PRO B O 1
ATOM 3026 N N . PRO B 1 181 ? -8.117 -4.133 -9.492 1 97.69 181 PRO B N 1
ATOM 3027 C CA . PRO B 1 181 ? -7.535 -3.719 -8.211 1 97.69 181 PRO B CA 1
ATOM 3028 C C . PRO B 1 181 ? -7.199 -4.902 -7.309 1 97.69 181 PRO B C 1
ATOM 3030 O O . PRO B 1 181 ? -7.93 -5.895 -7.289 1 97.69 181 PRO B O 1
ATOM 3033 N N . ALA B 1 182 ? -6.133 -4.73 -6.605 1 98.69 182 ALA B N 1
ATOM 3034 C CA . ALA B 1 182 ? -5.719 -5.699 -5.598 1 98.69 182 ALA B CA 1
ATOM 3035 C C . ALA B 1 182 ? -6.352 -5.387 -4.242 1 98.69 182 ALA B C 1
ATOM 3037 O O . ALA B 1 182 ? -6.316 -4.242 -3.783 1 98.69 182 ALA B O 1
ATOM 3038 N N . THR B 1 183 ? -6.926 -6.395 -3.611 1 98.88 183 THR B N 1
ATOM 3039 C CA . THR B 1 183 ? -7.5 -6.25 -2.277 1 98.88 183 THR B CA 1
ATOM 3040 C C . THR B 1 183 ? -6.527 -6.746 -1.213 1 98.88 183 THR B C 1
ATOM 3042 O O . THR B 1 183 ? -5.965 -7.84 -1.338 1 98.88 183 THR B O 1
ATOM 3045 N N . TRP B 1 184 ? -6.375 -5.941 -0.144 1 98.88 184 TRP B N 1
ATOM 3046 C CA . TRP B 1 184 ? -5.387 -6.297 0.873 1 98.88 184 TRP B CA 1
ATOM 3047 C C . TRP B 1 184 ? -6.047 -7.023 2.039 1 98.88 184 TRP B C 1
ATOM 3049 O O . TRP B 1 184 ? -7.215 -6.777 2.354 1 98.88 184 TRP B O 1
ATOM 3059 N N . GLY B 1 185 ? -5.254 -7.91 2.58 1 98.81 185 GLY B N 1
ATOM 3060 C CA . GLY B 1 185 ? -5.688 -8.672 3.738 1 98.81 185 GLY B CA 1
ATOM 3061 C C . GLY B 1 185 ? -4.582 -8.898 4.754 1 98.81 185 GLY B C 1
ATOM 3062 O O . GLY B 1 185 ? -3.43 -8.531 4.516 1 98.81 185 GLY B O 1
ATOM 3063 N N . ARG B 1 186 ? -4.969 -9.453 5.859 1 98.75 186 ARG B N 1
ATOM 3064 C CA . ARG B 1 186 ? -4.109 -9.844 6.973 1 98.75 186 ARG B CA 1
ATOM 3065 C C . ARG B 1 186 ? -4.262 -11.328 7.289 1 98.75 186 ARG B C 1
ATOM 3067 O O . ARG B 1 186 ? -5.379 -11.828 7.422 1 98.75 186 ARG B O 1
ATOM 3074 N N . THR B 1 187 ? -3.113 -11.977 7.391 1 98.81 187 THR B N 1
ATOM 3075 C CA . THR B 1 187 ? -3.18 -13.398 7.684 1 98.81 187 THR B CA 1
ATOM 3076 C C . THR B 1 187 ? -3.559 -13.641 9.141 1 98.81 187 THR B C 1
ATOM 3078 O O . THR B 1 187 ? -3.061 -12.945 10.039 1 98.81 187 THR B O 1
ATOM 3081 N N . THR B 1 188 ? -4.496 -14.5 9.344 1 98.81 188 THR B N 1
ATOM 3082 C CA . THR B 1 188 ? -4.809 -14.961 10.695 1 98.81 188 THR B CA 1
ATOM 3083 C C . THR B 1 188 ? -4.188 -16.328 10.953 1 98.81 188 THR B C 1
ATOM 3085 O O . THR B 1 188 ? -4.098 -16.766 12.102 1 98.81 188 THR B O 1
ATOM 3088 N N . LEU B 1 189 ? -3.818 -16.969 9.961 1 98.75 189 LEU B N 1
ATOM 3089 C CA . LEU B 1 189 ? -3.047 -18.203 9.945 1 98.75 189 LEU B CA 1
ATOM 3090 C C . LEU B 1 189 ? -2.197 -18.297 8.68 1 98.75 189 LEU B C 1
ATOM 3092 O O . LEU B 1 189 ? -2.674 -18 7.586 1 98.75 189 LEU B O 1
ATOM 3096 N N . ASP B 1 190 ? -0.935 -18.703 8.828 1 98.88 190 ASP B N 1
ATOM 3097 C CA . ASP B 1 190 ? -0.022 -18.922 7.707 1 98.88 190 ASP B CA 1
ATOM 3098 C C . ASP B 1 190 ? 1.105 -19.875 8.102 1 98.88 190 ASP B C 1
ATOM 3100 O O . ASP B 1 190 ? 2.002 -19.5 8.859 1 98.88 190 ASP B O 1
ATOM 3104 N N . ARG B 1 191 ? 1.034 -21.016 7.559 1 98.75 191 ARG B N 1
ATOM 3105 C CA . ARG B 1 191 ? 2.062 -21.984 7.938 1 98.75 191 ARG B CA 1
ATOM 3106 C C . ARG B 1 191 ? 2.389 -22.922 6.781 1 98.75 191 ARG B C 1
ATOM 3108 O O . ARG B 1 191 ? 1.528 -23.203 5.945 1 98.75 191 ARG B O 1
ATOM 3115 N N . ALA B 1 192 ? 3.535 -23.391 6.727 1 98.88 192 ALA B N 1
ATOM 3116 C CA . ALA B 1 192 ? 4.035 -24.359 5.75 1 98.88 192 ALA B CA 1
ATOM 3117 C C . ALA B 1 192 ? 5.164 -25.203 6.336 1 98.88 192 ALA B C 1
ATOM 3119 O O . ALA B 1 192 ? 5.922 -24.719 7.188 1 98.88 192 ALA B O 1
ATOM 3120 N N . ASP B 1 193 ? 5.242 -26.391 6.059 1 98.62 193 ASP B N 1
ATOM 3121 C CA . ASP B 1 193 ? 6.324 -27.328 6.363 1 98.62 193 ASP B CA 1
ATOM 3122 C C . ASP B 1 193 ? 6.457 -28.391 5.273 1 98.62 193 ASP B C 1
ATOM 3124 O O . ASP B 1 193 ? 5.875 -29.469 5.383 1 98.62 193 ASP B O 1
ATOM 3128 N N . ALA B 1 194 ? 7.25 -28.078 4.266 1 98.25 194 ALA B N 1
ATOM 3129 C CA . ALA B 1 194 ? 7.395 -28.984 3.125 1 98.25 194 ALA B CA 1
ATOM 3130 C C . ALA B 1 194 ? 8.562 -28.547 2.236 1 98.25 194 ALA B C 1
ATOM 3132 O O . ALA B 1 194 ? 8.758 -27.359 1.997 1 98.25 194 ALA B O 1
ATOM 3133 N N . PHE B 1 195 ? 9.414 -29.531 1.844 1 98.31 195 PHE B N 1
ATOM 3134 C CA . PHE B 1 195 ? 10.43 -29.375 0.811 1 98.31 195 PHE B CA 1
ATOM 3135 C C . PHE B 1 195 ? 11.414 -28.266 1.188 1 98.31 195 PHE B C 1
ATOM 3137 O O . PHE B 1 195 ? 11.859 -27.516 0.328 1 98.31 195 PHE B O 1
ATOM 3144 N N . GLY B 1 196 ? 11.656 -28.062 2.443 1 97.88 196 GLY B N 1
ATOM 3145 C CA . GLY B 1 196 ? 12.625 -27.078 2.912 1 97.88 196 GLY B CA 1
ATOM 3146 C C . GLY B 1 196 ? 11.992 -25.75 3.266 1 97.88 196 GLY B C 1
ATOM 3147 O O . GLY B 1 196 ? 12.672 -24.844 3.766 1 97.88 196 GLY B O 1
ATOM 3148 N N . PHE B 1 197 ? 10.75 -25.641 2.947 1 98.62 197 PHE B N 1
ATOM 3149 C CA . PHE B 1 197 ? 10 -24.484 3.416 1 98.62 197 PHE B CA 1
ATOM 3150 C C . PHE B 1 197 ? 9.461 -24.734 4.82 1 98.62 197 PHE B C 1
ATOM 3152 O O . PHE B 1 197 ? 8.93 -25.797 5.113 1 98.62 197 PHE B O 1
ATOM 3159 N N . SER B 1 198 ? 9.664 -23.75 5.652 1 98.69 198 SER B N 1
ATOM 3160 C CA . SER B 1 198 ? 9.18 -23.906 7.02 1 98.69 198 SER B CA 1
ATOM 3161 C C . SER B 1 198 ? 8.93 -22.547 7.672 1 98.69 198 SER B C 1
ATOM 3163 O O . SER B 1 198 ? 9.859 -21.781 7.887 1 98.69 198 SER B O 1
ATOM 3165 N N . TRP B 1 199 ? 7.633 -22.297 7.973 1 98.69 199 TRP B N 1
ATOM 3166 C CA . TRP B 1 199 ? 7.258 -21.109 8.727 1 98.69 199 TRP B CA 1
ATOM 3167 C C . TRP B 1 199 ? 5.91 -21.297 9.414 1 98.69 199 TRP B C 1
ATOM 3169 O O . TRP B 1 199 ? 5.16 -22.219 9.078 1 98.69 199 TRP B O 1
ATOM 3179 N N . GLU B 1 200 ? 5.613 -20.641 10.383 1 98.5 200 GLU B N 1
ATOM 3180 C CA . GLU B 1 200 ? 4.336 -20.453 11.062 1 98.5 200 GLU B CA 1
ATOM 3181 C C . GLU B 1 200 ? 4.207 -19.031 11.594 1 98.5 200 GLU B C 1
ATOM 3183 O O . GLU B 1 200 ? 4.945 -18.641 12.5 1 98.5 200 GLU B O 1
ATOM 3188 N N . ARG B 1 201 ? 3.232 -18.297 11.039 1 98.12 201 ARG B N 1
ATOM 3189 C CA . ARG B 1 201 ? 3.152 -16.875 11.383 1 98.12 201 ARG B CA 1
ATOM 3190 C C . ARG B 1 201 ? 1.723 -16.359 11.258 1 98.12 201 ARG B C 1
ATOM 3192 O O . ARG B 1 201 ? 0.867 -17.031 10.672 1 98.12 201 ARG B O 1
ATOM 3199 N N . VAL B 1 202 ? 1.447 -15.242 11.82 1 98 202 VAL B N 1
ATOM 3200 C CA . VAL B 1 202 ? 0.172 -14.539 11.789 1 98 202 VAL B CA 1
ATOM 3201 C C . VAL B 1 202 ? 0.417 -13.039 11.648 1 98 202 VAL B C 1
ATOM 3203 O O . VAL B 1 202 ? 1.488 -12.539 12 1 98 202 VAL B O 1
ATOM 3206 N N . GLY B 1 203 ? -0.563 -12.367 11.07 1 97.75 203 GLY B N 1
ATOM 3207 C CA . GLY B 1 203 ? -0.555 -10.914 11.109 1 97.75 203 GLY B CA 1
ATOM 3208 C C . GLY B 1 203 ? 0.111 -10.289 9.898 1 97.75 203 GLY B C 1
ATOM 3209 O O . GLY B 1 203 ? 0.115 -9.07 9.742 1 97.75 203 GLY B O 1
ATOM 3210 N N . ASN B 1 204 ? 0.616 -11.133 8.977 1 98 204 ASN B N 1
ATOM 3211 C CA . ASN B 1 204 ? 1.4 -10.641 7.844 1 98 204 ASN B CA 1
ATOM 3212 C C . ASN B 1 204 ? 0.519 -10.352 6.633 1 98 204 ASN B C 1
ATOM 3214 O O . ASN B 1 204 ? -0.693 -10.57 6.676 1 98 204 ASN B O 1
ATOM 3218 N N . SER B 1 205 ? 1.16 -9.938 5.652 1 98.75 205 SER B N 1
ATOM 3219 C CA . SER B 1 205 ? 0.482 -9.344 4.504 1 98.75 205 SER B CA 1
ATOM 3220 C C . SER B 1 205 ? -0.127 -10.422 3.607 1 98.75 205 SER B C 1
ATOM 3222 O O . SER B 1 205 ? 0.444 -11.5 3.451 1 98.75 205 SER B O 1
ATOM 3224 N N . SER B 1 206 ? -1.231 -10.055 3.012 1 98.88 206 SER B N 1
ATOM 3225 C CA . SER B 1 206 ? -1.846 -10.812 1.925 1 98.88 206 SER B CA 1
ATOM 3226 C C . SER B 1 206 ? -2.512 -9.883 0.916 1 98.88 206 SER B C 1
ATOM 3228 O O . SER B 1 206 ? -3.018 -8.82 1.282 1 98.88 206 SER B O 1
ATOM 3230 N N . ALA B 1 207 ? -2.482 -10.297 -0.302 1 98.88 207 ALA B N 1
ATOM 3231 C CA . ALA B 1 207 ? -3.199 -9.594 -1.363 1 98.88 207 ALA B CA 1
ATOM 3232 C C . ALA B 1 207 ? -4.023 -10.562 -2.203 1 98.88 207 ALA B C 1
ATOM 3234 O O . ALA B 1 207 ? -3.648 -11.727 -2.365 1 98.88 207 ALA B O 1
ATOM 3235 N N . HIS B 1 208 ? -5.141 -10.125 -2.676 1 98.88 208 HIS B N 1
ATOM 3236 C CA . HIS B 1 208 ? -6.047 -10.828 -3.574 1 98.88 208 HIS B CA 1
ATOM 3237 C C . HIS B 1 208 ? -6.227 -10.07 -4.883 1 98.88 208 HIS B C 1
ATOM 3239 O O . HIS B 1 208 ? -6.645 -8.906 -4.879 1 98.88 208 HIS B O 1
ATOM 3245 N N . ILE B 1 209 ? -5.938 -10.727 -6.031 1 98.81 209 ILE B N 1
ATOM 3246 C CA . ILE B 1 209 ? -5.977 -10.062 -7.328 1 98.81 209 ILE B CA 1
ATOM 3247 C C . ILE B 1 209 ? -6.688 -10.953 -8.344 1 98.81 209 ILE B C 1
ATOM 3249 O O . ILE B 1 209 ? -6.277 -12.094 -8.562 1 98.81 209 ILE B O 1
ATOM 3253 N N . PRO B 1 210 ? -7.73 -10.438 -9 1 98.56 210 PRO B N 1
ATOM 3254 C CA . PRO B 1 210 ? -8.211 -11.18 -10.164 1 98.56 210 PRO B CA 1
ATOM 3255 C C . PRO B 1 210 ? -7.16 -11.273 -11.273 1 98.56 210 PRO B C 1
ATOM 3257 O O . PRO B 1 210 ? -6.41 -10.32 -11.5 1 98.56 210 PRO B O 1
ATOM 3260 N N . PHE B 1 211 ? -7.059 -12.398 -11.938 1 98.38 211 PHE B N 1
ATOM 3261 C CA . PHE B 1 211 ? -6.137 -12.531 -13.062 1 98.38 211 PHE B CA 1
ATOM 3262 C C . PHE B 1 211 ? -6.867 -13.039 -14.305 1 98.38 211 PHE B C 1
ATOM 3264 O O . PHE B 1 211 ? -7.941 -13.633 -14.195 1 98.38 211 PHE B O 1
ATOM 3271 N N . ASP B 1 212 ? -6.395 -12.781 -15.414 1 98 212 ASP B N 1
ATOM 3272 C CA . ASP B 1 212 ? -6.883 -13.156 -16.734 1 98 212 ASP B CA 1
ATOM 3273 C C . ASP B 1 212 ? -5.734 -13.281 -17.734 1 98 212 ASP B C 1
ATOM 3275 O O . ASP B 1 212 ? -5.238 -12.273 -18.25 1 98 212 ASP B O 1
ATOM 3279 N N . TRP B 1 213 ? -5.348 -14.539 -17.969 1 97.75 213 TRP B N 1
ATOM 3280 C CA . TRP B 1 213 ? -4.164 -14.773 -18.797 1 97.75 213 TRP B CA 1
ATOM 3281 C C . TRP B 1 213 ? -4.527 -15.508 -20.078 1 97.75 213 TRP B C 1
ATOM 3283 O O . TRP B 1 213 ? -5.445 -16.328 -20.094 1 97.75 213 TRP B O 1
ATOM 3293 N N . THR B 1 214 ? -3.883 -15.203 -21.094 1 96.12 214 THR B N 1
ATOM 3294 C CA . THR B 1 214 ? -3.988 -15.898 -22.375 1 96.12 214 THR B CA 1
ATOM 3295 C C . THR B 1 214 ? -2.605 -16.203 -22.938 1 96.12 214 THR B C 1
ATOM 3297 O O . THR B 1 214 ? -1.633 -15.516 -22.625 1 96.12 214 THR B O 1
ATOM 3300 N N . GLY B 1 215 ? -2.586 -17.312 -23.688 1 93.38 215 GLY B N 1
ATOM 3301 C CA . GLY B 1 215 ? -1.375 -17.656 -24.422 1 93.38 215 GLY B CA 1
ATOM 3302 C C . GLY B 1 215 ? -1.632 -18.531 -25.625 1 93.38 215 GLY B C 1
ATOM 3303 O O . GLY B 1 215 ? -2.781 -18.875 -25.922 1 93.38 215 GLY B O 1
ATOM 3304 N N . PRO B 1 216 ? -0.825 -18.969 -26.469 1 85.94 216 PRO B N 1
ATOM 3305 C CA . PRO B 1 216 ? 0.549 -18.484 -26.297 1 85.94 216 PRO B CA 1
ATOM 3306 C C . PRO B 1 216 ? 0.729 -17.047 -26.75 1 85.94 216 PRO B C 1
ATOM 3308 O O . PRO B 1 216 ? 0.065 -16.594 -27.688 1 85.94 216 PRO B O 1
ATOM 3311 N N . GLY B 1 217 ? 0.866 -16.047 -25.891 1 71.06 217 GLY B N 1
ATOM 3312 C CA . GLY B 1 217 ? 1.037 -14.641 -26.219 1 71.06 217 GLY B CA 1
ATOM 3313 C C . GLY B 1 217 ? 2.477 -14.273 -26.516 1 71.06 217 GLY B C 1
ATOM 3314 O O . GLY B 1 217 ? 3.377 -15.102 -26.391 1 71.06 217 GLY B O 1
ATOM 3315 N N . ALA B 1 218 ? 2.695 -13.188 -27.422 1 54.94 218 ALA B N 1
ATOM 3316 C CA . ALA B 1 218 ? 4.043 -12.672 -27.656 1 54.94 218 ALA B CA 1
ATOM 3317 C C . ALA B 1 218 ? 4.801 -12.5 -26.344 1 54.94 218 ALA B C 1
ATOM 3319 O O . ALA B 1 218 ? 4.199 -12.195 -25.297 1 54.94 218 ALA B O 1
ATOM 3320 N N . ALA B 1 219 ? 5.992 -13.219 -26.234 1 42.47 219 ALA B N 1
ATOM 3321 C CA . ALA B 1 219 ? 6.805 -12.852 -25.078 1 42.47 219 ALA B CA 1
ATOM 3322 C C . ALA B 1 219 ? 6.906 -11.336 -24.938 1 42.47 219 ALA B C 1
ATOM 3324 O O . ALA B 1 219 ? 6.91 -10.617 -25.938 1 42.47 219 ALA B O 1
#

InterPro domains:
  IPR009758 Protein of unknown function DUF1326 [PF07040] (17-204)
  IPR014581 Uncharacterised conserved protein UCP033303 [PIRSF033303] (7-216)

Sequence (438 aa):
MGVPGVAKWHVAGYWFDTCKCEIPCPCSFAQPPTYGDCDGIRLWHIRTGDYGDLGLSGLNVAMLVSYAGNVWTGEHHDARAAFFFDERGGEAQLAALRVIFTGRAGGWPQRFVEMLRPEIAAVESSPIEVRIADDLAGWSVRLPGYAEATVEALTGPTSAEGVRVQVHNLPGAEVGPGQPPATWGRTTLDRADAFGFSWERVGNSSAHIPFDWTGPGAAMGVPGVAKWHVAGYWFDTCKCEIPCPCSFAQPPTYGDCDGIRLWHIRTGDYGDLGLSGLNVAMLVSYAGNVWTGEHHDARAAFFFDERGGEAQLAALRVIFTGRAGGWPQRFVEMLRPEIAAVESSPIEVRIADDLAGWSVRLPGYAEATVEALTGPTSAEGVRVQVHNLPGAEVGPGQPPATWGRTTLDRADAFGFSWERVGNSSAHIPFDWTGPGAA

Secondary structure (DSSP, 8-state):
---TTPPPEEEEEEEEEEESSPSSPGGGGTS--TTSEEEEEEEEEEEEEEETTEE-TT-EEEEEEEEEEETTTTEEEEEEEEEEEETTS-HHHHHHHHHHHTTTT-HHHHHHHHHH--EEEEEEEE--EEEE-TT-SEEEEEETTTEEEEEEE---TTSPTTPPPEEES-TT-TT-TTPPPEEEEEEEEEEEEETTEEEEE-S-EEEEEEEEEEES---/---TTPPPEEEEEEEEEEESSPSSPGGGGTS--TTSEEEEEEEEEEEEEEETTEE-TT-EEEEEEEEEEETTTTEEEEEEEEEEEETTS-HHHHHHHHHHHTTTT-HHHHHHHHHH--EEEEEEEE--EEEE-TT-SEEEEEETTTEEEEEEE---TTSPTTPPPEEES-TT-TT-TTPPPEEEEEEEEEEEEETTEEEEE-S-EEEEEEEEEEES---

pLDDT: mean 96.15, std 8.17, range [38.75, 98.94]

Nearest PDB structures (foldseek):
  4uhx-assembly1_A  TM=5.130E-01  e=2.915E+00  Homo sapiens
  3ax9-assembly1_B  TM=5.220E-01  e=2.603E+00  Bos taurus
  2ckj-assembly3_C  TM=5.875E-01  e=3.656E+00  Homo sapiens
  6adj-assembly1_B  TM=4.867E-01  e=5.436E+00  Rattus norvegicus
  2ckj-assembly2_B  TM=6.028E-01  e=5.753E+00  Homo sapiens

Solvent-accessible surface area (backbone atoms only — not comparable to full-atom values): 21343 Å² total; per-residue (Å²): 96,68,50,89,94,47,57,52,30,38,43,28,35,40,32,38,41,40,39,66,21,50,47,60,45,14,44,45,50,50,30,50,26,70,80,44,38,40,37,38,43,39,38,38,43,25,61,43,29,30,50,57,90,44,73,44,49,68,39,40,40,37,32,44,39,36,34,31,41,23,51,82,78,61,59,47,46,80,30,33,29,31,41,35,35,31,52,88,47,50,73,69,46,47,53,51,51,49,37,39,68,66,16,76,33,32,28,59,38,23,54,50,41,66,51,54,59,51,47,74,68,45,80,41,74,33,69,67,47,74,46,69,44,93,84,52,61,29,38,36,39,36,31,85,88,37,33,38,35,34,33,34,44,37,66,37,89,19,26,58,87,94,53,67,24,29,34,34,48,40,15,23,36,90,77,40,56,86,48,61,56,31,34,38,25,30,25,73,32,37,35,35,52,50,90,86,43,74,53,75,50,62,65,21,13,24,45,36,32,50,38,76,46,51,26,33,31,66,128,98,68,49,90,93,47,57,52,30,36,43,26,34,42,31,38,41,40,37,65,19,51,48,61,44,13,43,45,51,50,30,51,28,71,80,43,39,40,38,37,44,40,37,39,43,25,61,42,28,32,50,57,90,42,72,44,51,68,40,40,40,37,32,42,40,34,33,30,41,24,50,82,78,60,60,46,46,80,28,33,31,33,40,34,35,32,50,90,47,50,72,68,46,44,52,51,51,50,37,38,70,68,16,75,35,33,24,61,39,23,55,48,42,67,50,55,59,52,47,74,67,46,81,42,74,33,69,67,47,75,47,70,44,95,83,51,60,29,39,37,40,37,31,85,89,36,34,38,35,35,32,34,43,38,68,37,90,20,26,57,86,94,52,68,24,29,33,33,45,40,16,24,36,90,77,38,56,85,48,61,56,31,34,39,25,30,24,73,33,37,36,35,54,49,89,87,43,73,52,74,50,60,64,21,14,26,43,36,30,51,36,76,47,50,25,34,32,67,127

Organism: Saccharopolyspora spinosa (NCBI:txid60894)